Protein AF-A0A522A7U2-F1 (afdb_monomer)

pLDDT: mean 89.2, std 7.72, range [45.16, 97.88]

Radius of gyration: 22.95 Å; Cα contacts (8 Å, |Δi|>4): 605; chains: 1; bounding box: 61×51×59 Å

Secondary structure (DSSP, 8-state):
---TTSHHHHHHHHHHHHHHHHT-HHHHHHHHHHHHHHHHHHTTHHHHHHHHHHHT--GGGHHHHHHHHHHHHGGGTTHIIIIIHHHHHHHHHHTTS-HHHHHHHHHIIIIITTT--SS--THHHHHHHHHHHHHTTT-TT----TTTTHHHHHHHHHHHHHHHHHHIIIIIHHHHHHHS---S---TT-S-PPPPHHHHHHHHHHHHHHHHHHHHHHHHHSSTT-TTS-TTT--SSSTT-HHHHTHHHHHHHHHHHHHHHHHHHHTS--SHHHHHHHHHHHHHTTHHHHHHHHHHHHHHHHHHHTTHHHHHHHHHHHHHHHTT--HHHHHHHHHHHHHHHHTT---HHHHHHHHHHHHHHHHHHTT--HHHHHHHHHHHHHHTTTT-TTSTTHHHHHHHHH-

Foldseek 3Di:
DDDCPDPVNVVVLVVCLVVLLVVLQLPVLLLLLLLLLLLLVLLCLLLLVLLVQQVVDDLVCNLLSLLQSLQACLQNPCCLLPRSQLVQLLSCLVNVFHSVLRNQSSCCSNQLLNQAHLDQHSVQSNLQSLLQLLQCLPPVPDDGFSCLCNVVSPVVSVVSSVVSSCCSVPPVRVVCCVPPNDPDRSPPPSHRPDDDPLLVVLNVQLVVQLVVLVVVVCVQLVDLPRQQAQPVPSHNRDPSGVVRVCVSVSSSCSSNRSSVSSSVSSVVDDDPVSSVVSSVVSVVVCPVVSVLSSVLSSVSVCCSVNCVLVVLLVVLLVVVVVVVDDPVVVLLVLLQVLLVVCLVPLDLSNSSSVPSSRVSSNVVVVVHHSSSSSVSNSNSSRNNLSVHPPNPSNVVSVVSVVD

Structure (mmCIF, N/CA/C/O backbone):
data_AF-A0A522A7U2-F1
#
_entry.id   AF-A0A522A7U2-F1
#
loop_
_atom_site.group_PDB
_atom_site.id
_atom_site.type_symbol
_atom_site.label_atom_id
_atom_site.label_alt_id
_atom_site.label_comp_id
_atom_site.label_asym_id
_atom_site.label_entity_id
_atom_site.label_seq_id
_atom_site.pdbx_PDB_ins_code
_atom_site.Cartn_x
_atom_site.Cartn_y
_atom_site.Cartn_z
_atom_site.occupancy
_atom_site.B_iso_or_equiv
_atom_site.auth_seq_id
_atom_site.auth_comp_id
_atom_site.auth_asym_id
_atom_site.auth_atom_id
_atom_site.pdbx_PDB_model_num
ATOM 1 N N . ILE A 1 1 ? 24.009 -10.565 -26.088 1.00 88.75 1 ILE A N 1
ATOM 2 C CA . ILE A 1 1 ? 24.448 -10.494 -24.672 1.00 88.75 1 ILE A CA 1
ATOM 3 C C . ILE A 1 1 ? 25.676 -9.600 -24.596 1.00 88.75 1 ILE A C 1
ATOM 5 O O . ILE A 1 1 ? 26.562 -9.757 -25.430 1.00 88.75 1 ILE A O 1
ATOM 9 N N . VAL A 1 2 ? 25.717 -8.677 -23.635 1.00 91.38 2 VAL A N 1
ATOM 10 C CA . VAL A 1 2 ? 26.872 -7.806 -23.351 1.00 91.38 2 VAL A CA 1
ATOM 11 C C . VAL A 1 2 ? 27.559 -8.300 -22.076 1.00 91.38 2 VAL A C 1
ATOM 13 O O . VAL A 1 2 ? 26.898 -8.522 -21.064 1.00 91.38 2 VAL A O 1
ATOM 16 N N . ASN A 1 3 ? 28.881 -8.491 -22.123 1.00 93.50 3 ASN A N 1
ATOM 17 C CA . ASN A 1 3 ? 29.670 -8.890 -20.957 1.00 93.50 3 ASN A CA 1
ATOM 18 C C . ASN A 1 3 ? 29.993 -7.668 -20.081 1.00 93.50 3 ASN A C 1
ATOM 20 O O . ASN A 1 3 ? 30.814 -6.830 -20.455 1.00 93.50 3 ASN A O 1
ATOM 24 N N . LEU A 1 4 ? 29.389 -7.608 -18.894 1.00 93.94 4 LEU A N 1
ATOM 25 C CA . LEU A 1 4 ? 29.546 -6.491 -17.957 1.00 93.94 4 LEU A CA 1
ATOM 26 C C . LEU A 1 4 ? 30.890 -6.471 -17.211 1.00 93.94 4 LEU A C 1
ATOM 28 O O . LEU A 1 4 ? 31.194 -5.498 -16.531 1.00 93.94 4 LEU A O 1
ATOM 32 N N . LEU A 1 5 ? 31.706 -7.522 -17.331 1.00 94.81 5 LEU A N 1
ATOM 33 C CA . LEU A 1 5 ? 33.009 -7.617 -16.659 1.00 94.81 5 LEU A CA 1
ATOM 34 C C . LEU A 1 5 ? 34.155 -6.981 -17.460 1.00 94.81 5 LEU A C 1
ATOM 36 O O . LEU A 1 5 ? 35.315 -7.062 -17.059 1.00 94.81 5 LEU A O 1
ATOM 40 N N . THR A 1 6 ? 33.864 -6.371 -18.611 1.00 96.88 6 THR A N 1
ATOM 41 C CA . THR A 1 6 ? 34.879 -5.642 -19.381 1.00 96.88 6 THR A CA 1
ATOM 42 C C . THR A 1 6 ? 35.242 -4.326 -18.688 1.00 96.88 6 THR A C 1
ATOM 44 O O . THR A 1 6 ? 34.432 -3.753 -17.964 1.00 96.88 6 THR A O 1
ATOM 47 N N . GLY A 1 7 ? 36.456 -3.813 -18.922 1.00 96.62 7 GLY A N 1
ATOM 48 C CA . GLY A 1 7 ? 36.916 -2.572 -18.282 1.00 96.62 7 GLY A CA 1
ATOM 49 C C . GLY A 1 7 ? 35.979 -1.381 -18.519 1.00 96.62 7 GLY A C 1
ATOM 50 O O . GLY A 1 7 ? 35.660 -0.666 -17.575 1.00 96.62 7 GLY A O 1
ATOM 51 N N . ALA A 1 8 ? 35.473 -1.219 -19.748 1.00 95.69 8 ALA A N 1
ATOM 52 C CA . ALA A 1 8 ? 34.527 -0.156 -20.092 1.00 95.69 8 ALA A CA 1
ATOM 53 C C . ALA A 1 8 ? 33.193 -0.289 -19.338 1.00 95.69 8 ALA A C 1
ATOM 55 O O . ALA A 1 8 ? 32.675 0.702 -18.828 1.00 95.69 8 ALA A O 1
ATOM 56 N N . GLU A 1 9 ? 32.663 -1.508 -19.219 1.00 95.81 9 GLU A N 1
ATOM 57 C CA . GLU A 1 9 ? 31.397 -1.761 -18.525 1.00 95.81 9 GLU A CA 1
ATOM 58 C C . GLU A 1 9 ? 31.523 -1.645 -17.004 1.00 95.81 9 GLU A C 1
ATOM 60 O O . GLU A 1 9 ? 30.618 -1.130 -16.354 1.00 95.81 9 GLU A O 1
ATOM 65 N N . LEU A 1 10 ? 32.668 -2.016 -16.424 1.00 95.69 10 LEU A N 1
ATOM 66 C CA . LEU A 1 10 ? 32.952 -1.762 -15.009 1.00 95.69 10 LEU A CA 1
ATOM 67 C C . LEU A 1 10 ? 33.081 -0.260 -14.719 1.00 95.69 10 LEU A C 1
ATOM 69 O O . LEU A 1 10 ? 32.538 0.221 -13.724 1.00 95.69 10 LEU A O 1
ATOM 73 N N . THR A 1 11 ? 33.755 0.505 -15.588 1.00 96.44 11 THR A N 1
ATOM 74 C CA . THR A 1 11 ? 33.804 1.974 -15.474 1.00 96.44 11 THR A CA 1
ATOM 75 C C . THR A 1 11 ? 32.408 2.577 -15.579 1.00 96.44 11 THR A C 1
ATOM 77 O O . THR A 1 11 ? 32.045 3.435 -14.772 1.00 96.44 11 THR A O 1
ATOM 80 N N . ARG A 1 12 ? 31.599 2.100 -16.528 1.00 94.62 12 ARG A N 1
ATOM 81 C CA . ARG A 1 12 ? 30.206 2.518 -16.664 1.00 94.62 12 ARG A CA 1
ATOM 82 C C . ARG A 1 12 ? 29.400 2.202 -15.407 1.00 94.62 12 ARG A C 1
ATOM 84 O O . ARG A 1 12 ? 28.777 3.096 -14.860 1.00 94.62 12 ARG A O 1
ATOM 91 N N . PHE A 1 13 ? 29.467 0.974 -14.900 1.00 95.00 13 PHE A N 1
ATOM 92 C CA . PHE A 1 13 ? 28.764 0.570 -13.683 1.00 95.00 13 PHE A CA 1
ATOM 93 C C . PHE A 1 13 ? 29.092 1.484 -12.494 1.00 95.00 13 PHE A C 1
ATOM 95 O O . PHE A 1 13 ? 28.188 1.934 -11.797 1.00 95.00 13 PHE A O 1
ATOM 102 N N . LEU A 1 14 ? 30.373 1.809 -12.287 1.00 95.81 14 LEU A N 1
ATOM 103 C CA . LEU A 1 14 ? 30.795 2.705 -11.206 1.00 95.81 14 LEU A CA 1
ATOM 104 C C . LEU A 1 14 ? 30.317 4.152 -11.403 1.00 95.81 14 LEU A C 1
ATOM 106 O O . LEU A 1 14 ? 29.961 4.810 -10.427 1.00 95.81 14 LEU A O 1
ATOM 110 N N . THR A 1 15 ? 30.306 4.651 -12.641 1.00 96.69 15 THR A N 1
ATOM 111 C CA . THR A 1 15 ? 29.884 6.030 -12.956 1.00 96.69 15 THR A CA 1
ATOM 112 C C . THR A 1 15 ? 28.362 6.202 -12.963 1.00 96.69 15 THR A C 1
ATOM 114 O O . THR A 1 15 ? 27.864 7.230 -12.506 1.00 96.69 15 THR A O 1
ATOM 117 N N . ASP A 1 16 ? 27.623 5.175 -13.381 1.00 96.00 16 ASP A N 1
ATOM 118 C CA . ASP A 1 16 ? 26.159 5.162 -13.447 1.00 96.00 16 ASP A CA 1
ATOM 119 C C . ASP A 1 16 ? 25.502 4.776 -12.109 1.00 96.00 16 ASP A C 1
ATOM 121 O O . ASP A 1 16 ? 24.303 4.992 -11.939 1.00 96.00 16 ASP A O 1
ATOM 125 N N . MET A 1 17 ? 26.254 4.254 -11.131 1.00 95.94 17 MET A N 1
ATOM 126 C CA . MET A 1 17 ? 25.711 3.706 -9.877 1.00 95.94 17 MET A CA 1
ATOM 127 C C . MET A 1 17 ? 24.751 4.664 -9.152 1.00 95.94 17 MET A C 1
ATOM 129 O O . MET A 1 17 ? 23.643 4.274 -8.774 1.00 95.94 17 MET A O 1
ATOM 133 N N . VAL A 1 18 ? 25.152 5.926 -8.963 1.00 96.75 18 VAL A N 1
ATOM 134 C CA . VAL A 1 18 ? 24.320 6.930 -8.278 1.00 96.75 18 VAL A CA 1
ATOM 135 C C . VAL A 1 18 ? 23.143 7.381 -9.154 1.00 96.75 18 VAL A C 1
ATOM 137 O O . VAL A 1 18 ? 22.018 7.312 -8.657 1.00 96.75 18 VAL A O 1
ATOM 140 N N . PRO A 1 19 ? 23.333 7.790 -10.429 1.00 96.31 19 PRO A N 1
ATOM 141 C CA . PRO A 1 19 ? 22.217 8.112 -11.322 1.00 96.31 19 PRO A CA 1
ATOM 142 C C . PRO A 1 19 ? 21.172 6.997 -11.446 1.00 96.31 19 PRO A C 1
ATOM 144 O O . PRO A 1 19 ? 19.979 7.277 -11.391 1.00 96.31 19 PRO A O 1
ATOM 147 N N . VAL A 1 20 ? 21.598 5.735 -11.561 1.00 94.19 20 VAL A N 1
ATOM 148 C CA . VAL A 1 20 ? 20.701 4.569 -11.634 1.00 94.19 20 VAL A CA 1
ATOM 149 C C . VAL A 1 20 ? 19.862 4.447 -10.369 1.00 94.19 20 VAL A C 1
ATOM 151 O O . VAL A 1 20 ? 18.657 4.216 -10.447 1.00 94.19 20 VAL A O 1
ATOM 154 N N . PHE A 1 21 ? 20.479 4.631 -9.201 1.00 94.12 21 PHE A N 1
ATOM 155 C CA . PHE A 1 21 ? 19.769 4.553 -7.932 1.00 94.12 21 PHE A CA 1
ATOM 156 C C . PHE A 1 21 ? 18.770 5.701 -7.751 1.00 94.12 21 PHE A C 1
ATOM 158 O O . PHE A 1 21 ? 17.613 5.461 -7.412 1.00 94.12 21 PHE A O 1
ATOM 165 N N . THR A 1 22 ? 19.182 6.946 -7.992 1.00 94.31 22 THR A N 1
ATOM 166 C CA . THR A 1 22 ? 18.318 8.117 -7.770 1.00 94.31 22 THR A CA 1
ATOM 167 C C . THR A 1 22 ? 17.212 8.243 -8.818 1.00 94.31 22 THR A C 1
ATOM 169 O O . THR A 1 22 ? 16.136 8.747 -8.500 1.00 94.31 22 THR A O 1
ATOM 172 N N . ALA A 1 23 ? 17.431 7.738 -10.038 1.00 90.50 23 ALA A N 1
ATOM 173 C CA . ALA A 1 23 ? 16.417 7.656 -11.091 1.00 90.50 23 ALA A CA 1
ATOM 174 C C . ALA A 1 23 ? 15.492 6.432 -10.958 1.00 90.50 23 ALA A C 1
ATOM 176 O O . ALA A 1 23 ? 14.564 6.272 -11.759 1.00 90.50 23 ALA A O 1
ATOM 177 N N . PHE A 1 24 ? 15.710 5.564 -9.965 1.00 87.50 24 PHE A N 1
ATOM 178 C CA . PHE A 1 24 ? 14.857 4.407 -9.735 1.00 87.50 24 PHE A CA 1
ATOM 179 C C . PHE A 1 24 ? 13.471 4.854 -9.257 1.00 87.50 24 PHE A C 1
ATOM 181 O O . PHE A 1 24 ? 13.270 5.181 -8.089 1.00 87.50 24 PHE A O 1
ATOM 188 N N . ALA A 1 25 ? 12.502 4.866 -10.177 1.00 81.81 25 ALA A N 1
ATOM 189 C CA . ALA A 1 25 ? 11.175 5.449 -9.961 1.00 81.81 25 ALA A CA 1
ATOM 190 C C . ALA A 1 25 ? 10.481 5.044 -8.636 1.00 81.81 25 ALA A C 1
ATOM 192 O O . ALA A 1 25 ? 9.970 5.944 -7.963 1.00 81.81 25 ALA A O 1
ATOM 193 N N . PRO A 1 26 ? 10.492 3.763 -8.195 1.00 82.38 26 PRO A N 1
ATOM 194 C CA . PRO A 1 26 ? 9.878 3.362 -6.924 1.00 82.38 26 PRO A CA 1
ATOM 195 C C . PRO A 1 26 ? 10.452 4.076 -5.700 1.00 82.38 26 PRO A C 1
ATOM 197 O O . PRO A 1 26 ? 9.741 4.285 -4.719 1.00 82.38 26 PRO A O 1
ATOM 200 N N . LEU A 1 27 ? 11.738 4.439 -5.722 1.00 87.25 27 LEU A N 1
ATOM 201 C CA . LEU A 1 27 ? 12.415 5.029 -4.571 1.00 87.25 27 LEU A CA 1
ATOM 202 C C . LEU A 1 27 ? 11.780 6.372 -4.201 1.00 87.25 27 LEU A C 1
ATOM 204 O O . LEU A 1 27 ? 11.249 6.521 -3.103 1.00 87.25 27 LEU A O 1
ATOM 208 N N . GLY A 1 28 ? 11.797 7.334 -5.126 1.00 86.19 28 GLY A N 1
ATOM 209 C CA . GLY A 1 28 ? 11.284 8.681 -4.865 1.00 86.19 28 GLY A CA 1
ATOM 210 C C . GLY A 1 28 ? 9.782 8.687 -4.583 1.00 86.19 28 GLY A C 1
ATOM 211 O O . GLY A 1 28 ? 9.325 9.363 -3.663 1.00 86.19 28 GLY A O 1
ATOM 212 N N . ILE A 1 29 ? 9.029 7.877 -5.329 1.00 83.50 29 ILE A N 1
ATOM 213 C CA . ILE A 1 29 ? 7.579 7.736 -5.184 1.00 83.50 29 ILE A CA 1
ATOM 214 C C . ILE A 1 29 ? 7.189 7.354 -3.750 1.00 83.50 29 ILE A C 1
ATOM 216 O O . ILE A 1 29 ? 6.332 7.989 -3.134 1.00 83.50 29 ILE A O 1
ATOM 220 N N . VAL A 1 30 ? 7.831 6.324 -3.203 1.00 82.25 30 VAL A N 1
ATOM 221 C CA . VAL A 1 30 ? 7.431 5.758 -1.912 1.00 82.25 30 VAL A CA 1
ATOM 222 C C . VAL A 1 30 ? 7.865 6.639 -0.758 1.00 82.25 30 VAL A C 1
ATOM 224 O O . VAL A 1 30 ? 7.080 6.863 0.164 1.00 82.25 30 VAL A O 1
ATOM 227 N N . LEU A 1 31 ? 9.082 7.182 -0.826 1.00 89.75 31 LEU A N 1
ATOM 228 C CA . LEU A 1 31 ? 9.587 8.073 0.213 1.00 89.75 31 LEU A CA 1
ATOM 229 C C . LEU A 1 31 ? 8.693 9.312 0.349 1.00 89.75 31 LEU A C 1
ATOM 231 O O . LEU A 1 31 ? 8.312 9.661 1.462 1.00 89.75 31 LEU A O 1
ATOM 235 N N . VAL A 1 32 ? 8.272 9.924 -0.764 1.00 91.00 32 VAL A N 1
ATOM 236 C CA . VAL A 1 32 ? 7.377 11.094 -0.730 1.00 91.00 32 VAL A CA 1
ATOM 237 C C . VAL A 1 32 ? 5.999 10.744 -0.165 1.00 91.00 32 VAL A C 1
ATOM 239 O O . VAL A 1 32 ? 5.497 11.473 0.690 1.00 91.00 32 VAL A O 1
ATOM 242 N N . ALA A 1 33 ? 5.394 9.630 -0.593 1.00 86.38 33 ALA A N 1
ATOM 243 C CA . ALA A 1 33 ? 4.090 9.206 -0.076 1.00 86.38 33 ALA A CA 1
ATOM 244 C C . ALA A 1 33 ? 4.120 8.990 1.450 1.00 86.38 33 ALA A C 1
ATOM 246 O O . ALA A 1 33 ? 3.228 9.452 2.168 1.00 86.38 33 ALA A O 1
ATOM 247 N N . LEU A 1 34 ? 5.170 8.335 1.956 1.00 87.62 34 LEU A N 1
ATOM 248 C CA . LEU A 1 34 ? 5.292 7.990 3.372 1.00 87.62 34 LEU A CA 1
ATOM 249 C C . LEU A 1 34 ? 5.557 9.180 4.290 1.00 87.62 34 LEU A C 1
ATOM 251 O O . LEU A 1 34 ? 5.201 9.103 5.461 1.00 87.62 34 LEU A O 1
ATOM 255 N N . LEU A 1 35 ? 6.100 10.294 3.795 1.00 92.50 35 LEU A N 1
ATOM 256 C CA . LEU A 1 35 ? 6.239 11.504 4.614 1.00 92.50 35 LEU A CA 1
ATOM 257 C C . LEU A 1 35 ? 4.878 11.996 5.133 1.00 92.50 35 LEU A C 1
ATOM 259 O O . LEU A 1 35 ? 4.769 12.420 6.281 1.00 92.50 35 LEU A O 1
ATOM 263 N N . GLY A 1 36 ? 3.833 11.926 4.305 1.00 91.50 36 GLY A N 1
ATOM 264 C CA . GLY A 1 36 ? 2.489 12.379 4.670 1.00 91.50 36 GLY A CA 1
ATOM 265 C C . GLY A 1 36 ? 1.802 11.388 5.601 1.00 91.50 36 GLY A C 1
ATOM 266 O O . GLY A 1 36 ? 1.286 11.774 6.652 1.00 91.50 36 GLY A O 1
ATOM 267 N N . VAL A 1 37 ? 1.855 10.101 5.240 1.00 88.44 37 VAL A N 1
ATOM 268 C CA . VAL A 1 37 ? 1.311 9.000 6.054 1.00 88.44 37 VAL A CA 1
ATOM 269 C C . VAL A 1 37 ? 1.970 8.972 7.435 1.00 88.44 37 VAL A C 1
ATOM 271 O O . VAL A 1 37 ? 1.271 8.890 8.440 1.00 88.44 37 VAL A O 1
ATOM 274 N N . GLY A 1 38 ? 3.290 9.154 7.496 1.00 90.19 38 GLY A N 1
ATOM 275 C CA . GLY A 1 38 ? 4.064 9.204 8.733 1.00 90.19 38 GLY A CA 1
ATOM 276 C C . GLY A 1 38 ? 3.617 10.303 9.691 1.00 90.19 38 GLY A C 1
ATOM 277 O O . GLY A 1 38 ? 3.527 10.070 10.893 1.00 90.19 38 GLY A O 1
ATOM 278 N N . VAL A 1 39 ? 3.260 11.487 9.183 1.00 94.62 39 VAL A N 1
ATOM 279 C CA . VAL A 1 39 ? 2.708 12.569 10.018 1.00 94.62 39 VAL A CA 1
ATOM 280 C C . VAL A 1 39 ? 1.317 12.215 10.543 1.00 94.62 39 VAL A C 1
ATOM 282 O O . VAL A 1 39 ? 1.034 12.460 11.716 1.00 94.62 39 VAL A O 1
ATOM 285 N N . ALA A 1 40 ? 0.452 11.628 9.714 1.00 92.94 40 ALA A N 1
ATOM 286 C CA . ALA A 1 40 ? -0.881 11.192 10.136 1.00 92.94 40 ALA A CA 1
ATOM 287 C C . ALA A 1 40 ? -0.833 10.060 11.175 1.00 92.94 40 ALA A C 1
ATOM 289 O O . ALA A 1 40 ? -1.632 10.028 12.113 1.00 92.94 40 ALA A O 1
ATOM 290 N N . GLU A 1 41 ? 0.110 9.135 11.030 1.00 89.88 41 GLU A N 1
ATOM 291 C CA . GLU A 1 41 ? 0.339 8.073 12.001 1.00 89.88 41 GLU A CA 1
ATOM 292 C C . GLU A 1 41 ? 0.926 8.638 13.299 1.00 89.88 41 GLU A C 1
ATOM 294 O O . GLU A 1 41 ? 0.379 8.401 14.378 1.00 89.88 41 GLU A O 1
ATOM 299 N N . HIS A 1 42 ? 1.971 9.468 13.200 1.00 92.06 42 HIS A N 1
ATOM 300 C CA . HIS A 1 42 ? 2.630 10.085 14.350 1.00 92.06 42 HIS A CA 1
ATOM 301 C C . HIS A 1 42 ? 1.700 11.000 15.152 1.00 92.06 42 HIS A C 1
ATOM 303 O O . HIS A 1 42 ? 1.804 11.055 16.376 1.00 92.06 42 HIS A O 1
ATOM 309 N N . SER A 1 43 ? 0.762 11.689 14.494 1.00 94.50 43 SER A N 1
ATOM 310 C CA . SER A 1 43 ? -0.221 12.524 15.189 1.00 94.50 43 SER A CA 1
ATOM 311 C C . SER A 1 43 ? -1.226 11.712 16.004 1.00 94.50 43 SER A C 1
ATOM 313 O O . SER A 1 43 ? -1.848 12.267 16.910 1.00 94.50 43 SER A O 1
ATOM 315 N N . GLY A 1 44 ? -1.382 10.416 15.714 1.00 91.88 44 GLY A N 1
ATOM 316 C CA . GLY A 1 44 ? -2.380 9.537 16.319 1.00 91.88 44 GLY A CA 1
ATOM 317 C C . GLY A 1 44 ? -3.732 9.537 15.601 1.00 91.88 44 GLY A C 1
ATOM 318 O O . GLY A 1 44 ? -4.649 8.858 16.068 1.00 91.88 44 GLY A O 1
ATOM 319 N N . LEU A 1 45 ? -3.865 10.247 14.469 1.00 93.12 45 LEU A N 1
ATOM 320 C CA . LEU A 1 45 ? -5.104 10.313 13.680 1.00 93.12 45 LEU A CA 1
ATOM 321 C C . LEU A 1 45 ? -5.581 8.914 13.287 1.00 93.12 45 LEU A C 1
ATOM 323 O O . LEU A 1 45 ? -6.740 8.565 13.510 1.00 93.12 45 LEU A O 1
ATOM 327 N N . ILE A 1 46 ? -4.674 8.102 12.740 1.00 89.62 46 ILE A N 1
ATOM 328 C CA . ILE A 1 46 ? -4.984 6.743 12.288 1.00 89.62 46 ILE A CA 1
ATOM 329 C C . ILE A 1 46 ? -5.469 5.887 13.460 1.00 89.62 46 ILE A C 1
ATOM 331 O O . ILE A 1 46 ? -6.565 5.331 13.414 1.00 89.62 46 ILE A O 1
ATOM 335 N N . ALA A 1 47 ? -4.692 5.822 14.543 1.00 87.12 47 ALA A N 1
ATOM 336 C CA . ALA A 1 47 ? -5.021 4.995 15.700 1.00 87.12 47 ALA A CA 1
ATOM 337 C C . ALA A 1 47 ? -6.348 5.414 16.362 1.00 87.12 47 ALA A C 1
ATOM 339 O O . ALA A 1 47 ? -7.138 4.564 16.777 1.00 87.12 47 ALA A O 1
ATOM 340 N N . ALA A 1 48 ? -6.627 6.718 16.461 1.00 90.81 48 ALA A N 1
ATOM 341 C CA . ALA A 1 48 ? -7.899 7.219 16.976 1.00 90.81 48 ALA A CA 1
ATOM 342 C C . ALA A 1 48 ? -9.071 6.937 16.023 1.00 90.81 48 ALA A C 1
ATOM 344 O O . ALA A 1 48 ? -10.145 6.545 16.482 1.00 90.81 48 ALA A O 1
ATOM 345 N N . GLY A 1 49 ? -8.867 7.074 14.710 1.00 89.69 49 GLY A N 1
ATOM 346 C CA . GLY A 1 49 ? -9.874 6.780 13.690 1.00 89.69 49 GLY A CA 1
ATOM 347 C C . GLY A 1 49 ? -10.279 5.307 13.685 1.00 89.69 49 GLY A C 1
ATOM 348 O O . GLY A 1 49 ? -11.470 5.002 13.760 1.00 89.69 49 GLY A O 1
ATOM 349 N N . LEU A 1 50 ? -9.300 4.395 13.700 1.00 84.12 50 LEU A N 1
ATOM 350 C CA . LEU A 1 50 ? -9.538 2.948 13.774 1.00 84.12 50 LEU A CA 1
ATOM 351 C C . LEU A 1 50 ? -10.280 2.574 15.071 1.00 84.12 50 LEU A C 1
ATOM 353 O O . LEU A 1 50 ? -11.275 1.849 15.018 1.00 84.12 50 LEU A O 1
ATOM 357 N N . ARG A 1 51 ? -9.882 3.139 16.226 1.00 85.25 51 ARG A N 1
ATOM 358 C CA . ARG A 1 51 ? -10.606 2.963 17.503 1.00 85.25 51 ARG A CA 1
ATOM 359 C C . ARG A 1 51 ? -12.046 3.471 17.433 1.00 85.25 51 ARG A C 1
ATOM 361 O O . ARG A 1 51 ? -12.954 2.783 17.900 1.00 85.25 51 ARG A O 1
ATOM 368 N N . LYS A 1 52 ? -12.278 4.648 16.837 1.00 88.19 52 LYS A N 1
ATOM 369 C CA . LYS A 1 52 ? -13.629 5.209 16.685 1.00 88.19 52 LYS A CA 1
ATOM 370 C C . LYS A 1 52 ? -14.504 4.298 15.834 1.00 88.19 52 LYS A C 1
ATOM 372 O O . LYS A 1 52 ? -15.604 3.976 16.272 1.00 88.19 52 LYS A O 1
ATOM 377 N N . LEU A 1 53 ? -14.025 3.875 14.664 1.00 83.75 53 LEU A N 1
ATOM 378 C CA . LEU A 1 53 ? -14.773 3.002 13.755 1.00 83.75 53 LEU A CA 1
ATOM 379 C C . LEU A 1 53 ? -15.195 1.705 14.445 1.00 83.75 53 LEU A C 1
ATOM 381 O O . LEU A 1 53 ? -16.358 1.317 14.381 1.00 83.75 53 LEU A O 1
ATOM 385 N N . LEU A 1 54 ? -14.273 1.090 15.179 1.00 76.31 54 LEU A N 1
ATOM 386 C CA . LEU A 1 54 ? -14.543 -0.146 15.896 1.00 76.31 54 LEU A CA 1
ATOM 387 C C . LEU A 1 54 ? -15.528 0.039 17.064 1.00 76.31 54 LEU A C 1
ATOM 389 O O . LEU A 1 54 ? -16.417 -0.790 17.240 1.00 76.31 54 LEU A O 1
ATOM 393 N N . SER A 1 55 ? -15.451 1.160 17.795 1.00 77.62 55 SER A N 1
ATOM 394 C CA . SER A 1 55 ? -16.373 1.485 18.902 1.00 77.62 55 SER A CA 1
ATOM 395 C C . SER A 1 55 ? -17.839 1.673 18.493 1.00 77.62 55 SER A C 1
ATOM 397 O O . SER A 1 55 ? -18.729 1.529 19.325 1.00 77.62 55 SER A O 1
ATOM 399 N N . LEU A 1 56 ? -18.109 1.986 17.224 1.00 75.88 56 LEU A N 1
ATOM 400 C CA . LEU A 1 56 ? -19.462 2.240 16.712 1.00 75.88 56 LEU A CA 1
ATOM 401 C C . LEU A 1 56 ? -20.198 0.957 16.288 1.00 75.88 56 LEU A C 1
ATOM 403 O O . LEU A 1 56 ? -21.308 1.020 15.761 1.00 75.88 56 LEU A O 1
ATOM 407 N N . THR A 1 57 ? -19.581 -0.205 16.494 1.00 75.94 57 THR A N 1
ATOM 408 C CA . THR A 1 57 ? -20.033 -1.468 15.916 1.00 75.94 57 THR A CA 1
ATOM 409 C C . THR A 1 57 ? -20.957 -2.248 16.845 1.00 75.94 57 THR A C 1
ATOM 411 O O . THR A 1 57 ? -20.628 -2.515 17.995 1.00 75.94 57 THR A O 1
ATOM 414 N N . THR A 1 58 ? -22.102 -2.696 16.326 1.00 78.12 58 THR A N 1
ATOM 415 C CA . THR A 1 58 ? -22.993 -3.637 17.021 1.00 78.12 58 THR A CA 1
ATOM 416 C C . THR A 1 58 ? -22.479 -5.076 16.895 1.00 78.12 58 THR A C 1
ATOM 418 O O . THR A 1 58 ? -21.959 -5.450 15.844 1.00 78.12 58 THR A O 1
ATOM 421 N N . ALA A 1 59 ? -22.709 -5.923 17.906 1.00 75.44 59 ALA A N 1
ATOM 422 C CA . ALA A 1 59 ? -22.201 -7.304 17.973 1.00 75.44 59 ALA A CA 1
ATOM 423 C C . ALA A 1 59 ? -22.426 -8.146 16.695 1.00 75.44 59 ALA A C 1
ATOM 425 O O . ALA A 1 59 ? -21.543 -8.899 16.286 1.00 75.44 59 ALA A O 1
ATOM 426 N N . ARG A 1 60 ? -23.571 -7.974 16.014 1.00 81.31 60 ARG A N 1
ATOM 427 C CA . ARG A 1 60 ? -23.918 -8.693 14.770 1.00 81.31 60 ARG A CA 1
ATOM 428 C C . ARG A 1 60 ? -23.029 -8.339 13.570 1.00 81.31 60 ARG A C 1
ATOM 430 O O . ARG A 1 60 ? -22.855 -9.171 12.688 1.00 81.31 60 ARG A O 1
ATOM 437 N N . TRP A 1 61 ? -22.496 -7.122 13.520 1.00 88.44 61 TRP A N 1
ATOM 438 C CA . TRP A 1 61 ? -21.656 -6.630 12.421 1.00 88.44 61 TRP A CA 1
ATOM 439 C C . TRP A 1 61 ? -20.178 -6.557 12.807 1.00 88.44 61 TRP A C 1
ATOM 441 O O . TRP A 1 61 ? -19.370 -5.995 12.070 1.00 88.44 61 TRP A O 1
ATOM 451 N N . LEU A 1 62 ? -19.815 -7.144 13.950 1.00 89.56 62 LEU A N 1
ATOM 452 C CA . LEU A 1 62 ? -18.483 -6.998 14.511 1.00 89.56 62 LEU A CA 1
ATOM 453 C C . LEU A 1 62 ? -17.390 -7.552 13.596 1.00 89.56 62 LEU A C 1
ATOM 455 O O . LEU A 1 62 ? -16.435 -6.847 13.292 1.00 89.56 62 LEU A O 1
ATOM 459 N N . THR A 1 63 ? -17.559 -8.768 13.086 1.00 93.75 63 THR A N 1
ATOM 460 C CA . THR A 1 63 ? -16.586 -9.398 12.185 1.00 93.75 63 THR A CA 1
ATOM 461 C C . THR A 1 63 ? -16.394 -8.644 10.869 1.00 93.75 63 THR A C 1
ATOM 463 O O . THR A 1 63 ? -15.249 -8.318 10.555 1.00 93.75 63 THR A O 1
ATOM 466 N N . PRO A 1 64 ? -17.449 -8.324 10.088 1.00 93.94 64 PRO A N 1
ATOM 467 C CA . PRO A 1 64 ? -17.255 -7.628 8.820 1.00 93.94 64 PRO A CA 1
ATOM 468 C C . PRO A 1 64 ? -16.694 -6.216 9.013 1.00 93.94 64 PRO A C 1
ATOM 470 O O . PRO A 1 64 ? -15.911 -5.767 8.180 1.00 93.94 64 PRO A O 1
ATOM 473 N N . ILE A 1 65 ? -17.019 -5.526 10.114 1.00 92.56 65 ILE A N 1
ATOM 474 C CA . ILE A 1 65 ? -16.425 -4.213 10.399 1.00 92.56 65 ILE A CA 1
ATOM 475 C C . ILE A 1 65 ? -14.965 -4.348 10.837 1.00 92.56 65 ILE A C 1
ATOM 477 O O . ILE A 1 65 ? -14.141 -3.568 10.372 1.00 92.56 65 ILE A O 1
ATOM 481 N N . VAL A 1 66 ? -14.602 -5.348 11.646 1.00 93.44 66 VAL A N 1
ATOM 482 C CA . VAL A 1 66 ? -13.189 -5.621 11.961 1.00 93.44 66 VAL A CA 1
ATOM 483 C C . VAL A 1 66 ? -12.392 -5.915 10.691 1.00 93.44 66 VAL A C 1
ATOM 485 O O . VAL A 1 66 ? -11.325 -5.335 10.512 1.00 93.44 66 VAL A O 1
ATOM 488 N N . MET A 1 67 ? -12.924 -6.729 9.776 1.00 94.69 67 MET A N 1
ATOM 489 C CA . MET A 1 67 ? -12.303 -6.998 8.472 1.00 94.69 67 MET A CA 1
ATOM 490 C C . MET A 1 67 ? -12.159 -5.725 7.626 1.00 94.69 67 MET A C 1
ATOM 492 O O . MET A 1 67 ? -11.108 -5.488 7.035 1.00 94.69 67 MET A O 1
ATOM 496 N N . LEU A 1 68 ? -13.194 -4.880 7.587 1.00 93.50 68 LEU A N 1
ATOM 497 C CA . LEU A 1 68 ? -13.160 -3.604 6.873 1.00 93.50 68 LEU A CA 1
ATOM 498 C C . LEU A 1 68 ? -12.099 -2.660 7.451 1.00 93.50 68 LEU A C 1
ATOM 500 O O . LEU A 1 68 ? -11.315 -2.078 6.707 1.00 93.50 68 LEU A O 1
ATOM 504 N N . VAL A 1 69 ? -12.060 -2.517 8.776 1.00 91.38 69 VAL A N 1
ATOM 505 C CA . VAL A 1 69 ? -11.085 -1.680 9.486 1.00 91.38 69 VAL A CA 1
ATOM 506 C C . VAL A 1 69 ? -9.669 -2.214 9.279 1.00 91.38 69 VAL A C 1
ATOM 508 O O . VAL A 1 69 ? -8.751 -1.429 9.052 1.00 91.38 69 VAL A O 1
ATOM 511 N N . ALA A 1 70 ? -9.495 -3.535 9.296 1.00 92.44 70 ALA A N 1
ATOM 512 C CA . ALA A 1 70 ? -8.234 -4.196 8.996 1.00 92.44 70 ALA A CA 1
ATOM 513 C C . ALA A 1 70 ? -7.742 -3.884 7.572 1.00 92.44 70 ALA A C 1
ATOM 515 O O . ALA A 1 70 ? -6.587 -3.506 7.407 1.00 92.44 70 ALA A O 1
ATOM 516 N N . ILE A 1 71 ? -8.621 -3.935 6.570 1.00 92.62 71 ILE A N 1
ATOM 517 C CA . ILE A 1 71 ? -8.293 -3.566 5.183 1.00 92.62 71 ILE A CA 1
ATOM 518 C C . ILE A 1 71 ? -7.948 -2.075 5.048 1.00 92.62 71 ILE A C 1
ATOM 520 O O . ILE A 1 71 ? -6.958 -1.697 4.431 1.00 92.62 71 ILE A O 1
ATOM 524 N N . ILE A 1 72 ? -8.732 -1.191 5.665 1.00 90.19 72 ILE A N 1
ATOM 525 C CA . ILE A 1 72 ? -8.455 0.254 5.614 1.00 90.19 72 ILE A CA 1
ATOM 526 C C . ILE A 1 72 ? -7.127 0.582 6.318 1.00 90.19 72 ILE A C 1
ATOM 528 O O . ILE A 1 72 ? -6.438 1.528 5.938 1.00 90.19 72 ILE A O 1
ATOM 532 N N . SER A 1 73 ? -6.722 -0.210 7.316 1.00 89.00 73 SER A N 1
ATOM 533 C CA . SER A 1 73 ? -5.483 0.031 8.061 1.00 89.00 73 SER A CA 1
ATOM 534 C C . SER A 1 73 ? -4.210 -0.072 7.214 1.00 89.00 73 SER A C 1
ATOM 536 O O . SER A 1 73 ? -3.217 0.556 7.575 1.00 89.00 73 SER A O 1
ATOM 538 N N . HIS A 1 74 ? -4.235 -0.751 6.057 1.00 86.56 74 HIS A N 1
ATOM 539 C CA . HIS A 1 74 ? -3.079 -0.816 5.144 1.00 86.56 74 HIS A CA 1
ATOM 540 C C . HIS A 1 74 ? -2.680 0.545 4.587 1.00 86.56 74 HIS A C 1
ATOM 542 O O . HIS A 1 74 ? -1.523 0.754 4.224 1.00 86.56 74 HIS A O 1
ATOM 548 N N . THR A 1 75 ? -3.612 1.500 4.538 1.00 81.56 75 THR A N 1
ATOM 549 C CA . THR A 1 75 ? -3.293 2.870 4.122 1.00 81.56 75 THR A CA 1
ATOM 550 C C . THR A 1 75 ? -2.363 3.568 5.126 1.00 81.56 75 THR A C 1
ATOM 552 O O . THR A 1 75 ? -1.726 4.560 4.785 1.00 81.56 75 THR A O 1
ATOM 555 N N . ALA A 1 76 ? -2.238 3.023 6.338 1.00 73.94 76 ALA A N 1
ATOM 556 C CA . ALA A 1 76 ? -1.387 3.512 7.413 1.00 73.94 76 ALA A CA 1
ATOM 557 C C . ALA A 1 76 ? -0.344 2.474 7.866 1.00 73.94 76 ALA A C 1
ATOM 559 O O . ALA A 1 76 ? -0.119 2.296 9.062 1.00 73.94 76 ALA A O 1
ATOM 560 N N . ALA A 1 77 ? 0.273 1.788 6.897 1.00 71.12 77 ALA A N 1
ATOM 561 C CA . ALA A 1 77 ? 1.406 0.886 7.100 1.00 71.12 77 ALA A CA 1
ATOM 562 C C . ALA A 1 77 ? 1.181 -0.137 8.237 1.00 71.12 77 ALA A C 1
ATOM 564 O O . ALA A 1 77 ? 0.340 -1.029 8.112 1.00 71.12 77 ALA A O 1
ATOM 565 N N . ASP A 1 78 ? 1.924 -0.012 9.338 1.00 70.56 78 ASP A N 1
ATOM 566 C CA . ASP A 1 78 ? 2.005 -1.012 10.408 1.00 70.56 78 ASP A CA 1
ATOM 567 C C . ASP A 1 78 ? 0.909 -0.866 11.477 1.00 70.56 78 ASP A C 1
ATOM 569 O O . ASP A 1 78 ? 0.752 -1.735 12.347 1.00 70.56 78 ASP A O 1
ATOM 573 N N . ALA A 1 79 ? 0.098 0.197 11.401 1.00 73.81 79 ALA A N 1
ATOM 574 C CA . ALA A 1 79 ? -0.973 0.472 12.358 1.00 73.81 79 ALA A CA 1
ATOM 575 C C . ALA A 1 79 ? -1.978 -0.688 12.471 1.00 73.81 79 ALA A C 1
ATOM 577 O O . ALA A 1 79 ? -2.513 -0.946 13.553 1.00 73.81 79 ALA A O 1
ATOM 578 N N . GLY A 1 80 ? -2.205 -1.424 11.378 1.00 81.94 80 GLY A N 1
ATOM 579 C CA . GLY A 1 80 ? -3.048 -2.619 11.364 1.00 81.94 80 GLY A CA 1
ATOM 580 C C . GLY A 1 80 ? -2.600 -3.681 12.366 1.00 81.94 80 GLY A C 1
ATOM 581 O O . GLY A 1 80 ? -3.394 -4.129 13.196 1.00 81.94 80 GLY A O 1
ATOM 582 N N . TYR A 1 81 ? -1.317 -4.048 12.342 1.00 85.31 81 TYR A N 1
ATOM 583 C CA . TYR A 1 81 ? -0.782 -5.107 13.201 1.00 85.31 81 TYR A CA 1
ATOM 584 C C . TYR A 1 81 ? -0.742 -4.697 14.668 1.00 85.31 81 TYR A C 1
ATOM 586 O O . TYR A 1 81 ? -1.066 -5.496 15.544 1.00 85.31 81 TYR A O 1
ATOM 594 N N . VAL A 1 82 ? -0.362 -3.449 14.937 1.00 81.94 82 VAL A N 1
ATOM 595 C CA . VAL A 1 82 ? -0.131 -2.969 16.304 1.00 81.94 82 VAL A CA 1
ATOM 596 C C . VAL A 1 82 ? -1.431 -2.571 17.002 1.00 81.94 82 VAL A C 1
ATOM 598 O O . VAL A 1 82 ? -1.556 -2.766 18.209 1.00 81.94 82 VAL A O 1
ATOM 601 N N . VAL A 1 83 ? -2.398 -2.015 16.265 1.00 83.25 83 VAL A N 1
ATOM 602 C CA . VAL A 1 83 ? -3.629 -1.463 16.848 1.00 83.25 83 VAL A CA 1
ATOM 603 C C . VAL A 1 83 ? -4.831 -2.356 16.570 1.00 83.25 83 VAL A C 1
ATOM 605 O O . VAL A 1 83 ? -5.533 -2.711 17.509 1.00 83.25 83 VAL A O 1
ATOM 608 N N . VAL A 1 84 ? -5.095 -2.732 15.316 1.00 89.00 84 VAL A N 1
ATOM 609 C CA . VAL A 1 84 ? -6.372 -3.378 14.946 1.00 89.00 84 VAL A CA 1
ATOM 610 C C . VAL A 1 84 ? -6.485 -4.787 15.522 1.00 89.00 84 VAL A C 1
ATOM 612 O O . VAL A 1 84 ? -7.536 -5.137 16.054 1.00 89.00 84 VAL A O 1
ATOM 615 N N . ILE A 1 85 ? -5.412 -5.580 15.460 1.00 91.50 85 ILE A N 1
ATOM 616 C CA . ILE A 1 85 ? -5.413 -6.977 15.921 1.00 91.50 85 ILE A CA 1
ATOM 617 C C . ILE A 1 85 ? -5.727 -7.115 17.421 1.00 91.50 85 ILE A C 1
ATOM 619 O O . ILE A 1 85 ? -6.710 -7.785 17.752 1.00 91.50 85 ILE A O 1
ATOM 623 N N . PRO A 1 86 ? -4.968 -6.493 18.347 1.00 88.81 86 PRO A N 1
ATOM 624 C CA . PRO A 1 86 ? -5.271 -6.619 19.773 1.00 88.81 86 PRO A CA 1
ATOM 625 C C . PRO A 1 86 ? -6.614 -5.972 20.133 1.00 88.81 86 PRO A C 1
ATOM 627 O O . PRO A 1 86 ? -7.334 -6.462 21.001 1.00 88.81 86 PRO A O 1
ATOM 630 N N . LEU A 1 87 ? -6.995 -4.900 19.438 1.00 87.12 87 LEU A N 1
ATOM 631 C CA . LEU A 1 87 ? -8.265 -4.222 19.666 1.00 87.12 87 LEU A CA 1
ATOM 632 C C . LEU A 1 87 ? -9.467 -5.079 19.259 1.00 87.12 87 LEU A C 1
ATOM 634 O O . LEU A 1 87 ? -10.481 -5.079 19.951 1.00 87.12 87 LEU A O 1
ATOM 638 N N . ALA A 1 88 ? -9.352 -5.843 18.173 1.00 90.94 88 ALA A N 1
ATOM 639 C CA . ALA A 1 88 ? -10.384 -6.788 17.771 1.00 90.94 88 ALA A CA 1
ATOM 640 C C . ALA A 1 88 ? -10.608 -7.865 18.839 1.00 90.94 88 ALA A C 1
ATOM 642 O O . ALA A 1 88 ? -11.759 -8.182 19.127 1.00 90.94 88 ALA A O 1
ATOM 643 N N . ALA A 1 89 ? -9.543 -8.367 19.474 1.00 90.12 89 ALA A N 1
ATOM 644 C CA . ALA A 1 89 ? -9.651 -9.320 20.582 1.00 90.12 89 ALA A CA 1
ATOM 645 C C . ALA A 1 89 ? -10.497 -8.753 21.732 1.00 90.12 89 ALA A C 1
ATOM 647 O O . ALA A 1 89 ? -11.466 -9.375 22.170 1.00 90.12 89 ALA A O 1
ATOM 648 N N . VAL A 1 90 ? -10.162 -7.531 22.154 1.00 86.94 90 VAL A N 1
ATOM 649 C CA . VAL A 1 90 ? -10.836 -6.812 23.239 1.00 86.94 90 VAL A CA 1
ATOM 650 C C . VAL A 1 90 ? -12.320 -6.597 22.938 1.00 86.94 90 VAL A C 1
ATOM 652 O O . VAL A 1 90 ? -13.167 -6.857 23.789 1.00 86.94 90 VAL A O 1
ATOM 655 N N . ILE A 1 91 ? -12.662 -6.156 21.726 1.00 86.12 91 ILE A N 1
ATOM 656 C CA . ILE A 1 91 ? -14.059 -5.865 21.375 1.00 86.12 91 ILE A CA 1
ATOM 657 C C . ILE A 1 91 ? -14.868 -7.146 21.201 1.00 86.12 91 ILE A C 1
ATOM 659 O O . ILE A 1 91 ? -16.031 -7.179 21.596 1.00 86.12 91 ILE A O 1
ATOM 663 N N . PHE A 1 92 ? -14.275 -8.200 20.632 1.00 90.00 92 PHE A N 1
ATOM 664 C CA . PHE A 1 92 ? -14.929 -9.505 20.576 1.00 90.00 92 PHE A CA 1
ATOM 665 C C . PHE A 1 92 ? -15.259 -9.981 21.988 1.00 90.00 92 PHE A C 1
ATOM 667 O O . PHE A 1 92 ? -16.418 -10.284 22.257 1.00 90.00 92 PHE A O 1
ATOM 674 N N . HIS A 1 93 ? -14.294 -9.935 22.905 1.00 86.75 93 HIS A N 1
ATOM 675 C CA . HIS A 1 93 ? -14.523 -10.335 24.289 1.00 86.75 93 HIS A CA 1
ATOM 676 C C . HIS A 1 93 ? -15.599 -9.483 24.981 1.00 86.75 93 HIS A C 1
ATOM 678 O O . HIS A 1 93 ? -16.537 -10.031 25.554 1.00 86.75 93 HIS A O 1
ATOM 684 N N . ALA A 1 94 ? -15.539 -8.154 24.838 1.00 83.56 94 ALA A N 1
ATOM 685 C CA . ALA A 1 94 ? -16.539 -7.235 25.392 1.00 83.56 94 ALA A CA 1
ATOM 686 C C . ALA A 1 94 ? -17.949 -7.434 24.798 1.00 83.56 94 ALA A C 1
ATOM 688 O O . ALA A 1 94 ? -18.946 -7.115 25.440 1.00 83.56 94 ALA A O 1
ATOM 689 N N . ALA A 1 95 ? -18.050 -7.970 23.579 1.00 84.50 95 ALA A N 1
ATOM 690 C CA . ALA A 1 95 ? -19.312 -8.319 22.930 1.00 84.50 95 ALA A CA 1
ATOM 691 C C . ALA A 1 95 ? -19.802 -9.744 23.265 1.00 84.50 95 ALA A C 1
ATOM 693 O O . ALA A 1 95 ? -20.756 -10.211 22.640 1.00 84.50 95 ALA A O 1
ATOM 694 N N . GLY A 1 96 ? -19.148 -10.450 24.198 1.00 85.50 96 GLY A N 1
ATOM 695 C CA . GLY A 1 96 ? -19.456 -11.843 24.545 1.00 85.50 96 GLY A CA 1
ATOM 696 C C . GLY A 1 96 ? -19.056 -12.857 23.465 1.00 85.50 96 GLY A C 1
ATOM 697 O O . GLY A 1 96 ? -19.560 -13.977 23.443 1.00 85.50 96 GLY A O 1
ATOM 698 N N . ARG A 1 97 ? -18.180 -12.457 22.539 1.00 90.25 97 ARG A N 1
ATOM 699 C CA . ARG A 1 97 ? -17.652 -13.267 21.436 1.00 90.25 97 ARG A CA 1
ATOM 700 C C . ARG A 1 97 ? -16.236 -13.740 21.739 1.00 90.25 97 ARG A C 1
ATOM 702 O O . ARG A 1 97 ? -15.552 -13.205 22.610 1.00 90.25 97 ARG A O 1
ATOM 709 N N . HIS A 1 98 ? -15.768 -14.749 21.010 1.00 92.19 98 HIS A N 1
ATOM 710 C CA . HIS A 1 98 ? -14.460 -15.333 21.303 1.00 92.19 98 HIS A CA 1
ATOM 711 C C . HIS A 1 98 ? -13.310 -14.370 20.905 1.00 92.19 98 HIS A C 1
ATOM 713 O O . HIS A 1 98 ? -13.166 -14.068 19.719 1.00 92.19 98 HIS A O 1
ATOM 719 N N . PRO A 1 99 ? -12.417 -13.935 21.821 1.00 92.06 99 PRO A N 1
ATOM 720 C CA . PRO A 1 99 ? -11.348 -12.970 21.526 1.00 92.06 99 PRO A CA 1
ATOM 721 C C . PRO A 1 99 ? -10.374 -13.461 20.450 1.00 92.06 99 PRO A C 1
ATOM 723 O O . PRO A 1 99 ? -10.054 -12.715 19.527 1.00 92.06 99 PRO A O 1
ATOM 726 N N . LEU A 1 100 ? -9.963 -14.738 20.497 1.00 94.12 100 LEU A N 1
ATOM 727 C CA . LEU A 1 100 ? -9.115 -15.322 19.445 1.00 94.12 100 LEU A CA 1
ATOM 728 C C . LEU A 1 100 ? -9.779 -15.314 18.056 1.00 94.12 100 LEU A C 1
ATOM 730 O O . LEU A 1 100 ? -9.069 -15.234 17.058 1.00 94.12 100 LEU A O 1
ATOM 734 N N . ALA A 1 101 ? -11.115 -15.347 17.968 1.00 94.88 101 ALA A N 1
ATOM 735 C CA . ALA A 1 101 ? -11.806 -15.190 16.688 1.00 94.88 101 ALA A CA 1
ATOM 736 C C . ALA A 1 101 ? -11.676 -13.749 16.166 1.00 94.88 101 ALA A C 1
ATOM 738 O O . ALA A 1 101 ? -11.492 -13.545 14.967 1.00 94.88 101 ALA A O 1
ATOM 739 N N . GLY A 1 102 ? -11.689 -12.761 17.067 1.00 93.94 102 GLY A N 1
ATOM 740 C CA . GLY A 1 102 ? -11.389 -11.365 16.750 1.00 93.94 102 GLY A CA 1
ATOM 741 C C . GLY A 1 102 ? -9.957 -11.172 16.252 1.00 93.94 102 GLY A C 1
ATOM 742 O O . GLY A 1 102 ? -9.759 -10.535 15.218 1.00 93.94 102 GLY A O 1
ATOM 743 N N . ILE A 1 103 ? -8.973 -11.784 16.925 1.00 94.38 103 ILE A N 1
ATOM 744 C CA . ILE A 1 103 ? -7.572 -11.796 16.468 1.00 94.38 103 ILE A CA 1
ATOM 745 C C . ILE A 1 103 ? -7.468 -12.432 15.082 1.00 94.38 103 ILE A C 1
ATOM 747 O O . ILE A 1 103 ? -6.858 -11.842 14.195 1.00 94.38 103 ILE A O 1
ATOM 751 N N . ALA A 1 104 ? -8.081 -13.600 14.875 1.00 94.62 104 ALA A N 1
ATOM 752 C CA . ALA A 1 104 ? -8.041 -14.302 13.597 1.00 94.62 104 ALA A CA 1
ATOM 753 C C . ALA A 1 104 ? -8.671 -13.473 12.466 1.00 94.62 104 ALA A C 1
ATOM 755 O O . ALA A 1 104 ? -8.073 -13.352 11.400 1.00 94.62 104 ALA A O 1
ATOM 756 N N . ALA A 1 105 ? -9.832 -12.852 12.705 1.00 95.56 105 ALA A N 1
ATOM 757 C CA . ALA A 1 105 ? -10.480 -11.973 11.733 1.00 95.56 105 ALA A CA 1
ATOM 758 C C . ALA A 1 105 ? -9.607 -10.755 11.401 1.00 95.56 105 ALA A C 1
ATOM 760 O O . ALA A 1 105 ? -9.345 -10.474 10.233 1.00 95.56 105 ALA A O 1
ATOM 761 N N . ALA A 1 106 ? -9.102 -10.051 12.415 1.00 94.50 106 ALA A N 1
ATOM 762 C CA . ALA A 1 106 ? -8.243 -8.895 12.195 1.00 94.50 106 ALA A CA 1
ATOM 763 C C . ALA A 1 106 ? -6.941 -9.280 11.482 1.00 94.50 106 ALA A C 1
ATOM 765 O O . ALA A 1 106 ? -6.553 -8.607 10.534 1.00 94.50 106 ALA A O 1
ATOM 766 N N . PHE A 1 107 ? -6.289 -10.375 11.874 1.00 94.31 107 PHE A N 1
ATOM 767 C CA . PHE A 1 107 ? -5.063 -10.846 11.231 1.00 94.31 107 PHE A CA 1
ATOM 768 C C . PHE A 1 107 ? -5.305 -11.275 9.778 1.00 94.31 107 PHE A C 1
ATOM 770 O O . PHE A 1 107 ? -4.522 -10.913 8.901 1.00 94.31 107 PHE A O 1
ATOM 777 N N . ALA A 1 108 ? -6.420 -11.954 9.489 1.00 94.50 108 ALA A N 1
ATOM 778 C CA . ALA A 1 108 ? -6.817 -12.284 8.123 1.00 94.50 108 ALA A CA 1
ATOM 779 C C . ALA A 1 108 ? -7.043 -11.027 7.266 1.00 94.50 108 ALA A C 1
ATOM 781 O O . ALA A 1 108 ? -6.588 -10.979 6.127 1.00 94.50 108 ALA A O 1
ATOM 782 N N . GLY A 1 109 ? -7.683 -9.989 7.810 1.00 93.50 109 GLY A N 1
ATOM 783 C CA . GLY A 1 109 ? -7.870 -8.719 7.103 1.00 93.50 109 GLY A CA 1
ATOM 784 C C . GLY A 1 109 ? -6.571 -7.922 6.923 1.00 93.50 109 GLY A C 1
ATOM 785 O O . GLY A 1 109 ? -6.292 -7.452 5.824 1.00 93.50 109 GLY A O 1
ATOM 786 N N . VAL A 1 110 ? -5.756 -7.791 7.977 1.00 92.38 110 VAL A N 1
ATOM 787 C CA . VAL A 1 11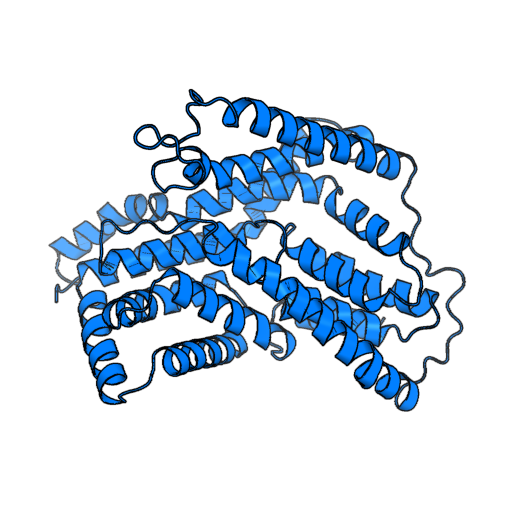0 ? -4.523 -6.984 7.967 1.00 92.38 110 VAL A CA 1
ATOM 788 C C . VAL A 1 110 ? -3.422 -7.668 7.148 1.00 92.38 110 VAL A C 1
ATOM 790 O O . VAL A 1 110 ? -2.673 -7.004 6.444 1.00 92.38 110 VAL A O 1
ATOM 793 N N . SER A 1 111 ? -3.309 -8.989 7.214 1.00 90.44 111 SER A N 1
ATOM 794 C CA . SER A 1 111 ? -2.210 -9.716 6.579 1.00 90.44 111 SER A CA 1
ATOM 795 C C . SER A 1 111 ? -2.645 -10.413 5.293 1.00 90.44 111 SER A C 1
ATOM 797 O O . SER A 1 111 ? -2.057 -10.190 4.237 1.00 90.44 111 SER A O 1
ATOM 799 N N . GLY A 1 112 ? -3.746 -11.167 5.352 1.00 90.56 112 GLY A N 1
ATOM 800 C CA . GLY A 1 112 ? -4.326 -11.855 4.193 1.00 90.56 112 GLY A CA 1
ATOM 801 C C . GLY A 1 112 ? -4.950 -10.907 3.162 1.00 90.56 112 GLY A C 1
ATOM 802 O O . GLY A 1 112 ? -5.017 -11.224 1.976 1.00 90.56 112 GLY A O 1
ATOM 803 N N . GLY A 1 113 ? -5.395 -9.727 3.603 1.00 91.19 113 GLY A N 1
ATOM 804 C CA . GLY A 1 113 ? -5.983 -8.686 2.761 1.00 91.19 113 GLY A CA 1
ATOM 805 C C . GLY A 1 113 ? -5.011 -7.599 2.300 1.00 91.19 113 GLY A C 1
ATOM 806 O O . GLY A 1 113 ? -5.485 -6.610 1.761 1.00 91.19 113 GLY A O 1
ATOM 807 N N . PHE A 1 114 ? -3.696 -7.743 2.509 1.00 89.88 114 PHE A N 1
ATOM 808 C CA . PHE A 1 114 ? -2.703 -6.657 2.411 1.00 89.88 114 PHE A CA 1
ATOM 809 C C . PHE A 1 114 ? -2.769 -5.793 1.138 1.00 89.88 114 PHE A C 1
ATOM 811 O O . PHE A 1 114 ? -2.651 -4.571 1.200 1.00 89.88 114 PHE A O 1
ATOM 818 N N . SER A 1 115 ? -2.969 -6.409 -0.031 1.00 91.25 115 SER A N 1
ATOM 819 C CA . SER A 1 115 ? -3.081 -5.673 -1.296 1.00 91.25 115 SER A CA 1
ATOM 820 C C . SER A 1 115 ? -4.473 -5.117 -1.593 1.00 91.25 115 SER A C 1
ATOM 822 O O . SER A 1 115 ? -4.587 -4.243 -2.459 1.00 91.25 115 SER A O 1
ATOM 824 N N . ALA A 1 116 ? -5.521 -5.638 -0.953 1.00 92.12 116 ALA A N 1
ATOM 825 C CA . ALA A 1 116 ? -6.898 -5.228 -1.184 1.00 92.12 116 ALA A CA 1
ATOM 826 C C . ALA A 1 116 ? -7.183 -3.955 -0.385 1.00 92.12 116 ALA A C 1
ATOM 828 O O . ALA A 1 116 ? -7.026 -3.944 0.827 1.00 92.12 116 ALA A O 1
ATOM 829 N N . ASN A 1 117 ? -7.596 -2.874 -1.050 1.00 91.12 117 ASN A N 1
ATOM 830 C CA . ASN A 1 117 ? -7.946 -1.633 -0.366 1.00 91.12 117 ASN A CA 1
ATOM 831 C C . ASN A 1 117 ? -8.950 -0.805 -1.183 1.00 91.12 117 ASN A C 1
ATOM 833 O O . ASN A 1 117 ? -8.938 -0.814 -2.416 1.00 91.12 117 ASN A O 1
ATOM 837 N N . PHE A 1 118 ? -9.838 -0.091 -0.489 1.00 90.88 118 PHE A N 1
ATOM 838 C CA . PHE A 1 118 ? -10.740 0.898 -1.091 1.00 90.88 118 PHE A CA 1
ATOM 839 C C . PHE A 1 118 ? -10.028 2.220 -1.386 1.00 90.88 118 PHE A C 1
ATOM 841 O O . PHE A 1 118 ? -10.419 2.953 -2.292 1.00 90.88 118 PHE A O 1
ATOM 848 N N . ILE A 1 119 ? -8.981 2.526 -0.621 1.00 88.50 119 ILE A N 1
ATOM 849 C CA . ILE A 1 119 ? -8.231 3.775 -0.709 1.00 88.50 119 ILE A CA 1
ATOM 850 C C . ILE A 1 119 ? -6.862 3.466 -1.322 1.00 88.50 119 ILE A C 1
ATOM 852 O O . ILE A 1 119 ? -6.189 2.553 -0.837 1.00 88.50 119 ILE A O 1
ATOM 856 N N . PRO A 1 120 ? -6.422 4.213 -2.352 1.00 85.38 120 PRO A N 1
ATOM 857 C CA . PRO A 1 120 ? -5.056 4.107 -2.844 1.00 85.38 120 PRO A CA 1
ATOM 858 C C . PRO A 1 120 ? -4.049 4.311 -1.709 1.00 85.38 120 PRO A C 1
ATOM 860 O O . PRO A 1 120 ? -4.143 5.260 -0.930 1.00 85.38 120 PRO A O 1
ATOM 863 N N . SER A 1 121 ? -3.087 3.409 -1.624 1.00 83.19 121 SER A N 1
ATOM 864 C CA . SER A 1 121 ? -2.073 3.343 -0.577 1.00 83.19 121 SER A CA 1
ATOM 865 C C . SER A 1 121 ? -0.684 3.595 -1.161 1.00 83.19 121 SER A C 1
ATOM 867 O O . SER A 1 121 ? -0.509 3.633 -2.377 1.00 83.19 121 SER A O 1
ATOM 869 N N . ALA A 1 122 ? 0.338 3.711 -0.308 1.00 80.94 122 ALA A N 1
ATOM 870 C CA . ALA A 1 122 ? 1.728 3.777 -0.766 1.00 80.94 122 ALA A CA 1
ATOM 871 C C . ALA A 1 122 ? 2.182 2.494 -1.501 1.00 80.94 122 ALA A C 1
ATOM 873 O O . ALA A 1 122 ? 3.137 2.548 -2.276 1.00 80.94 122 ALA A O 1
ATOM 874 N N . LEU A 1 123 ? 1.483 1.365 -1.310 1.00 87.12 123 LEU A N 1
ATOM 875 C CA . LEU A 1 123 ? 1.746 0.100 -2.002 1.00 87.12 123 LEU A CA 1
ATOM 876 C C . LEU A 1 123 ? 1.458 0.197 -3.508 1.00 87.12 123 LEU A C 1
ATOM 878 O O . LEU A 1 123 ? 2.178 -0.387 -4.314 1.00 87.12 123 LEU A O 1
ATOM 882 N N . ASP A 1 124 ? 0.416 0.931 -3.899 1.00 89.56 124 ASP A N 1
ATOM 883 C CA . ASP A 1 124 ? -0.022 1.013 -5.294 1.00 89.56 124 ASP A CA 1
ATOM 884 C C . ASP A 1 124 ? 1.050 1.621 -6.216 1.00 89.56 124 ASP A C 1
ATOM 886 O O . ASP A 1 124 ? 1.474 0.945 -7.160 1.00 89.56 124 ASP A O 1
ATOM 890 N N . PRO A 1 125 ? 1.575 2.833 -5.942 1.00 87.00 125 PRO A N 1
ATOM 891 C CA . PRO A 1 125 ? 2.612 3.417 -6.775 1.00 87.00 125 PRO A CA 1
ATOM 892 C C . PRO A 1 125 ? 3.982 2.741 -6.553 1.00 87.00 125 PRO A C 1
ATOM 894 O O . PRO A 1 125 ? 4.816 2.756 -7.457 1.00 87.00 125 PRO A O 1
ATOM 897 N N . LEU A 1 126 ? 4.213 2.088 -5.404 1.00 88.94 126 LEU A N 1
ATOM 898 C CA . LEU A 1 126 ? 5.395 1.247 -5.167 1.00 88.94 126 LEU A CA 1
ATOM 899 C C . LEU A 1 126 ? 5.453 0.076 -6.153 1.00 88.94 126 LEU A C 1
ATOM 901 O O . LEU A 1 126 ? 6.433 -0.075 -6.884 1.00 88.94 126 LEU A O 1
ATOM 905 N N . LEU A 1 127 ? 4.404 -0.751 -6.181 1.00 93.44 127 LEU A N 1
ATOM 906 C CA . LEU A 1 127 ? 4.354 -1.924 -7.052 1.00 93.44 127 LEU A CA 1
ATOM 907 C C . LEU A 1 127 ? 4.293 -1.510 -8.520 1.00 93.44 127 LEU A C 1
ATOM 909 O O . LEU A 1 127 ? 5.009 -2.096 -9.332 1.00 93.44 127 LEU A O 1
ATOM 913 N N . GLN A 1 128 ? 3.536 -0.455 -8.839 1.00 93.25 128 GLN A N 1
ATOM 914 C CA . GLN A 1 128 ? 3.509 0.113 -10.186 1.00 93.25 128 GLN A CA 1
ATOM 915 C C . GLN A 1 128 ? 4.902 0.531 -10.652 1.00 93.25 128 GLN A C 1
ATOM 917 O O . GLN A 1 128 ? 5.289 0.187 -11.769 1.00 93.25 128 GLN A O 1
ATOM 922 N N . GLY A 1 129 ? 5.668 1.238 -9.820 1.00 91.75 129 GLY A N 1
ATOM 923 C CA . GLY A 1 129 ? 6.999 1.694 -10.201 1.00 91.75 129 GLY A CA 1
ATOM 924 C C . GLY A 1 129 ? 7.934 0.527 -10.527 1.00 91.75 129 GLY A C 1
ATOM 925 O O . GLY A 1 129 ? 8.698 0.604 -11.491 1.00 91.75 129 GLY A O 1
ATOM 926 N N . ILE A 1 130 ? 7.860 -0.560 -9.748 1.00 93.56 130 ILE A N 1
ATOM 927 C CA . ILE A 1 130 ? 8.668 -1.770 -9.962 1.00 93.56 130 ILE A CA 1
ATOM 928 C C . ILE A 1 130 ? 8.243 -2.455 -11.262 1.00 93.56 130 ILE A C 1
ATOM 930 O O . ILE A 1 130 ? 9.087 -2.772 -12.098 1.00 93.56 130 ILE A O 1
ATOM 934 N N . THR A 1 131 ? 6.937 -2.631 -11.463 1.00 95.75 131 THR A N 1
ATOM 935 C CA . THR A 1 131 ? 6.366 -3.224 -12.678 1.00 95.75 131 THR A CA 1
ATOM 936 C C . THR A 1 131 ? 6.762 -2.435 -13.922 1.00 95.75 131 THR A C 1
ATOM 938 O O . THR A 1 131 ? 7.177 -3.020 -14.920 1.00 95.75 131 THR A O 1
ATOM 941 N N . GLN A 1 132 ? 6.688 -1.105 -13.864 1.00 94.31 132 GLN A N 1
ATOM 942 C CA . GLN A 1 132 ? 7.090 -0.236 -14.964 1.00 94.31 132 GLN A CA 1
ATOM 943 C C . GLN A 1 132 ? 8.590 -0.353 -15.252 1.00 94.31 132 GLN A C 1
ATOM 945 O O . GLN A 1 132 ? 8.977 -0.469 -16.412 1.00 94.31 132 GLN A O 1
ATOM 950 N N . ALA A 1 133 ? 9.439 -0.347 -14.219 1.00 92.50 133 ALA A N 1
ATOM 951 C CA . ALA A 1 133 ? 10.882 -0.519 -14.388 1.00 92.50 133 ALA A CA 1
ATOM 952 C C . ALA A 1 133 ? 11.224 -1.877 -15.023 1.00 92.50 133 ALA A C 1
ATOM 954 O O . ALA A 1 133 ? 12.062 -1.938 -15.919 1.00 92.50 133 ALA A O 1
ATOM 955 N N . ALA A 1 134 ? 10.536 -2.942 -14.609 1.00 93.88 134 ALA A N 1
ATOM 956 C CA . ALA A 1 134 ? 10.692 -4.268 -15.187 1.00 93.88 134 ALA A CA 1
ATOM 957 C C . ALA A 1 134 ? 10.227 -4.319 -16.650 1.00 93.88 134 ALA A C 1
ATOM 959 O O . ALA A 1 134 ? 10.975 -4.767 -17.513 1.00 93.88 134 ALA A O 1
ATOM 960 N N . GLY A 1 135 ? 9.032 -3.812 -16.961 1.00 94.19 135 GLY A N 1
ATOM 961 C CA . GLY A 1 135 ? 8.499 -3.815 -18.327 1.00 94.19 135 GLY A CA 1
ATOM 962 C C . GLY A 1 135 ? 9.323 -2.977 -19.311 1.00 94.19 135 GLY A C 1
ATOM 963 O O . GLY A 1 135 ? 9.420 -3.330 -20.487 1.00 94.19 1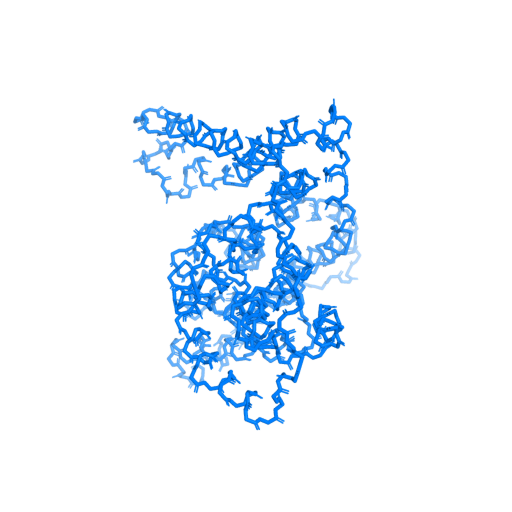35 GLY A O 1
ATOM 964 N N . ARG A 1 136 ? 10.018 -1.939 -18.823 1.00 93.38 136 ARG A N 1
ATOM 965 C CA . ARG A 1 136 ? 10.947 -1.122 -19.624 1.00 93.38 136 ARG A CA 1
ATOM 966 C C . ARG A 1 136 ? 12.186 -1.848 -20.127 1.00 93.38 136 ARG A C 1
ATOM 968 O O . ARG A 1 136 ? 12.848 -1.340 -21.028 1.00 93.38 136 ARG A O 1
ATOM 975 N N . VAL A 1 137 ? 12.474 -3.039 -19.603 1.00 89.38 137 VAL A N 1
ATOM 976 C CA . VAL A 1 137 ? 13.480 -3.937 -20.187 1.00 89.38 137 VAL A CA 1
ATOM 977 C C . VAL A 1 137 ? 13.077 -4.359 -21.606 1.00 89.38 137 VAL A C 1
ATOM 979 O O . VAL A 1 137 ? 13.950 -4.547 -22.449 1.00 89.38 137 VAL A O 1
ATOM 982 N N . LEU A 1 138 ? 11.773 -4.495 -21.878 1.00 89.31 138 LEU A N 1
ATOM 983 C CA . LEU A 1 138 ? 11.241 -4.868 -23.191 1.00 89.31 138 LEU A CA 1
ATOM 984 C C . LEU A 1 138 ? 10.743 -3.658 -23.994 1.00 89.31 138 LEU A C 1
ATOM 986 O O . LEU A 1 138 ? 11.021 -3.574 -25.187 1.00 89.31 138 LEU A O 1
ATOM 990 N N . ASP A 1 139 ? 10.017 -2.741 -23.351 1.00 90.94 139 ASP A N 1
ATOM 991 C CA . ASP A 1 139 ? 9.475 -1.525 -23.969 1.00 90.94 139 ASP A CA 1
ATOM 992 C C . ASP A 1 139 ? 9.929 -0.275 -23.194 1.00 90.94 139 ASP A C 1
ATOM 994 O O . ASP A 1 139 ? 9.292 0.105 -22.206 1.00 90.94 139 ASP A O 1
ATOM 998 N N . PRO A 1 140 ? 11.008 0.403 -23.630 1.00 88.69 140 PRO A N 1
ATOM 999 C CA . PRO A 1 140 ? 11.535 1.585 -22.949 1.00 88.69 140 PRO A CA 1
ATOM 1000 C C . PRO A 1 140 ? 10.517 2.722 -22.757 1.00 88.69 140 PRO A C 1
ATOM 1002 O O . PRO A 1 140 ? 10.676 3.529 -21.838 1.00 88.69 140 PRO A O 1
ATOM 1005 N N . GLY A 1 141 ? 9.480 2.793 -23.603 1.00 89.94 141 GLY A N 1
ATOM 1006 C CA . GLY A 1 141 ? 8.423 3.804 -23.547 1.00 89.94 141 GLY A CA 1
ATOM 1007 C C . GLY A 1 141 ? 7.274 3.467 -22.595 1.00 89.94 141 GLY A C 1
ATOM 1008 O O . GLY A 1 141 ? 6.380 4.296 -22.424 1.00 89.94 141 GLY A O 1
ATOM 1009 N N . LEU A 1 142 ? 7.290 2.290 -21.959 1.00 90.69 142 LEU A N 1
ATOM 1010 C CA . LEU A 1 142 ? 6.185 1.815 -21.134 1.00 90.69 142 LEU A CA 1
ATOM 1011 C C . LEU A 1 142 ? 5.874 2.783 -19.982 1.00 90.69 142 LEU A C 1
ATOM 1013 O O . LEU A 1 142 ? 6.739 3.153 -19.169 1.00 90.69 142 LEU A O 1
ATOM 1017 N N . LEU A 1 143 ? 4.591 3.127 -19.891 1.00 88.69 143 LEU A N 1
ATOM 1018 C CA . LEU A 1 143 ? 3.979 3.836 -18.779 1.00 88.69 143 LEU A CA 1
ATOM 1019 C C . LEU A 1 143 ? 2.906 2.940 -18.168 1.00 88.69 143 LEU A C 1
ATOM 1021 O O . LEU A 1 143 ? 2.034 2.448 -18.875 1.00 88.69 143 LEU A O 1
ATOM 1025 N N . VAL A 1 144 ? 2.960 2.752 -16.851 1.00 89.50 144 VAL A N 1
ATOM 1026 C CA . VAL A 1 144 ? 1.961 1.974 -16.104 1.00 89.50 144 VAL A CA 1
ATOM 1027 C C . VAL A 1 144 ? 1.226 2.923 -15.168 1.00 89.50 144 VAL A C 1
ATOM 1029 O O . VAL A 1 144 ? 1.856 3.726 -14.486 1.00 89.50 144 VAL A O 1
ATOM 1032 N N . ASN A 1 145 ? -0.103 2.881 -15.140 1.00 87.44 145 ASN A N 1
ATOM 1033 C CA . ASN A 1 145 ? -0.870 3.811 -14.313 1.00 87.44 145 ASN A CA 1
ATOM 1034 C C . ASN A 1 145 ? -0.732 3.421 -12.823 1.00 87.44 145 ASN A C 1
ATOM 1036 O O . ASN A 1 145 ? -0.964 2.254 -12.508 1.00 87.44 145 ASN A O 1
ATOM 1040 N N . PRO A 1 146 ? -0.411 4.346 -11.893 1.00 84.88 146 PRO A N 1
ATOM 1041 C CA . PRO A 1 146 ? -0.342 4.049 -10.455 1.00 84.88 146 PRO A CA 1
ATOM 1042 C C . PRO A 1 146 ? -1.608 3.411 -9.868 1.00 84.88 146 PRO A C 1
ATOM 1044 O O . PRO A 1 146 ? -1.529 2.658 -8.905 1.00 84.88 146 PRO A O 1
ATOM 1047 N N . LEU A 1 147 ? -2.776 3.680 -10.459 1.00 88.50 147 LEU A N 1
ATOM 1048 C CA . LEU A 1 147 ? -4.074 3.142 -10.042 1.00 88.50 147 LEU A CA 1
ATOM 1049 C C . LEU A 1 147 ? -4.547 1.975 -10.915 1.00 88.50 147 LEU A C 1
ATOM 1051 O O . LEU A 1 147 ? -5.722 1.611 -10.857 1.00 88.50 147 LEU A O 1
ATOM 1055 N N . CYS A 1 148 ? -3.665 1.362 -11.710 1.00 91.38 148 CYS A N 1
ATOM 1056 C CA . CYS A 1 148 ? -4.030 0.300 -12.654 1.00 91.38 148 CYS A CA 1
ATOM 1057 C C . CYS A 1 148 ? -4.757 -0.888 -12.008 1.00 91.38 148 CYS A C 1
ATOM 1059 O O . CYS A 1 148 ? -5.559 -1.554 -12.659 1.00 91.38 148 CYS A O 1
ATOM 1061 N N . ASN A 1 149 ? -4.506 -1.161 -10.727 1.00 95.12 149 ASN A N 1
ATOM 1062 C CA . ASN A 1 149 ? -5.162 -2.242 -9.998 1.00 95.12 149 ASN A CA 1
ATOM 1063 C C . ASN A 1 149 ? -6.238 -1.760 -9.020 1.00 95.12 149 ASN A C 1
ATOM 1065 O O . ASN A 1 149 ? -6.880 -2.604 -8.403 1.00 95.12 149 ASN A O 1
ATOM 1069 N N . TRP A 1 150 ? -6.475 -0.452 -8.878 1.00 93.00 150 TRP A N 1
ATOM 1070 C CA . TRP A 1 150 ? -7.348 0.079 -7.826 1.00 93.00 150 TRP A CA 1
ATOM 1071 C C . TRP A 1 150 ? -8.760 -0.519 -7.884 1.00 93.00 150 TRP A C 1
ATOM 1073 O O . TRP A 1 150 ? -9.213 -1.089 -6.898 1.00 93.00 150 TRP A O 1
ATOM 1083 N N . PHE A 1 151 ? -9.411 -0.516 -9.053 1.00 93.25 151 PHE A N 1
ATOM 1084 C CA . PHE A 1 151 ? -10.750 -1.102 -9.208 1.00 93.25 151 PHE A CA 1
ATOM 1085 C C . PHE A 1 151 ? -10.808 -2.582 -8.811 1.00 93.25 151 PHE A C 1
ATOM 1087 O O . PHE A 1 151 ? -11.732 -3.010 -8.114 1.00 93.25 151 PHE A O 1
ATOM 1094 N N . PHE A 1 152 ? -9.812 -3.366 -9.233 1.00 95.31 152 PHE A N 1
ATOM 1095 C CA . PHE A 1 152 ? -9.744 -4.787 -8.909 1.00 95.31 152 PHE A CA 1
ATOM 1096 C C . PHE A 1 152 ? -9.507 -5.006 -7.411 1.00 95.31 152 PHE A C 1
ATOM 1098 O O . PHE A 1 152 ? -10.185 -5.827 -6.796 1.00 95.31 152 PHE A O 1
ATOM 1105 N N . MET A 1 153 ? -8.595 -4.244 -6.806 1.00 95.00 153 MET A N 1
ATOM 1106 C CA . MET A 1 153 ? -8.249 -4.363 -5.389 1.00 95.00 153 MET A CA 1
ATOM 1107 C C . MET A 1 153 ? -9.388 -3.894 -4.484 1.00 95.00 153 MET A C 1
ATOM 1109 O O . MET A 1 153 ? -9.711 -4.578 -3.519 1.00 95.00 153 MET A O 1
ATOM 1113 N N . SER A 1 154 ? -10.068 -2.803 -4.838 1.00 94.38 154 SER A N 1
ATOM 1114 C CA . SER A 1 154 ? -11.258 -2.324 -4.127 1.00 94.38 154 SER A CA 1
ATOM 1115 C C . SER A 1 154 ? -12.417 -3.314 -4.206 1.00 94.38 154 SER A C 1
ATOM 1117 O O . SER A 1 154 ? -13.092 -3.555 -3.209 1.00 94.38 154 SER A O 1
ATOM 1119 N N . THR A 1 155 ? -12.634 -3.939 -5.366 1.00 95.44 155 THR A N 1
ATOM 1120 C CA . THR A 1 155 ? -13.660 -4.986 -5.501 1.00 95.44 155 THR A CA 1
ATOM 1121 C C . THR A 1 155 ? -13.270 -6.240 -4.713 1.00 95.44 155 THR A C 1
ATOM 1123 O O . THR A 1 155 ? -14.108 -6.834 -4.036 1.00 95.44 155 THR A O 1
ATOM 1126 N N . SER A 1 156 ? -11.986 -6.608 -4.730 1.00 94.94 156 SER A N 1
ATOM 1127 C CA . SER A 1 156 ? -11.450 -7.739 -3.96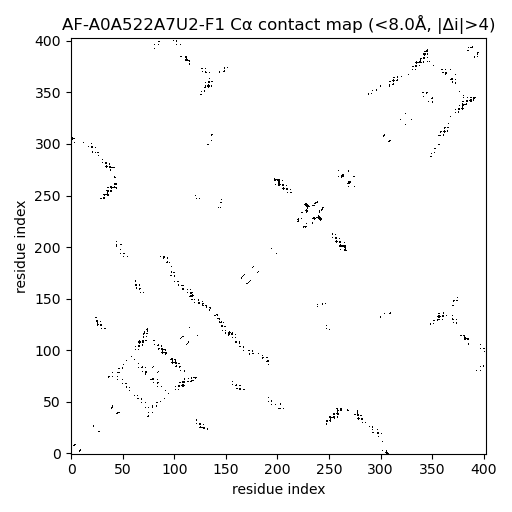3 1.00 94.94 156 SER A CA 1
ATOM 1128 C C . SER A 1 156 ? -11.608 -7.545 -2.455 1.00 94.94 156 SER A C 1
ATOM 1130 O O . SER A 1 156 ? -11.859 -8.521 -1.755 1.00 94.94 156 SER A O 1
ATOM 1132 N N . SER A 1 157 ? -11.568 -6.308 -1.947 1.00 94.88 157 SER A N 1
ATOM 1133 C CA . SER A 1 157 ? -11.853 -6.015 -0.536 1.00 94.88 157 SER A CA 1
ATOM 1134 C C . SER A 1 157 ? -13.220 -6.542 -0.098 1.00 94.88 157 SER A C 1
ATOM 1136 O O . SER A 1 157 ? -13.341 -7.100 0.988 1.00 94.88 157 SER A O 1
ATOM 1138 N N . LEU A 1 158 ? -14.249 -6.426 -0.946 1.00 96.00 158 LEU A N 1
ATOM 1139 C CA . LEU A 1 158 ? -15.586 -6.952 -0.641 1.00 96.00 158 LEU A CA 1
ATOM 1140 C C . LEU A 1 158 ? -15.575 -8.479 -0.532 1.00 96.00 158 LEU A C 1
ATOM 1142 O O . LEU A 1 158 ? -16.204 -9.037 0.368 1.00 96.00 158 LEU A O 1
ATOM 1146 N N . LEU A 1 159 ? -14.831 -9.147 -1.418 1.00 95.31 159 LEU A N 1
ATOM 1147 C CA . LEU A 1 159 ? -14.663 -10.598 -1.389 1.00 95.31 159 LEU A CA 1
ATOM 1148 C C . LEU A 1 159 ? -13.911 -11.042 -0.127 1.00 95.31 159 LEU A C 1
ATOM 1150 O O . LEU A 1 159 ? -14.366 -11.957 0.554 1.00 95.31 159 LEU A O 1
ATOM 1154 N N . VAL A 1 160 ? -12.806 -10.373 0.216 1.00 95.12 160 VAL A N 1
ATOM 1155 C CA . VAL A 1 160 ? -12.006 -10.669 1.416 1.00 95.12 160 VAL A CA 1
ATOM 1156 C C . VAL A 1 160 ? -12.837 -10.468 2.684 1.00 95.12 160 VAL A C 1
ATOM 1158 O O . VAL A 1 160 ? -12.858 -11.354 3.536 1.00 95.12 160 VAL A O 1
ATOM 1161 N N . ILE A 1 161 ? -13.586 -9.363 2.790 1.00 95.94 161 ILE A N 1
ATOM 1162 C CA . ILE A 1 161 ? -14.497 -9.110 3.919 1.00 95.94 161 ILE A CA 1
ATOM 1163 C C . ILE A 1 161 ? -15.563 -10.200 4.002 1.00 95.94 161 ILE A C 1
ATOM 1165 O O . ILE A 1 161 ? -15.784 -10.746 5.079 1.00 95.94 161 ILE A O 1
ATOM 1169 N N . GLY A 1 162 ? -16.213 -10.530 2.884 1.00 96.25 162 GLY A N 1
ATOM 1170 C CA . GLY A 1 162 ? -17.275 -11.534 2.846 1.00 96.25 162 GLY A CA 1
ATOM 1171 C C . GLY A 1 162 ? -16.785 -12.928 3.243 1.00 96.25 162 GLY A C 1
ATOM 1172 O O . GLY A 1 162 ? -17.406 -13.580 4.083 1.00 96.25 162 GLY A O 1
ATOM 1173 N N . LEU A 1 163 ? -15.653 -13.365 2.686 1.00 95.62 163 LEU A N 1
ATOM 1174 C CA . LEU A 1 163 ? -15.051 -14.663 2.995 1.00 95.62 163 LEU A CA 1
ATOM 1175 C C . LEU A 1 163 ? -14.535 -14.722 4.432 1.00 95.62 163 LEU A C 1
ATOM 1177 O O . LEU A 1 163 ? -14.841 -15.681 5.136 1.00 95.62 163 LEU A O 1
ATOM 1181 N N . GLY A 1 164 ? -13.805 -13.701 4.889 1.00 95.38 164 GLY A N 1
ATOM 1182 C CA . GLY A 1 164 ? -13.302 -13.634 6.262 1.00 95.38 164 GLY A CA 1
ATOM 1183 C C . GLY A 1 164 ? -14.434 -13.587 7.285 1.00 95.38 164 GLY A C 1
ATOM 1184 O O . GLY A 1 164 ? -14.388 -14.292 8.289 1.00 95.38 164 GLY A O 1
ATOM 1185 N N . TRP A 1 165 ? -15.504 -12.842 6.997 1.00 96.00 165 TRP A N 1
ATOM 1186 C CA . TRP A 1 165 ? -16.702 -12.834 7.832 1.00 96.00 165 TRP A CA 1
ATOM 1187 C C . TRP A 1 165 ? -17.345 -14.219 7.920 1.00 96.00 165 TRP A C 1
ATOM 1189 O O . TRP A 1 165 ? -17.575 -14.722 9.021 1.00 96.00 165 TRP A O 1
ATOM 1199 N N . TRP A 1 166 ? -17.605 -14.854 6.776 1.00 96.94 166 TRP A N 1
ATOM 1200 C CA . TRP A 1 166 ? -18.219 -16.177 6.747 1.00 96.94 166 TRP A CA 1
ATOM 1201 C C . TRP A 1 166 ? -17.359 -17.225 7.463 1.00 96.94 166 TRP A C 1
ATOM 1203 O O . TRP A 1 166 ? -17.877 -17.957 8.305 1.00 96.94 166 TRP A O 1
ATOM 1213 N N . LEU A 1 167 ? -16.052 -17.264 7.187 1.00 96.62 167 LEU A N 1
ATOM 1214 C CA . LEU A 1 167 ? -15.120 -18.194 7.825 1.00 96.62 167 LEU A CA 1
ATOM 1215 C C . LEU A 1 167 ? -15.075 -17.993 9.341 1.00 96.62 167 LEU A C 1
ATOM 1217 O O . LEU A 1 167 ? -15.182 -18.969 10.087 1.00 96.62 167 LEU A O 1
ATOM 1221 N N . THR A 1 168 ? -14.960 -16.750 9.809 1.00 96.31 168 THR A N 1
ATOM 1222 C CA . THR A 1 168 ? -14.873 -16.476 11.243 1.00 96.31 168 THR A CA 1
ATOM 1223 C C . THR A 1 168 ? -16.164 -16.850 11.968 1.00 96.31 168 THR A C 1
ATOM 1225 O O . THR A 1 168 ? -16.107 -17.613 12.929 1.00 96.31 168 THR A O 1
ATOM 1228 N N . ASP A 1 169 ? -17.328 -16.392 11.496 1.00 95.25 169 ASP A N 1
ATOM 1229 C CA . ASP A 1 169 ? -18.603 -16.591 12.205 1.00 95.25 169 ASP A CA 1
ATOM 1230 C C . ASP A 1 169 ? -19.143 -18.023 12.081 1.00 95.25 169 ASP A C 1
ATOM 1232 O O . ASP A 1 169 ? -19.864 -18.494 12.962 1.00 95.25 169 ASP A O 1
ATOM 1236 N N . LYS A 1 170 ? -18.868 -18.716 10.967 1.00 96.06 170 LYS A N 1
ATOM 1237 C CA . LYS A 1 170 ? -19.432 -20.054 10.709 1.00 96.06 170 LYS A CA 1
ATOM 1238 C C . LYS A 1 170 ? -18.490 -21.198 11.034 1.00 96.06 170 LYS A C 1
ATOM 1240 O O . LYS A 1 170 ? -18.985 -22.297 11.272 1.00 96.06 170 LYS A O 1
ATOM 1245 N N . ILE A 1 171 ? -17.178 -20.967 11.045 1.00 96.75 171 ILE A N 1
ATOM 1246 C CA . ILE A 1 171 ? -16.190 -22.037 11.221 1.00 96.75 171 ILE A CA 1
ATOM 1247 C C . ILE A 1 171 ? -15.299 -21.764 12.429 1.00 96.75 171 ILE A C 1
ATOM 1249 O O . ILE A 1 171 ? -15.314 -22.553 13.373 1.00 96.75 171 ILE A O 1
ATOM 1253 N N . VAL A 1 172 ? -14.549 -20.659 12.422 1.00 96.31 172 VAL A N 1
ATOM 1254 C CA . VAL A 1 172 ? -13.479 -20.415 13.404 1.00 96.31 172 VAL A CA 1
ATOM 1255 C C . VAL A 1 172 ? -14.039 -20.184 14.805 1.00 96.31 172 VAL A C 1
ATOM 1257 O O . VAL A 1 172 ? -13.630 -20.869 15.738 1.00 96.31 172 VAL A O 1
ATOM 1260 N N . GLU A 1 173 ? -14.987 -19.261 14.968 1.00 95.25 173 GLU A N 1
ATOM 1261 C CA . GLU A 1 173 ? -15.567 -18.954 16.278 1.00 95.25 173 GLU A CA 1
ATOM 1262 C C . GLU A 1 173 ? -16.354 -20.139 16.860 1.00 95.25 173 GLU A C 1
ATOM 1264 O O . GLU A 1 173 ? -16.052 -20.519 17.991 1.00 95.25 173 GLU A O 1
ATOM 1269 N N . PRO A 1 174 ? -17.269 -20.812 16.126 1.00 95.12 174 PRO A N 1
ATOM 1270 C CA . PRO A 1 174 ? -17.955 -21.988 16.660 1.00 95.12 174 PRO A CA 1
ATOM 1271 C C . PRO A 1 174 ? -17.008 -23.128 17.046 1.00 95.12 174 PRO A C 1
ATOM 1273 O O . PRO A 1 174 ? -17.277 -23.848 18.008 1.00 95.12 174 PRO A O 1
ATOM 1276 N N . TRP A 1 175 ? -15.911 -23.315 16.304 1.00 95.81 175 TRP A N 1
ATOM 1277 C CA . TRP A 1 175 ? -14.886 -24.294 16.657 1.00 95.81 175 TRP A CA 1
ATOM 1278 C C . TRP A 1 175 ? -14.164 -23.893 17.948 1.00 95.81 175 TRP A C 1
ATOM 1280 O O . TRP A 1 175 ? -14.142 -24.688 18.885 1.00 95.81 175 TRP A O 1
ATOM 1290 N N . LEU A 1 176 ? -13.683 -22.648 18.039 1.00 93.81 176 LEU A N 1
ATOM 1291 C CA . LEU A 1 176 ? -13.000 -22.117 19.222 1.00 93.81 176 LEU A CA 1
ATOM 1292 C C . LEU A 1 176 ? -13.870 -22.201 20.478 1.00 93.81 176 LEU A C 1
ATOM 1294 O O . LEU A 1 176 ? -13.417 -22.716 21.493 1.00 93.81 176 LEU A O 1
ATOM 1298 N N . THR A 1 177 ? -15.137 -21.790 20.405 1.00 91.94 177 THR A N 1
ATOM 1299 C CA . THR A 1 177 ? -16.072 -21.877 21.537 1.00 91.94 177 THR A CA 1
ATOM 1300 C C . THR A 1 177 ? -16.266 -23.317 22.024 1.00 91.94 177 THR A C 1
ATOM 1302 O O . THR A 1 177 ? -16.491 -23.536 23.211 1.00 91.94 177 THR A O 1
ATOM 1305 N N . ARG A 1 178 ? -16.164 -24.317 21.134 1.00 92.69 178 ARG A N 1
ATOM 1306 C CA . ARG A 1 178 ? -16.282 -25.740 21.496 1.00 92.69 178 ARG A CA 1
ATOM 1307 C C . ARG A 1 178 ? -14.988 -26.330 22.052 1.00 92.69 178 ARG A C 1
ATOM 1309 O O . ARG A 1 178 ? -15.064 -27.208 22.905 1.00 92.69 178 ARG A O 1
ATOM 1316 N N . THR A 1 179 ? -13.829 -25.921 21.539 1.00 92.00 179 THR A N 1
ATOM 1317 C CA . THR A 1 179 ? -12.531 -26.529 21.883 1.00 92.00 179 THR A CA 1
ATOM 1318 C C . THR A 1 179 ? -11.762 -25.778 22.962 1.00 92.00 179 THR A C 1
ATOM 1320 O O . THR A 1 179 ? -10.931 -26.381 23.634 1.00 92.00 179 THR A O 1
ATOM 1323 N N . ASN A 1 180 ? -12.004 -24.477 23.111 1.00 87.94 180 ASN A N 1
ATOM 1324 C CA . ASN A 1 180 ? -11.326 -23.595 24.054 1.00 87.94 180 ASN A CA 1
ATOM 1325 C C . ASN A 1 180 ? -12.309 -22.533 24.590 1.00 87.94 180 ASN A 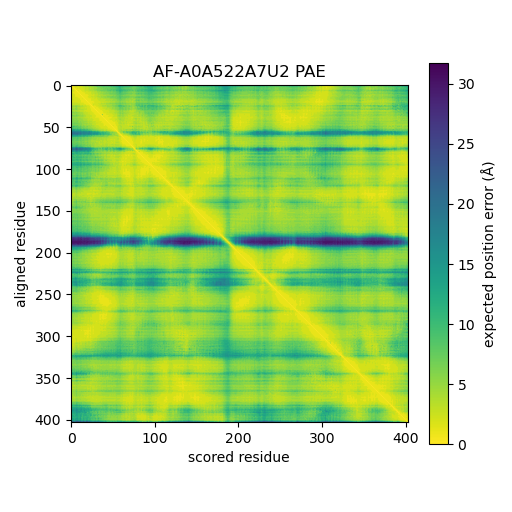C 1
ATOM 1327 O O . ASN A 1 180 ? -12.220 -21.365 24.215 1.00 87.94 180 ASN A O 1
ATOM 1331 N N . PRO A 1 181 ? -13.306 -22.927 25.400 1.00 83.62 181 PRO A N 1
ATOM 1332 C CA . PRO A 1 181 ? -14.283 -21.986 25.929 1.00 83.62 181 PRO A CA 1
ATOM 1333 C C . PRO A 1 181 ? -13.597 -20.957 26.834 1.00 83.62 181 PRO A C 1
ATOM 1335 O O . PRO A 1 181 ? -12.825 -21.312 27.722 1.00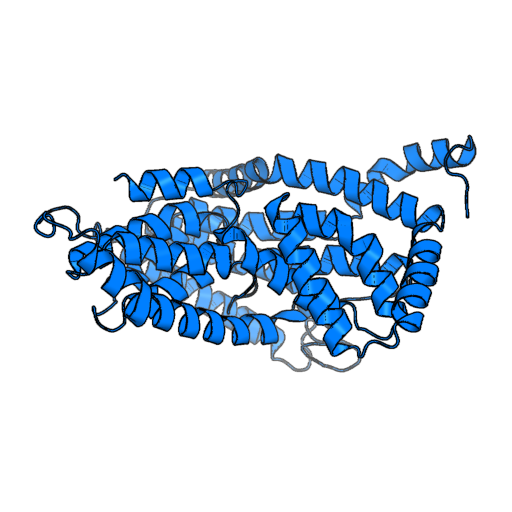 83.62 181 PRO A O 1
ATOM 1338 N N . VAL A 1 182 ? -13.913 -19.680 26.628 1.00 81.50 182 VAL A N 1
ATOM 1339 C CA . VAL A 1 182 ? -13.458 -18.599 27.508 1.00 81.50 182 VAL A CA 1
ATOM 1340 C C . VAL A 1 182 ? -14.217 -18.719 28.827 1.00 81.50 182 VAL A C 1
ATOM 1342 O O . VAL A 1 182 ? -15.439 -18.593 28.847 1.00 81.50 182 VAL A O 1
ATOM 1345 N N . THR A 1 183 ? -13.504 -19.029 29.908 1.00 67.75 183 THR A N 1
ATOM 1346 C CA . THR A 1 183 ? -14.080 -19.225 31.251 1.00 67.75 183 THR A CA 1
ATOM 1347 C C . THR A 1 183 ? -14.149 -17.947 32.077 1.00 67.75 183 THR A C 1
ATOM 1349 O O . THR A 1 183 ? -14.851 -17.925 33.084 1.00 67.75 183 THR A O 1
ATOM 1352 N N . ASP A 1 184 ? -13.430 -16.906 31.662 1.00 67.94 184 ASP A N 1
ATOM 1353 C CA . ASP A 1 184 ? -13.434 -15.615 32.337 1.00 67.94 184 ASP A CA 1
ATOM 1354 C C . ASP A 1 184 ? -14.645 -14.793 31.883 1.00 67.94 184 ASP A C 1
ATOM 1356 O O . ASP A 1 184 ? -14.919 -14.674 30.683 1.00 67.94 184 ASP A O 1
ATOM 1360 N N . ASP A 1 185 ? -15.370 -14.229 32.852 1.00 60.69 185 ASP A N 1
ATOM 1361 C CA . ASP A 1 185 ? -16.398 -13.222 32.586 1.00 60.69 185 ASP A CA 1
ATOM 1362 C C . ASP A 1 185 ? -15.754 -12.062 31.807 1.00 60.69 185 ASP A C 1
ATOM 1364 O O . ASP A 1 185 ? -14.594 -11.737 32.096 1.00 60.69 185 ASP A O 1
ATOM 1368 N N . PRO A 1 186 ? -16.450 -11.426 30.839 1.00 59.47 186 PRO A N 1
ATOM 1369 C CA . PRO A 1 186 ? -15.928 -10.260 30.139 1.00 59.47 186 PRO A CA 1
ATOM 1370 C C . PRO A 1 186 ? -15.450 -9.254 31.177 1.00 59.47 186 PRO A C 1
ATOM 1372 O O . PRO A 1 186 ? -16.266 -8.684 31.896 1.00 59.47 186 PRO A O 1
ATOM 1375 N N . ALA A 1 187 ? -14.132 -9.097 31.326 1.00 50.75 187 ALA A N 1
ATOM 1376 C CA . ALA A 1 187 ? -13.596 -8.308 32.422 1.00 50.75 187 ALA A CA 1
ATOM 1377 C C . ALA A 1 187 ? -14.211 -6.902 32.370 1.00 50.75 187 ALA A C 1
ATOM 1379 O O . ALA A 1 187 ? -14.008 -6.181 31.389 1.00 50.75 187 ALA A O 1
ATOM 1380 N N . ASP A 1 188 ? -14.900 -6.502 33.444 1.00 46.31 188 ASP A N 1
ATOM 1381 C CA . ASP A 1 188 ? -15.601 -5.215 33.629 1.00 46.31 188 ASP A CA 1
ATOM 1382 C C . ASP A 1 188 ? -14.675 -3.969 33.549 1.00 46.31 188 ASP A C 1
ATOM 1384 O O . ASP A 1 188 ? -15.044 -2.853 33.906 1.00 46.31 188 ASP A O 1
ATOM 1388 N N . GLY A 1 189 ? -13.440 -4.127 33.065 1.00 45.16 189 GLY A N 1
ATOM 1389 C CA . GLY A 1 189 ? -12.427 -3.080 32.951 1.00 45.16 189 GLY A CA 1
ATOM 1390 C C . GLY A 1 189 ? -11.488 -3.191 31.746 1.00 45.16 189 GLY A C 1
ATOM 1391 O O . GLY A 1 189 ? -10.640 -2.318 31.585 1.00 45.16 189 GLY A O 1
ATOM 1392 N N . ALA A 1 190 ? -11.633 -4.194 30.871 1.00 46.84 190 ALA A N 1
ATOM 1393 C CA . ALA A 1 190 ? -10.861 -4.287 29.623 1.00 46.84 190 ALA A CA 1
ATOM 1394 C C . ALA A 1 190 ? -11.608 -3.664 28.428 1.00 46.84 190 ALA A C 1
ATOM 1396 O O . ALA A 1 190 ? -11.366 -4.028 27.286 1.00 46.84 190 ALA A O 1
ATOM 1397 N N . GLY A 1 191 ? -12.549 -2.749 28.670 1.00 56.09 191 GLY A N 1
ATOM 1398 C CA . GLY A 1 191 ? -13.286 -2.069 27.609 1.00 56.09 191 GLY A CA 1
ATOM 1399 C C . GLY A 1 191 ? -12.386 -1.188 26.736 1.00 56.09 191 GLY A C 1
ATOM 1400 O O . GLY A 1 191 ? -11.329 -0.718 27.160 1.00 56.09 191 GLY A O 1
ATOM 1401 N N . LEU A 1 192 ? -12.835 -0.924 25.506 1.00 62.34 192 LEU A N 1
ATOM 1402 C CA . LEU A 1 192 ? -12.269 0.113 24.641 1.00 62.34 192 LEU A CA 1
ATOM 1403 C C . LEU A 1 192 ? -12.033 1.394 25.446 1.00 62.34 192 LEU A C 1
ATOM 1405 O O . LEU A 1 192 ? -13.001 2.005 25.896 1.00 62.34 192 LEU A O 1
ATOM 1409 N N . THR A 1 193 ? -10.776 1.828 25.599 1.00 69.19 193 THR A N 1
ATOM 1410 C CA . THR A 1 193 ? -10.500 3.125 26.224 1.00 69.19 193 THR A CA 1
ATOM 1411 C C . THR A 1 193 ? -11.239 4.196 25.421 1.00 69.19 193 THR A C 1
ATOM 1413 O O . THR A 1 193 ? -10.946 4.356 24.227 1.00 69.19 193 THR A O 1
ATOM 1416 N N . PRO A 1 194 ? -12.213 4.906 26.022 1.00 77.94 194 PRO A N 1
ATOM 1417 C CA . PRO A 1 194 ? -12.980 5.900 25.296 1.00 77.94 194 PRO A CA 1
ATOM 1418 C C . PRO A 1 194 ? -12.039 6.973 24.764 1.00 77.94 194 PRO A C 1
ATOM 1420 O O . PRO A 1 194 ? -11.108 7.392 25.451 1.00 77.94 194 PRO A O 1
ATOM 1423 N N . LEU A 1 195 ? -12.293 7.433 23.540 1.00 86.31 195 LEU A N 1
ATOM 1424 C CA . LEU A 1 195 ? -11.522 8.532 22.971 1.00 86.31 195 LEU A CA 1
ATOM 1425 C C . LEU A 1 195 ? -11.687 9.774 23.838 1.00 86.31 195 LEU A C 1
ATOM 1427 O O . LEU A 1 195 ? -12.820 10.176 24.138 1.00 86.31 195 LEU A O 1
ATOM 1431 N N . ALA A 1 196 ? -10.567 10.404 24.187 1.00 89.88 196 ALA A N 1
ATOM 1432 C CA . ALA A 1 196 ? -10.585 11.635 24.955 1.00 89.88 196 ALA A CA 1
ATOM 1433 C C . ALA A 1 196 ? -11.344 12.735 24.182 1.00 89.88 196 ALA A C 1
ATOM 1435 O O . ALA A 1 196 ? -11.357 12.732 22.945 1.00 89.88 196 ALA A O 1
ATOM 1436 N N . PRO A 1 197 ? -11.946 13.729 24.862 1.00 91.94 197 PRO A N 1
ATOM 1437 C CA . PRO A 1 197 ? -12.682 14.800 24.186 1.00 91.94 197 PRO A CA 1
ATOM 1438 C C . PRO A 1 197 ? -11.847 15.548 23.136 1.00 91.94 197 PRO A C 1
ATOM 1440 O O . PRO A 1 197 ? -12.381 15.961 22.107 1.00 91.94 197 PRO A O 1
ATOM 1443 N N . GLY A 1 198 ? -10.539 15.697 23.378 1.00 93.44 198 GLY A N 1
ATOM 1444 C CA . GLY A 1 198 ? -9.593 16.276 22.421 1.00 93.44 198 GLY A CA 1
ATOM 1445 C C . GLY A 1 198 ? -9.426 15.421 21.165 1.00 93.44 198 GLY A C 1
ATOM 1446 O O . GLY A 1 198 ? -9.518 15.949 20.063 1.00 93.44 198 GLY A O 1
ATOM 1447 N N . GLU A 1 199 ? -9.284 14.101 21.314 1.00 94.31 199 GLU A N 1
ATOM 1448 C CA . GLU A 1 199 ? -9.193 13.166 20.185 1.00 94.31 199 GLU A CA 1
ATOM 1449 C C . GLU A 1 199 ? -10.481 13.171 19.353 1.00 94.31 199 GLU A C 1
ATOM 1451 O O . GLU A 1 199 ? -10.425 13.221 18.129 1.00 94.31 199 GLU A O 1
ATOM 1456 N N . GLN A 1 200 ? -11.656 13.193 19.995 1.00 94.12 200 GLN A N 1
ATOM 1457 C CA . GLN A 1 200 ? -12.937 13.238 19.279 1.00 94.12 200 GLN A CA 1
ATOM 1458 C C . GLN A 1 200 ? -13.098 14.520 18.453 1.00 94.12 200 GLN A C 1
ATOM 1460 O O . GLN A 1 200 ? -13.487 14.457 17.285 1.00 94.12 200 GLN A O 1
ATOM 1465 N N . ARG A 1 201 ? -12.768 15.682 19.035 1.00 95.50 201 ARG A N 1
ATOM 1466 C CA . ARG A 1 201 ? -12.754 16.953 18.295 1.00 95.50 201 ARG A CA 1
ATOM 1467 C C . ARG A 1 201 ? -11.700 16.934 17.192 1.00 95.50 201 ARG A C 1
ATOM 1469 O O . ARG A 1 201 ? -11.981 17.400 16.093 1.00 95.50 201 ARG A O 1
ATOM 1476 N N . GLY A 1 202 ? -10.524 16.373 17.469 1.00 96.81 202 GLY A N 1
ATOM 1477 C CA . GLY A 1 202 ? -9.445 16.211 16.501 1.00 96.81 202 GLY A CA 1
ATOM 1478 C C . GLY A 1 202 ? -9.882 15.398 15.290 1.00 96.81 202 GLY A C 1
ATOM 1479 O O . GLY A 1 202 ? -9.665 15.837 14.166 1.00 96.81 202 GLY A O 1
ATOM 1480 N N . LEU A 1 203 ? -10.558 14.261 15.496 1.00 96.31 203 LEU A N 1
ATOM 1481 C CA . LEU A 1 203 ? -11.097 13.436 14.408 1.00 96.31 203 LEU A CA 1
ATOM 1482 C C . LEU A 1 203 ? -12.096 14.211 13.549 1.00 96.31 203 LEU A C 1
ATOM 1484 O O . LEU A 1 203 ? -12.051 14.123 12.324 1.00 96.31 203 LEU A O 1
ATOM 1488 N N . TRP A 1 204 ? -12.981 14.986 14.178 1.00 96.62 204 TRP A N 1
ATOM 1489 C CA . TRP A 1 204 ? -13.964 15.784 13.450 1.00 96.62 204 TRP A CA 1
ATOM 1490 C C . TRP A 1 204 ? -13.292 16.867 12.596 1.00 96.62 204 TRP A C 1
ATOM 1492 O O . TRP A 1 204 ? -13.577 16.978 11.406 1.00 96.62 204 TRP A O 1
ATOM 1502 N N . TRP A 1 205 ? -12.338 17.612 13.160 1.00 97.69 205 TRP A N 1
ATOM 1503 C CA . TRP A 1 205 ? -11.593 18.632 12.418 1.00 97.69 205 TRP A CA 1
ATOM 1504 C C . TRP A 1 205 ? -10.692 18.048 11.327 1.00 97.69 205 TRP A C 1
ATOM 1506 O O . TRP A 1 205 ? -10.575 18.646 10.260 1.00 97.69 205 TRP A O 1
ATOM 1516 N N . ALA A 1 206 ? -10.106 16.871 11.548 1.00 97.06 206 ALA A N 1
ATOM 1517 C CA . ALA A 1 206 ? -9.355 16.149 10.527 1.00 97.06 206 ALA A CA 1
ATOM 1518 C C . ALA A 1 206 ? -10.253 15.687 9.369 1.00 97.06 206 ALA A C 1
ATOM 1520 O O . ALA A 1 206 ? -9.869 15.797 8.208 1.00 97.06 206 ALA A O 1
ATOM 1521 N N . ALA A 1 207 ? -11.473 15.223 9.660 1.00 95.94 207 ALA A N 1
ATOM 1522 C CA . ALA A 1 207 ? -12.451 14.893 8.625 1.00 95.94 207 ALA A CA 1
ATOM 1523 C C . ALA A 1 207 ? -12.865 16.140 7.828 1.00 95.94 207 ALA A C 1
ATOM 1525 O O . ALA A 1 207 ? -12.919 16.095 6.600 1.00 95.94 207 ALA A O 1
ATOM 1526 N N . VAL A 1 208 ? -13.094 17.270 8.504 1.00 97.56 208 VAL A N 1
ATOM 1527 C CA . VAL A 1 208 ? -13.386 18.552 7.844 1.00 97.56 208 VAL A CA 1
ATOM 1528 C C . VAL A 1 208 ? -12.224 18.987 6.953 1.00 97.56 208 VAL A C 1
ATOM 1530 O O . VAL A 1 208 ? -12.455 19.342 5.799 1.00 97.56 208 VAL A O 1
ATOM 1533 N N . SER A 1 209 ? -10.979 18.931 7.431 1.00 97.69 209 SER A N 1
ATOM 1534 C CA . SER A 1 209 ? -9.825 19.341 6.622 1.00 97.69 209 SER A CA 1
ATOM 1535 C C . SER A 1 209 ? -9.570 18.404 5.442 1.00 97.69 209 SER A C 1
ATOM 1537 O O . SER A 1 209 ? -9.208 18.881 4.364 1.00 97.69 209 SER A O 1
ATOM 1539 N N . LEU A 1 210 ? -9.843 17.104 5.587 1.00 95.50 210 LEU A N 1
ATOM 1540 C CA . LEU A 1 210 ? -9.830 16.155 4.473 1.00 95.50 210 LEU A CA 1
ATOM 1541 C C . LEU A 1 210 ? -10.895 16.508 3.427 1.00 95.50 210 LEU A C 1
ATOM 1543 O O . LEU A 1 210 ? -10.573 16.619 2.246 1.00 95.50 210 LEU A O 1
ATOM 1547 N N . VAL A 1 211 ? -12.144 16.735 3.847 1.00 96.69 211 VAL A N 1
ATOM 1548 C CA . VAL A 1 211 ? -13.244 17.114 2.942 1.00 96.69 211 VAL A CA 1
ATOM 1549 C C . VAL A 1 211 ? -12.936 18.426 2.223 1.00 96.69 211 VAL A C 1
ATOM 1551 O O . VAL A 1 211 ? -13.131 18.511 1.014 1.00 96.69 211 VAL A O 1
ATOM 1554 N N . LEU A 1 212 ? -12.401 19.427 2.926 1.00 97.31 212 LEU A N 1
ATOM 1555 C CA . LEU A 1 212 ? -11.981 20.691 2.318 1.00 97.31 212 LEU A CA 1
ATOM 1556 C C . LEU A 1 212 ? -10.836 20.492 1.318 1.00 97.31 212 LEU A C 1
ATOM 1558 O O . LEU A 1 212 ? -10.880 21.057 0.228 1.00 97.31 212 LEU A O 1
ATOM 1562 N N . SER A 1 213 ? -9.844 19.661 1.645 1.00 95.94 213 SER A N 1
ATOM 1563 C CA . SER A 1 213 ? -8.726 19.353 0.740 1.00 95.94 213 SER A CA 1
ATOM 1564 C C . SER A 1 213 ? -9.208 18.650 -0.531 1.00 95.94 213 SER A C 1
ATOM 1566 O O . SER A 1 213 ? -8.793 19.007 -1.633 1.00 95.94 213 SER A O 1
ATOM 1568 N N . LEU A 1 214 ? -10.137 17.699 -0.400 1.00 93.88 214 LEU A N 1
ATOM 1569 C CA . LEU A 1 214 ? -10.771 17.027 -1.535 1.00 93.88 214 LEU A CA 1
ATOM 1570 C C . LEU A 1 214 ? -11.642 17.986 -2.352 1.00 93.88 214 LEU A C 1
ATOM 1572 O O . LEU A 1 214 ? -11.589 17.957 -3.577 1.00 93.88 214 LEU A O 1
ATOM 1576 N N . ALA A 1 215 ? -12.408 18.865 -1.703 1.00 94.69 215 ALA A N 1
ATOM 1577 C CA . ALA A 1 215 ? -13.221 19.866 -2.388 1.00 94.69 215 ALA A CA 1
ATOM 1578 C C . ALA A 1 215 ? -12.354 20.853 -3.185 1.00 94.69 215 ALA A C 1
ATOM 1580 O O . ALA A 1 215 ? -12.685 21.168 -4.325 1.00 94.69 215 ALA A O 1
ATOM 1581 N N . LEU A 1 216 ? -11.221 21.291 -2.626 1.00 94.50 216 LEU A N 1
ATOM 1582 C CA . LEU A 1 216 ? -10.246 22.135 -3.322 1.00 94.50 216 LEU A CA 1
ATOM 1583 C C . LEU A 1 216 ? -9.602 21.403 -4.501 1.00 94.50 216 LEU A C 1
ATOM 1585 O O . LEU A 1 216 ? -9.493 21.979 -5.583 1.00 94.50 216 LEU A O 1
ATOM 1589 N N . LEU A 1 217 ? -9.228 20.133 -4.324 1.00 91.75 217 LEU A N 1
ATOM 1590 C CA . LEU A 1 217 ? -8.708 19.302 -5.409 1.00 91.75 217 LEU A CA 1
ATOM 1591 C C . LEU A 1 217 ? -9.732 19.176 -6.544 1.00 91.75 217 LEU A C 1
ATOM 1593 O O . LEU A 1 217 ? -9.397 19.418 -7.701 1.00 91.75 217 LEU A O 1
ATOM 1597 N N . LEU A 1 218 ? -10.987 18.859 -6.215 1.00 90.81 218 LEU A N 1
ATOM 1598 C CA . LEU A 1 218 ? -12.077 18.780 -7.186 1.00 90.81 218 LEU A CA 1
ATOM 1599 C C . LEU A 1 218 ? -12.307 20.129 -7.874 1.00 90.81 218 LEU A C 1
ATOM 1601 O O . LEU A 1 218 ? -12.415 20.168 -9.093 1.00 90.81 218 LEU A O 1
ATOM 1605 N N . ALA A 1 219 ? -12.316 21.241 -7.140 1.00 91.50 219 ALA A N 1
ATOM 1606 C CA . ALA A 1 219 ? -12.478 22.574 -7.719 1.00 91.50 219 ALA A CA 1
ATOM 1607 C C . ALA A 1 219 ? -11.323 22.961 -8.662 1.00 91.50 219 ALA A C 1
ATOM 1609 O O . ALA A 1 219 ? -11.562 23.587 -9.691 1.00 91.50 219 ALA A O 1
ATOM 1610 N N . ALA A 1 220 ? -10.085 22.561 -8.353 1.00 89.31 220 ALA A N 1
ATOM 1611 C CA . ALA A 1 220 ? -8.923 22.795 -9.211 1.00 89.31 220 ALA A CA 1
ATOM 1612 C C . ALA A 1 220 ? -8.935 21.924 -10.481 1.00 89.31 220 ALA A C 1
ATOM 1614 O O . ALA A 1 220 ? -8.389 22.309 -11.517 1.00 89.31 220 ALA A O 1
ATOM 1615 N N . PHE A 1 221 ? -9.555 20.748 -10.410 1.00 85.19 221 PHE A N 1
ATOM 1616 C CA . PHE A 1 221 ? -9.511 19.722 -11.450 1.00 85.19 221 PHE A CA 1
ATOM 1617 C C . PHE A 1 221 ? -10.749 19.680 -12.369 1.00 85.19 221 PHE A C 1
ATOM 1619 O O . PHE A 1 221 ? -10.636 19.417 -13.570 1.00 85.19 221 PHE A O 1
ATOM 1626 N N . LEU A 1 222 ? -11.943 19.944 -11.834 1.00 87.25 222 LEU A N 1
ATOM 1627 C CA . LEU A 1 222 ? -13.209 19.876 -12.569 1.00 87.25 222 LEU A CA 1
ATOM 1628 C C . LEU A 1 222 ? -13.326 20.851 -13.754 1.00 87.25 222 LEU A C 1
ATOM 1630 O O . LEU A 1 222 ? -13.941 20.449 -14.745 1.00 87.25 222 LEU A O 1
ATOM 1634 N N . PRO A 1 223 ? -12.766 22.076 -13.735 1.00 90.19 223 PRO A N 1
ATOM 1635 C CA . PRO A 1 223 ? -12.839 22.976 -14.882 1.00 90.19 223 PRO A CA 1
ATOM 1636 C C . PRO A 1 223 ? -12.256 22.350 -16.158 1.00 90.19 223 PRO A C 1
ATOM 1638 O O . PRO A 1 223 ? -11.224 21.684 -16.119 1.00 90.19 223 PRO A O 1
ATOM 1641 N N . ALA A 1 224 ? -12.897 22.584 -17.308 1.00 84.12 224 ALA A N 1
ATOM 1642 C CA . ALA A 1 224 ? -12.459 22.022 -18.591 1.00 84.12 224 ALA A CA 1
ATOM 1643 C C . ALA A 1 224 ? -11.053 22.498 -19.007 1.00 84.12 224 ALA A C 1
ATOM 1645 O O . ALA A 1 224 ? -10.307 21.734 -19.606 1.00 84.12 224 ALA A O 1
ATOM 1646 N N . GLY A 1 225 ? -10.679 23.728 -18.637 1.00 85.50 225 GLY A N 1
ATOM 1647 C CA . GLY A 1 225 ? -9.337 24.286 -18.843 1.00 85.50 225 GLY A CA 1
ATOM 1648 C C . GLY A 1 225 ? -8.345 23.988 -17.714 1.00 85.50 225 GLY A C 1
ATOM 1649 O O . GLY A 1 225 ? -7.353 24.700 -17.587 1.00 85.50 225 GLY A O 1
ATOM 1650 N N . SER A 1 226 ? -8.629 23.013 -16.842 1.00 89.12 226 SER A N 1
ATOM 1651 C CA . SER A 1 226 ? -7.730 22.680 -15.737 1.00 89.12 226 SER A CA 1
ATOM 1652 C C . SER A 1 226 ? -6.382 22.165 -16.262 1.00 89.12 226 SER A C 1
ATOM 1654 O O . SER A 1 226 ? -6.370 21.233 -17.068 1.00 89.12 226 SER A O 1
ATOM 1656 N N . PRO A 1 227 ? -5.245 22.674 -15.748 1.00 89.25 227 PRO A N 1
ATOM 1657 C CA . PRO A 1 227 ? -3.920 22.165 -16.101 1.00 89.25 227 PRO A CA 1
ATOM 1658 C C . PRO A 1 227 ? -3.660 20.751 -15.559 1.00 89.25 227 PRO A C 1
ATOM 1660 O O . PRO A 1 227 ? -2.636 20.157 -15.870 1.00 89.25 227 PRO A O 1
ATOM 1663 N N . LEU A 1 228 ? -4.555 20.212 -14.723 1.00 88.75 228 LEU A N 1
ATOM 1664 C CA . LEU A 1 228 ? -4.451 18.854 -14.185 1.00 88.75 228 LEU A CA 1
ATOM 1665 C C . LEU A 1 228 ? -5.017 17.791 -15.137 1.00 88.75 228 LEU A C 1
ATOM 1667 O O . LEU A 1 228 ? -4.785 16.599 -14.928 1.00 88.75 228 LEU A O 1
ATOM 1671 N N . ARG A 1 229 ? -5.755 18.206 -16.169 1.00 89.12 229 ARG A N 1
ATOM 1672 C CA . ARG A 1 229 ? -6.273 17.324 -17.217 1.00 89.12 229 ARG A CA 1
ATOM 1673 C C . ARG A 1 229 ? -5.243 17.126 -18.317 1.00 89.12 229 ARG A C 1
ATOM 1675 O O . ARG A 1 229 ? -4.303 17.902 -18.456 1.00 89.12 229 ARG A O 1
ATOM 1682 N N . ASP A 1 230 ? -5.454 16.090 -19.114 1.00 88.75 230 ASP A N 1
ATOM 1683 C CA . ASP A 1 230 ? -4.667 15.850 -20.315 1.00 88.75 230 ASP A CA 1
ATOM 1684 C C . ASP A 1 230 ? -4.741 17.059 -21.268 1.00 88.75 230 ASP A C 1
ATOM 1686 O O . ASP A 1 230 ? -5.842 17.407 -21.707 1.00 88.75 230 ASP A O 1
ATOM 1690 N N . PRO A 1 231 ? -3.609 17.692 -21.618 1.00 85.88 231 PRO A N 1
ATOM 1691 C CA . PRO A 1 231 ? -3.607 18.841 -22.519 1.00 85.88 231 PRO A CA 1
ATOM 1692 C C . PRO A 1 231 ? -4.103 18.517 -23.934 1.00 85.88 231 PRO A C 1
ATOM 1694 O O . PRO A 1 231 ? -4.624 19.399 -24.613 1.00 85.88 231 PRO A O 1
ATOM 1697 N N . ALA A 1 232 ? -3.932 17.274 -24.393 1.00 85.44 232 ALA A N 1
ATOM 1698 C CA . ALA A 1 232 ? -4.299 16.845 -25.738 1.00 85.44 232 ALA A CA 1
ATOM 1699 C C . ALA A 1 232 ? -5.758 16.382 -25.824 1.00 85.44 232 ALA A C 1
ATOM 1701 O O . ALA A 1 232 ? -6.430 16.642 -26.820 1.00 85.44 232 ALA A O 1
ATOM 1702 N N . THR A 1 233 ? -6.253 15.689 -24.797 1.00 84.56 233 THR A N 1
ATOM 1703 C CA . THR A 1 233 ? -7.580 15.045 -24.844 1.00 84.56 233 THR A CA 1
ATOM 1704 C C . THR A 1 233 ? -8.605 15.654 -23.887 1.00 84.56 233 THR A C 1
ATOM 1706 O O . THR A 1 233 ? -9.791 15.343 -23.980 1.00 84.56 233 THR A O 1
ATOM 1709 N N . GLY A 1 234 ? -8.179 16.485 -22.932 1.00 82.88 234 GLY A N 1
ATOM 1710 C CA . GLY A 1 234 ? -9.014 16.951 -21.818 1.00 82.88 234 GLY A CA 1
ATOM 1711 C C . GLY A 1 234 ? -9.432 15.834 -20.851 1.00 82.88 234 GLY A C 1
ATOM 1712 O O . GLY A 1 234 ? -10.217 16.081 -19.921 1.00 82.88 234 GLY A O 1
ATOM 1713 N N . ALA A 1 235 ? -8.932 14.611 -21.069 1.00 83.81 235 ALA A N 1
ATOM 1714 C CA . ALA A 1 235 ? -9.250 13.441 -20.278 1.00 83.81 235 ALA A CA 1
ATOM 1715 C C . ALA A 1 235 ? -8.672 13.550 -18.865 1.00 83.81 235 ALA A C 1
ATOM 1717 O O . ALA A 1 235 ? -7.640 14.164 -18.599 1.00 83.81 235 ALA A O 1
ATOM 1718 N N . MET A 1 236 ? -9.399 12.931 -17.948 1.00 74.94 236 MET A N 1
ATOM 1719 C CA . MET A 1 236 ? -9.162 12.991 -16.511 1.00 74.94 236 MET A CA 1
ATOM 1720 C C . MET A 1 236 ? -8.190 11.919 -16.014 1.00 74.94 236 MET A C 1
ATOM 1722 O O . MET A 1 236 ? -7.416 12.153 -15.093 1.00 74.94 236 MET A O 1
ATOM 1726 N N . ALA A 1 237 ? -8.261 10.736 -16.619 1.00 75.94 237 ALA A N 1
ATOM 1727 C CA . ALA A 1 237 ? -7.552 9.535 -16.199 1.00 75.94 237 ALA A CA 1
ATOM 1728 C C . ALA A 1 237 ? -6.758 8.937 -17.371 1.00 75.94 237 ALA A C 1
ATOM 1730 O O . ALA A 1 237 ? -6.808 7.736 -17.623 1.00 75.94 237 ALA A O 1
ATOM 1731 N N . SER A 1 238 ? -6.069 9.789 -18.131 1.00 80.75 238 SER A N 1
ATOM 1732 C CA . SER A 1 238 ? -5.115 9.361 -19.155 1.00 80.75 238 SER A CA 1
ATOM 1733 C C . SER A 1 238 ? -3.682 9.477 -18.633 1.00 80.75 238 SER A C 1
ATOM 1735 O O . SER A 1 238 ? -3.403 10.209 -17.684 1.00 80.75 238 SER A O 1
ATOM 1737 N N . PHE A 1 239 ? -2.750 8.793 -19.295 1.00 74.88 239 PHE A N 1
ATOM 1738 C CA . PHE A 1 239 ? -1.319 8.935 -19.023 1.00 74.88 239 PHE A CA 1
ATOM 1739 C C . PHE A 1 239 ? -0.788 10.349 -19.277 1.00 74.88 239 PHE A C 1
ATOM 1741 O O . PHE A 1 239 ? 0.203 10.726 -18.673 1.00 74.88 239 PHE A O 1
ATOM 1748 N N . GLY A 1 240 ? -1.434 11.124 -20.154 1.00 77.88 240 GLY A N 1
ATOM 1749 C CA . GLY A 1 240 ? -1.065 12.513 -20.427 1.00 77.88 240 GLY A CA 1
ATOM 1750 C C . GLY A 1 240 ? -1.590 13.510 -19.393 1.00 77.88 240 GLY A C 1
ATOM 1751 O O . GLY A 1 240 ? -1.194 14.672 -19.425 1.00 77.88 240 GLY A O 1
ATOM 1752 N N . ALA A 1 241 ? -2.481 13.091 -18.487 1.00 85.75 241 ALA A N 1
ATOM 1753 C CA . ALA A 1 241 ? -3.054 13.962 -17.470 1.00 85.75 241 ALA A CA 1
ATOM 1754 C C . ALA A 1 241 ? -2.062 14.180 -16.312 1.00 85.75 241 ALA A C 1
ATOM 1756 O O . ALA A 1 241 ? -1.730 13.219 -15.605 1.00 85.75 241 ALA A O 1
ATOM 1757 N N . PRO A 1 242 ? -1.644 15.430 -16.022 1.00 88.06 242 PRO A N 1
ATOM 1758 C CA . PRO A 1 242 ? -0.766 15.723 -14.889 1.00 88.06 242 PRO A CA 1
ATOM 1759 C C . PRO A 1 242 ? -1.321 15.241 -13.545 1.00 88.06 242 PRO A C 1
ATOM 1761 O O . PRO A 1 242 ? -0.543 14.912 -12.650 1.00 88.06 242 PRO A O 1
ATOM 1764 N N . LEU A 1 243 ? -2.648 15.108 -13.413 1.00 86.69 243 LEU A N 1
ATOM 1765 C CA . LEU A 1 243 ? -3.281 14.502 -12.242 1.00 86.69 243 LEU A CA 1
ATOM 1766 C C . LEU A 1 243 ? -2.747 13.093 -11.940 1.00 86.69 243 LEU A C 1
ATOM 1768 O O . LEU A 1 243 ? -2.481 12.791 -10.780 1.00 86.69 243 LEU A O 1
ATOM 1772 N N . MET A 1 244 ? -2.571 12.240 -12.956 1.00 83.62 244 MET A N 1
ATOM 1773 C CA . MET A 1 244 ? -2.106 10.859 -12.761 1.00 83.62 244 MET A CA 1
ATOM 1774 C C . MET A 1 244 ? -0.650 10.810 -12.284 1.00 83.62 244 MET A C 1
ATOM 1776 O O . MET A 1 244 ? -0.287 9.955 -11.479 1.00 83.62 244 MET A O 1
ATOM 1780 N N . HIS A 1 245 ? 0.168 11.774 -12.707 1.00 83.25 245 HIS A N 1
ATOM 1781 C CA . HIS A 1 245 ? 1.533 11.943 -12.207 1.00 83.25 245 HIS A CA 1
ATOM 1782 C C . HIS A 1 245 ? 1.576 12.545 -10.794 1.00 83.25 245 HIS A C 1
ATOM 1784 O O . HIS A 1 245 ? 2.508 12.282 -10.036 1.00 83.25 245 HIS A O 1
ATOM 1790 N N . ALA A 1 246 ? 0.558 13.324 -10.419 1.00 88.31 246 ALA A N 1
ATOM 1791 C CA . ALA A 1 246 ? 0.461 13.988 -9.124 1.00 88.31 246 ALA A CA 1
ATOM 1792 C C . ALA A 1 246 ? -0.140 13.114 -8.009 1.00 88.31 246 ALA A C 1
ATOM 1794 O O . ALA A 1 246 ? -0.192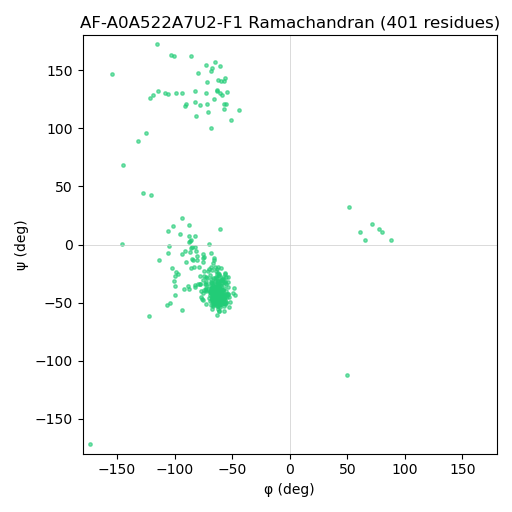 13.566 -6.868 1.00 88.31 246 ALA A O 1
ATOM 1795 N N . ILE A 1 247 ? -0.556 11.871 -8.282 1.00 85.75 247 ILE A N 1
ATOM 1796 C CA . ILE A 1 247 ? -1.189 10.983 -7.285 1.00 85.75 247 ILE A CA 1
ATOM 1797 C C . ILE A 1 247 ? -0.338 10.836 -6.021 1.00 85.75 247 ILE A C 1
ATOM 1799 O O . ILE A 1 247 ? -0.859 10.910 -4.913 1.00 85.75 247 ILE A O 1
ATOM 1803 N N . VAL A 1 248 ? 0.974 10.677 -6.173 1.00 86.00 248 VAL A N 1
ATOM 1804 C CA . VAL A 1 248 ? 1.898 10.507 -5.044 1.00 86.00 248 VAL A CA 1
ATOM 1805 C C . VAL A 1 248 ? 1.991 11.786 -4.190 1.00 86.00 248 VAL A C 1
ATOM 1807 O O . VAL A 1 248 ? 1.734 11.707 -2.987 1.00 86.00 248 VAL A O 1
ATOM 1810 N N . PRO A 1 249 ? 2.265 12.978 -4.765 1.00 90.25 249 PRO A N 1
ATOM 1811 C CA . PRO A 1 249 ? 2.126 14.247 -4.048 1.00 90.25 249 PRO A CA 1
ATOM 1812 C C . PRO A 1 249 ? 0.747 14.468 -3.412 1.00 90.25 249 PRO A C 1
ATOM 1814 O O . PRO A 1 249 ? 0.657 15.026 -2.320 1.00 90.25 249 PRO A O 1
ATOM 1817 N N . LEU A 1 250 ? -0.333 14.029 -4.063 1.00 91.00 250 LEU A N 1
ATOM 1818 C CA . LEU A 1 250 ? -1.684 14.149 -3.518 1.00 91.00 250 LEU A CA 1
ATOM 1819 C C . LEU A 1 250 ? -1.873 13.263 -2.288 1.00 91.00 250 LEU A C 1
ATOM 1821 O O . LEU A 1 250 ? -2.404 13.751 -1.299 1.00 91.00 250 LEU A O 1
ATOM 1825 N N . ILE A 1 251 ? -1.392 12.015 -2.300 1.00 88.75 251 ILE A N 1
ATOM 1826 C CA . ILE A 1 251 ? -1.377 11.149 -1.108 1.00 88.75 251 ILE A CA 1
ATOM 1827 C C . ILE A 1 251 ? -0.614 11.845 0.023 1.00 88.75 251 ILE A C 1
ATOM 1829 O O . ILE A 1 251 ? -1.137 11.959 1.130 1.00 88.75 251 ILE A O 1
ATOM 1833 N N . PHE A 1 252 ? 0.576 12.384 -0.263 1.00 92.25 252 PHE A N 1
ATOM 1834 C CA . PHE A 1 252 ? 1.354 13.139 0.720 1.00 92.25 252 PHE A CA 1
ATOM 1835 C C . PHE A 1 252 ? 0.522 14.264 1.361 1.00 92.25 252 PHE A C 1
ATOM 1837 O O . PHE A 1 252 ? 0.381 14.300 2.582 1.00 92.25 252 PHE A O 1
ATOM 1844 N N . VAL A 1 253 ? -0.089 15.138 0.555 1.00 94.81 253 VAL A N 1
ATOM 1845 C CA . VAL A 1 253 ? -0.879 16.280 1.049 1.00 94.81 253 VAL A CA 1
ATOM 1846 C C . VAL A 1 253 ? -2.148 15.837 1.788 1.00 94.81 253 VAL A C 1
ATOM 1848 O O . VAL A 1 253 ? -2.457 16.379 2.852 1.00 94.81 253 VAL A O 1
ATOM 1851 N N . LEU A 1 254 ? -2.871 14.848 1.255 1.00 93.44 254 LEU A N 1
ATOM 1852 C CA . LEU A 1 254 ? -4.142 14.362 1.802 1.00 93.44 254 LEU A CA 1
ATOM 1853 C C . LEU A 1 254 ? -3.979 13.605 3.124 1.00 93.44 254 LEU A C 1
ATOM 1855 O O . LEU A 1 254 ? -4.942 13.532 3.881 1.00 93.44 254 LEU A O 1
ATOM 1859 N N . PHE A 1 255 ? -2.787 13.094 3.436 1.00 92.81 255 PHE A N 1
ATOM 1860 C CA . PHE A 1 255 ? -2.466 12.578 4.771 1.00 92.81 255 PHE A CA 1
ATOM 1861 C C . PHE A 1 255 ? -1.853 13.644 5.680 1.00 92.81 255 PHE A C 1
ATOM 1863 O O . PHE A 1 255 ? -2.200 13.722 6.861 1.00 92.81 255 PHE A O 1
ATOM 1870 N N . LEU A 1 256 ? -0.999 14.511 5.133 1.00 95.75 256 LEU A N 1
ATOM 1871 C CA . LEU A 1 256 ? -0.325 15.554 5.897 1.00 95.75 256 LEU A CA 1
ATOM 1872 C C . LEU A 1 256 ? -1.318 16.539 6.528 1.00 95.75 256 LEU A C 1
ATOM 1874 O O . LEU A 1 256 ? -1.249 16.790 7.730 1.00 95.75 256 LEU A O 1
ATOM 1878 N N . ILE A 1 257 ? -2.247 17.093 5.740 1.00 97.19 257 ILE A N 1
ATOM 1879 C CA . ILE A 1 257 ? -3.162 18.145 6.210 1.00 97.19 257 ILE A CA 1
ATOM 1880 C C . ILE A 1 257 ? -4.071 17.631 7.341 1.00 97.19 257 ILE A C 1
ATOM 1882 O O . ILE A 1 257 ? -4.087 18.256 8.411 1.00 97.19 257 ILE A O 1
ATOM 1886 N N . PRO A 1 258 ? -4.794 16.503 7.191 1.00 96.50 258 PRO A N 1
ATOM 1887 C CA . PRO A 1 258 ? -5.591 15.950 8.282 1.00 96.50 258 PRO A CA 1
ATOM 1888 C C . PRO A 1 258 ? -4.734 15.502 9.461 1.00 96.50 258 PRO A C 1
ATOM 1890 O O . PRO A 1 258 ? -5.134 15.718 10.602 1.00 96.50 258 PRO A O 1
ATOM 1893 N N . GLY A 1 259 ? -3.545 14.944 9.206 1.00 96.38 259 GLY A N 1
ATOM 1894 C CA . GLY A 1 259 ? -2.604 14.522 10.242 1.00 96.38 259 GLY A CA 1
ATOM 1895 C C . GLY A 1 259 ? -2.197 15.670 11.164 1.00 96.38 259 GLY A C 1
ATOM 1896 O O . GLY A 1 259 ? -2.324 15.546 12.383 1.00 96.38 259 GLY A O 1
ATOM 1897 N N . ILE A 1 260 ? -1.797 16.809 10.588 1.00 97.75 260 ILE A N 1
ATOM 1898 C CA . ILE A 1 260 ? -1.462 18.032 11.333 1.00 97.75 260 ILE A CA 1
ATOM 1899 C C . ILE A 1 260 ? -2.702 18.593 12.034 1.00 97.75 260 ILE A C 1
ATOM 1901 O O . ILE A 1 260 ? -2.640 18.923 13.217 1.00 97.75 260 ILE A O 1
ATOM 1905 N N . THR A 1 261 ? -3.836 18.679 11.328 1.00 97.56 261 THR A N 1
ATOM 1906 C CA . THR A 1 261 ? -5.089 19.218 11.888 1.00 97.56 261 THR A CA 1
ATOM 1907 C C . THR A 1 261 ? -5.514 18.434 13.130 1.00 97.56 261 THR A C 1
ATOM 1909 O O . THR A 1 261 ? -5.794 19.027 14.172 1.00 97.56 261 THR A O 1
ATOM 1912 N N . TYR A 1 262 ? -5.505 17.100 13.039 1.00 97.88 262 TYR A N 1
ATOM 1913 C CA . TYR A 1 262 ? -5.763 16.211 14.165 1.00 97.88 262 TYR A CA 1
ATOM 1914 C C . TYR A 1 262 ? -4.782 16.478 15.300 1.00 97.88 262 TYR A C 1
ATOM 1916 O O . TYR A 1 262 ? -5.209 16.708 16.428 1.00 97.88 262 TYR A O 1
ATOM 1924 N N . GLY A 1 263 ? -3.479 16.471 15.000 1.00 97.00 263 GLY A N 1
ATOM 1925 C CA . GLY A 1 263 ? -2.443 16.554 16.021 1.00 97.00 263 GLY A CA 1
ATOM 1926 C C . GLY A 1 263 ? -2.497 17.847 16.827 1.00 97.00 263 GLY A C 1
ATOM 1927 O O . GLY A 1 263 ? -2.371 17.822 18.051 1.00 97.00 263 GLY A O 1
ATOM 1928 N N . VAL A 1 264 ? -2.765 18.970 16.160 1.00 97.25 264 VAL A N 1
ATOM 1929 C CA . VAL A 1 264 ? -2.908 20.280 16.810 1.00 97.25 264 VAL A CA 1
ATOM 1930 C C . VAL A 1 264 ? -4.160 20.330 17.691 1.00 97.25 264 VAL A C 1
ATOM 1932 O O . VAL A 1 264 ? -4.086 20.770 18.836 1.00 97.25 264 VAL A O 1
ATOM 1935 N N . VAL A 1 265 ? -5.309 19.854 17.198 1.00 97.12 265 VAL A N 1
ATOM 1936 C CA . VAL A 1 265 ? -6.582 19.910 17.943 1.00 97.12 265 VAL A CA 1
ATOM 1937 C C . VAL A 1 265 ? -6.620 18.905 19.098 1.00 97.12 265 VAL A C 1
ATOM 1939 O O . VAL A 1 265 ? -7.133 19.219 20.173 1.00 97.12 265 VAL A O 1
ATOM 1942 N N . ALA A 1 266 ? -6.076 17.704 18.895 1.00 96.19 266 ALA A N 1
ATOM 1943 C CA . ALA A 1 266 ? -5.971 16.672 19.922 1.00 96.19 266 ALA A CA 1
ATOM 1944 C C . ALA A 1 266 ? -4.859 16.968 20.946 1.00 96.19 266 ALA A C 1
ATOM 1946 O O . ALA A 1 266 ? -4.839 16.362 22.016 1.00 96.19 266 ALA A O 1
ATOM 1947 N N . GLY A 1 267 ? -3.955 17.906 20.641 1.00 94.88 267 GLY A N 1
ATOM 1948 C CA . GLY A 1 267 ? -2.840 18.302 21.502 1.00 94.88 267 GLY A CA 1
ATOM 1949 C C . GLY A 1 267 ? -1.631 17.361 21.455 1.00 94.88 267 GLY A C 1
ATOM 1950 O O . GLY A 1 267 ? -0.732 17.504 22.285 1.00 94.88 267 GLY A O 1
ATOM 1951 N N . SER A 1 268 ? -1.589 16.416 20.509 1.00 95.00 268 SER A N 1
ATOM 1952 C CA . SER A 1 268 ? -0.434 15.533 20.286 1.00 95.00 268 SER A CA 1
ATOM 1953 C C . SER A 1 268 ? 0.696 16.213 19.507 1.00 95.00 268 SER A C 1
ATOM 1955 O O . SER A 1 268 ? 1.838 15.775 19.603 1.00 95.00 268 SER A O 1
ATOM 1957 N N . MET A 1 269 ? 0.409 17.307 18.793 1.00 96.31 269 MET A N 1
ATOM 1958 C CA . MET A 1 269 ? 1.402 18.149 18.120 1.00 96.31 269 MET A CA 1
ATOM 1959 C C . MET A 1 269 ? 1.313 19.585 18.631 1.00 96.31 269 MET A C 1
ATOM 1961 O O . MET A 1 269 ? 0.254 20.212 18.599 1.00 96.31 269 MET A O 1
ATOM 1965 N N . ARG A 1 270 ? 2.441 20.123 19.091 1.00 93.12 270 ARG A N 1
ATOM 1966 C CA . ARG A 1 270 ? 2.575 21.478 19.645 1.00 93.12 270 ARG A CA 1
ATOM 1967 C C . ARG A 1 270 ? 3.201 22.454 18.655 1.00 93.12 270 ARG A C 1
ATOM 1969 O O . ARG A 1 270 ? 3.037 23.661 18.812 1.00 93.12 270 ARG A O 1
ATOM 1976 N N . GLY A 1 271 ? 3.908 21.965 17.637 1.00 93.88 271 GLY A N 1
ATOM 1977 C CA . GLY A 1 271 ? 4.464 22.820 16.592 1.00 93.88 271 GLY A CA 1
ATOM 1978 C C . GLY A 1 271 ? 5.105 22.061 15.434 1.00 93.88 271 GLY A C 1
ATOM 1979 O O . GLY A 1 271 ? 5.041 20.839 15.344 1.00 93.88 271 GLY A O 1
ATOM 1980 N N . HIS A 1 272 ? 5.773 22.803 14.548 1.00 94.62 272 HIS A N 1
ATOM 1981 C CA . HIS A 1 272 ? 6.401 22.259 13.337 1.00 94.62 272 HIS A CA 1
ATOM 1982 C C . HIS A 1 272 ? 7.445 21.165 13.619 1.00 94.62 272 HIS A C 1
ATOM 1984 O O . HIS A 1 272 ? 7.634 20.280 12.793 1.00 94.62 272 HIS A O 1
ATOM 1990 N N . ARG A 1 273 ? 8.106 21.190 14.786 1.00 96.88 273 ARG A N 1
ATOM 1991 C CA . ARG A 1 273 ? 9.087 20.163 15.171 1.00 96.88 273 ARG A CA 1
ATOM 1992 C C . ARG A 1 273 ? 8.465 18.773 15.290 1.00 96.88 273 ARG A C 1
ATOM 1994 O O . ARG A 1 273 ? 9.111 17.813 14.894 1.00 96.88 273 ARG A O 1
ATOM 2001 N N . ASP A 1 274 ? 7.221 18.676 15.755 1.00 96.31 274 ASP A N 1
ATOM 2002 C CA . ASP A 1 274 ? 6.518 17.393 15.877 1.00 96.31 274 ASP A CA 1
ATOM 2003 C C . ASP A 1 274 ? 6.113 16.853 14.497 1.00 96.31 274 ASP A C 1
ATOM 2005 O O . ASP A 1 274 ? 6.146 15.650 14.251 1.00 96.31 274 ASP A O 1
ATOM 2009 N N . VAL A 1 275 ? 5.807 17.751 13.554 1.00 96.69 275 VAL A N 1
ATOM 2010 C CA . VAL A 1 275 ? 5.564 17.386 12.150 1.00 96.69 275 VAL A CA 1
ATOM 2011 C C . VAL A 1 275 ? 6.834 16.804 11.526 1.00 96.69 275 VAL A C 1
ATOM 2013 O O . VAL A 1 275 ? 6.790 15.729 10.932 1.00 96.69 275 VAL A O 1
ATOM 2016 N N . ILE A 1 276 ? 7.978 17.472 11.710 1.00 96.75 276 ILE A N 1
ATOM 2017 C CA . ILE A 1 276 ? 9.273 16.968 11.232 1.00 96.75 276 ILE A CA 1
ATOM 2018 C C . ILE A 1 276 ? 9.643 15.656 11.928 1.00 96.75 276 ILE A C 1
ATOM 2020 O O . ILE A 1 276 ? 10.118 14.747 11.263 1.00 96.75 276 ILE A O 1
ATOM 2024 N N . ALA A 1 277 ? 9.378 15.510 13.228 1.00 95.62 277 ALA A N 1
ATOM 2025 C CA . ALA A 1 277 ? 9.617 14.257 13.942 1.00 95.62 277 ALA A CA 1
ATOM 2026 C C . ALA A 1 277 ? 8.803 13.092 13.350 1.00 95.62 277 ALA A C 1
ATOM 2028 O O . ALA A 1 277 ? 9.351 12.006 13.152 1.00 95.62 277 ALA A O 1
ATOM 2029 N N . GLY A 1 278 ? 7.532 13.329 13.002 1.00 93.62 278 GLY A N 1
ATOM 2030 C CA . GLY A 1 278 ? 6.701 12.346 12.305 1.00 93.62 278 GLY A CA 1
ATOM 2031 C C . GLY A 1 278 ? 7.273 11.945 10.943 1.00 93.62 278 GLY A C 1
ATOM 2032 O O . GLY A 1 278 ? 7.356 10.757 10.636 1.00 93.62 278 GLY A O 1
ATOM 2033 N N . MET A 1 279 ? 7.744 12.920 10.160 1.00 95.31 279 MET A N 1
ATOM 2034 C CA . MET A 1 279 ? 8.416 12.664 8.880 1.00 95.31 279 MET A CA 1
ATOM 2035 C C . MET A 1 279 ? 9.724 11.880 9.052 1.00 95.31 279 MET A C 1
ATOM 2037 O O . MET A 1 279 ? 9.941 10.892 8.354 1.00 95.31 279 MET A O 1
ATOM 2041 N N . SER A 1 280 ? 10.584 12.284 9.990 1.00 95.44 280 SER A N 1
ATOM 2042 C CA . SER A 1 280 ? 11.873 11.633 10.246 1.00 95.44 280 SER A CA 1
ATOM 2043 C C . SER A 1 280 ? 11.694 10.182 10.669 1.00 95.44 280 SER A C 1
ATOM 2045 O O . SER A 1 280 ? 12.338 9.301 10.105 1.00 95.44 280 SER A O 1
ATOM 2047 N N . ARG A 1 281 ? 10.763 9.910 11.590 1.00 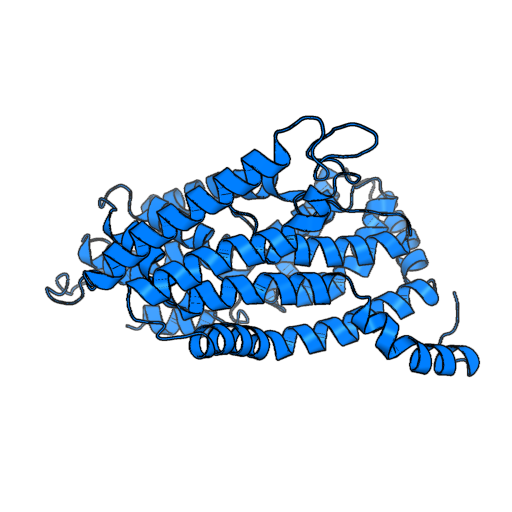91.50 281 ARG A N 1
ATOM 2048 C CA . ARG A 1 281 ? 10.483 8.546 12.053 1.00 91.50 281 ARG A CA 1
ATOM 2049 C C . ARG A 1 281 ? 9.990 7.641 10.922 1.00 91.50 281 ARG A C 1
ATOM 2051 O O . ARG A 1 281 ? 10.367 6.474 10.867 1.00 91.50 281 ARG A O 1
ATOM 2058 N N . ALA A 1 282 ? 9.189 8.181 10.005 1.00 88.56 282 ALA A N 1
ATOM 2059 C CA . ALA A 1 282 ? 8.759 7.452 8.816 1.00 88.56 282 ALA A CA 1
ATOM 2060 C C . ALA A 1 282 ? 9.906 7.195 7.827 1.00 88.56 282 ALA A C 1
ATOM 2062 O O . ALA A 1 282 ? 9.883 6.199 7.118 1.00 88.56 282 ALA A O 1
ATOM 2063 N N . MET A 1 283 ? 10.925 8.056 7.763 1.00 92.00 283 MET A N 1
ATOM 2064 C CA . MET A 1 283 ? 12.116 7.802 6.940 1.00 92.00 283 MET A CA 1
ATOM 2065 C C . MET A 1 283 ? 13.074 6.801 7.591 1.00 92.00 283 MET A C 1
ATOM 2067 O O . MET A 1 283 ? 13.679 5.993 6.889 1.00 92.00 283 MET A O 1
ATOM 2071 N N . GLU A 1 284 ? 13.182 6.801 8.921 1.00 90.81 284 GLU A N 1
ATOM 2072 C CA . GLU A 1 284 ? 13.981 5.823 9.670 1.00 90.81 284 GLU A CA 1
ATOM 2073 C C . GLU A 1 284 ? 13.491 4.386 9.439 1.00 90.81 284 GLU A C 1
ATOM 2075 O O . GLU A 1 284 ? 14.305 3.495 9.184 1.00 90.81 284 GLU A O 1
ATOM 2080 N N . SER A 1 285 ? 12.171 4.156 9.439 1.00 83.25 285 SER A N 1
ATOM 2081 C CA . SER A 1 285 ? 11.600 2.828 9.152 1.00 83.25 285 SER A CA 1
ATOM 2082 C C . SER A 1 285 ? 11.869 2.351 7.718 1.00 83.25 285 SER A C 1
ATOM 2084 O O . SER A 1 285 ? 11.851 1.150 7.446 1.00 83.25 285 SER A O 1
ATOM 2086 N N . MET A 1 286 ? 12.203 3.268 6.807 1.00 84.38 286 MET A N 1
ATOM 2087 C CA . MET A 1 286 ? 12.471 2.972 5.400 1.00 84.38 286 MET A CA 1
ATOM 2088 C C . MET A 1 286 ? 13.923 2.597 5.100 1.00 84.38 286 MET A C 1
ATOM 2090 O O . MET A 1 286 ? 14.240 2.300 3.947 1.00 84.38 286 MET A O 1
ATOM 2094 N N . GLY A 1 287 ? 14.802 2.530 6.106 1.00 86.69 287 GLY A N 1
ATOM 2095 C CA . GLY A 1 287 ? 16.211 2.167 5.914 1.00 86.69 287 GLY A CA 1
ATOM 2096 C C . GLY A 1 287 ? 16.408 0.848 5.152 1.00 86.69 287 GLY A C 1
ATOM 2097 O O . GLY A 1 287 ? 17.173 0.800 4.190 1.00 86.69 287 GLY A O 1
ATOM 2098 N N . TYR A 1 288 ? 15.657 -0.202 5.509 1.00 83.12 288 TYR A N 1
ATOM 2099 C CA . TYR A 1 288 ? 15.715 -1.492 4.807 1.00 83.12 288 TYR A CA 1
ATOM 2100 C C . TYR A 1 288 ? 15.277 -1.377 3.339 1.00 83.12 288 TYR A C 1
ATOM 2102 O O . TYR A 1 288 ? 15.950 -1.890 2.444 1.00 83.12 288 TYR A O 1
ATOM 2110 N N . TYR A 1 289 ? 14.181 -0.660 3.075 1.00 82.06 289 TYR A N 1
ATOM 2111 C CA . TYR A 1 289 ? 13.683 -0.450 1.715 1.00 82.06 289 TYR A CA 1
ATOM 2112 C C . TYR A 1 289 ? 14.686 0.308 0.844 1.00 82.06 289 TYR A C 1
ATOM 2114 O O . TYR A 1 289 ? 14.910 -0.091 -0.294 1.00 82.06 289 TYR A O 1
ATOM 2122 N N . ILE A 1 290 ? 15.312 1.365 1.369 1.00 89.44 290 ILE A N 1
ATOM 2123 C CA . ILE A 1 290 ? 16.297 2.173 0.635 1.00 89.44 290 ILE A CA 1
ATOM 2124 C C . ILE A 1 290 ? 17.481 1.301 0.193 1.00 89.44 290 ILE A C 1
ATOM 2126 O O . ILE A 1 290 ? 17.890 1.363 -0.968 1.00 89.44 290 ILE A O 1
ATOM 2130 N N . VAL A 1 291 ? 17.991 0.445 1.085 1.00 89.88 291 VAL A N 1
ATOM 2131 C CA . VAL A 1 291 ? 19.084 -0.492 0.770 1.00 89.88 291 VAL A CA 1
ATOM 2132 C C . VAL A 1 291 ? 18.652 -1.511 -0.288 1.00 89.88 291 VAL A C 1
ATOM 2134 O O . VAL A 1 291 ? 19.378 -1.744 -1.253 1.00 89.88 291 VAL A O 1
ATOM 2137 N N . MET A 1 292 ? 17.457 -2.089 -0.157 1.00 84.31 292 MET A N 1
ATOM 2138 C CA . MET A 1 292 ? 16.927 -3.038 -1.144 1.00 84.31 292 MET A CA 1
ATOM 2139 C C . MET A 1 292 ? 16.713 -2.391 -2.516 1.00 84.31 292 MET A C 1
ATOM 2141 O O . MET A 1 292 ? 17.096 -2.961 -3.537 1.00 84.31 292 MET A O 1
ATOM 2145 N N . ALA A 1 293 ? 16.144 -1.186 -2.546 1.00 84.81 293 ALA A N 1
ATOM 2146 C CA . ALA A 1 293 ? 15.926 -0.415 -3.761 1.00 84.81 293 ALA A CA 1
ATOM 2147 C C . ALA A 1 293 ? 17.249 -0.073 -4.457 1.00 84.81 293 ALA A C 1
ATOM 2149 O O . ALA A 1 293 ? 17.309 -0.132 -5.682 1.00 84.81 293 ALA A O 1
ATOM 2150 N N . PHE A 1 294 ? 18.316 0.213 -3.699 1.00 91.75 294 PHE A N 1
ATOM 2151 C CA . PHE A 1 294 ? 19.654 0.414 -4.255 1.00 91.75 294 PHE A CA 1
ATOM 2152 C C . PHE A 1 294 ? 20.115 -0.800 -5.060 1.00 91.75 294 PHE A C 1
ATOM 2154 O O . PHE A 1 294 ? 20.376 -0.675 -6.257 1.00 91.75 294 PHE A O 1
ATOM 2161 N N . PHE A 1 295 ? 20.160 -1.983 -4.445 1.00 92.19 295 PHE A N 1
ATOM 2162 C CA . PHE A 1 295 ? 20.628 -3.187 -5.136 1.00 92.19 295 PHE A CA 1
ATOM 2163 C C . PHE A 1 295 ? 19.702 -3.609 -6.275 1.00 92.19 295 PHE A C 1
ATOM 2165 O O . PHE A 1 295 ? 20.186 -4.026 -7.325 1.00 92.19 295 PHE A O 1
ATOM 2172 N N . ALA A 1 296 ? 18.388 -3.461 -6.109 1.00 86.19 296 ALA A N 1
ATOM 2173 C CA . ALA A 1 296 ? 17.438 -3.780 -7.163 1.00 86.19 296 ALA A CA 1
ATOM 2174 C C . ALA A 1 296 ? 17.566 -2.838 -8.369 1.00 86.19 296 ALA A C 1
ATOM 2176 O O . ALA A 1 296 ? 17.525 -3.306 -9.504 1.00 86.19 296 ALA A O 1
ATOM 2177 N N . ALA A 1 297 ? 17.789 -1.538 -8.146 1.00 89.88 297 ALA A N 1
ATOM 2178 C CA . ALA A 1 297 ? 18.049 -0.585 -9.221 1.00 89.88 297 ALA A CA 1
ATOM 2179 C C . ALA A 1 297 ? 19.300 -0.980 -10.020 1.00 89.88 297 ALA A C 1
ATOM 2181 O O . ALA A 1 297 ? 19.243 -1.060 -11.249 1.00 89.88 297 ALA A O 1
ATOM 2182 N N . GLN A 1 298 ? 20.398 -1.308 -9.325 1.00 93.44 298 GLN A N 1
ATOM 2183 C CA . GLN A 1 298 ? 21.629 -1.770 -9.975 1.00 93.44 298 GLN A CA 1
ATOM 2184 C C . GLN A 1 298 ? 21.410 -3.077 -10.743 1.00 93.44 298 GLN A C 1
ATOM 2186 O O . GLN A 1 298 ? 21.851 -3.203 -11.885 1.00 93.44 298 GLN A O 1
ATOM 2191 N N . PHE A 1 299 ? 20.706 -4.038 -10.137 1.00 91.00 299 PHE A N 1
ATOM 2192 C CA . PHE A 1 299 ? 20.391 -5.314 -10.769 1.00 91.00 299 PHE A CA 1
ATOM 2193 C C . PHE A 1 299 ? 19.573 -5.114 -12.043 1.00 91.00 299 PHE A C 1
ATOM 2195 O O . PHE A 1 299 ? 19.976 -5.608 -13.087 1.00 91.00 299 PHE A O 1
ATOM 2202 N N . ILE A 1 300 ? 18.472 -4.358 -11.994 1.00 87.06 300 ILE A N 1
ATOM 2203 C CA . ILE A 1 300 ? 17.596 -4.129 -13.152 1.00 87.06 300 ILE A CA 1
ATOM 2204 C C . ILE A 1 300 ? 18.357 -3.422 -14.278 1.00 87.06 300 ILE A C 1
ATOM 2206 O O . ILE A 1 300 ? 18.253 -3.832 -15.436 1.00 87.06 300 ILE A O 1
ATOM 2210 N N . ALA A 1 301 ? 19.164 -2.409 -13.951 1.00 90.38 301 ALA A N 1
ATOM 2211 C CA . ALA A 1 301 ? 19.975 -1.699 -14.936 1.00 90.38 301 ALA A CA 1
ATOM 2212 C C . ALA A 1 301 ? 21.005 -2.625 -15.606 1.00 90.38 301 ALA A C 1
ATOM 2214 O O . ALA A 1 301 ? 21.078 -2.685 -16.835 1.00 90.38 301 ALA A O 1
ATOM 2215 N N . ALA A 1 302 ? 21.752 -3.401 -14.816 1.00 91.62 302 ALA A N 1
ATOM 2216 C CA . ALA A 1 302 ? 22.712 -4.380 -15.324 1.00 91.62 302 ALA A CA 1
ATOM 2217 C C . ALA A 1 302 ? 22.025 -5.498 -16.134 1.00 91.62 302 ALA A C 1
ATOM 2219 O O . ALA A 1 302 ? 22.509 -5.914 -17.190 1.00 91.62 302 ALA A O 1
ATOM 2220 N N . PHE A 1 303 ? 20.870 -5.973 -15.675 1.00 88.00 303 PHE A N 1
ATOM 2221 C CA . PHE A 1 303 ? 20.099 -7.043 -16.304 1.00 88.00 303 PHE A CA 1
ATOM 2222 C C . PHE A 1 303 ? 19.526 -6.625 -17.662 1.00 88.00 303 PHE A C 1
ATOM 2224 O O . PHE A 1 303 ? 19.575 -7.403 -18.620 1.00 88.00 303 PHE A O 1
ATOM 2231 N N . GLY A 1 304 ? 19.058 -5.379 -17.771 1.00 86.25 304 GLY A N 1
ATOM 2232 C CA . GLY A 1 304 ? 18.666 -4.771 -19.040 1.00 86.25 304 GLY A CA 1
ATOM 2233 C C . GLY A 1 304 ? 19.862 -4.563 -19.970 1.00 86.25 304 GLY A C 1
ATOM 2234 O O . GLY A 1 304 ? 19.860 -5.061 -21.095 1.00 86.25 304 GLY A O 1
ATOM 2235 N N . HIS A 1 305 ? 20.922 -3.902 -19.493 1.00 91.31 305 HIS A N 1
ATOM 2236 C CA . HIS A 1 305 ? 22.094 -3.554 -20.313 1.00 91.31 305 HIS A CA 1
ATOM 2237 C C . HIS A 1 305 ? 22.853 -4.783 -20.844 1.00 91.31 305 HIS A C 1
ATOM 2239 O O . HIS A 1 305 ? 23.252 -4.836 -22.008 1.00 91.31 305 HIS A O 1
ATOM 2245 N N . SER A 1 306 ? 22.971 -5.840 -20.035 1.00 92.50 306 SER A N 1
ATOM 2246 C CA . SER A 1 306 ? 23.567 -7.118 -20.460 1.00 92.50 306 SER A CA 1
ATOM 2247 C C . SER A 1 306 ? 22.757 -7.859 -21.534 1.00 92.50 306 SER A C 1
ATOM 2249 O O . SER A 1 306 ? 23.265 -8.807 -22.142 1.00 92.50 306 SER A O 1
ATOM 2251 N N . ASN A 1 307 ? 21.517 -7.436 -21.808 1.00 89.38 307 ASN A N 1
ATOM 2252 C CA . ASN A 1 307 ? 20.505 -8.150 -22.593 1.00 89.38 307 ASN A CA 1
ATOM 2253 C C . ASN A 1 307 ? 20.093 -9.514 -22.006 1.00 89.38 307 ASN A C 1
ATOM 2255 O O . ASN A 1 307 ? 19.391 -10.274 -22.675 1.00 89.38 307 ASN A O 1
ATOM 2259 N N . LEU A 1 308 ? 20.495 -9.841 -20.771 1.00 88.94 308 LEU A N 1
ATOM 2260 C CA . LEU A 1 308 ? 20.072 -11.079 -20.112 1.00 88.94 308 LEU A CA 1
ATOM 2261 C C . LEU A 1 308 ? 18.574 -11.064 -19.805 1.00 88.94 308 LEU A C 1
ATOM 2263 O O . LEU A 1 308 ? 17.923 -12.092 -19.965 1.00 88.94 308 LEU A O 1
ATOM 2267 N N . GLY A 1 309 ? 18.014 -9.905 -19.445 1.00 81.62 309 GLY A N 1
ATOM 2268 C CA . GLY A 1 309 ? 16.573 -9.783 -19.224 1.00 81.62 309 GLY A CA 1
ATOM 2269 C C . GLY A 1 309 ? 15.746 -10.013 -20.475 1.00 81.62 309 GLY A C 1
ATOM 2270 O O . GLY A 1 309 ? 14.768 -10.753 -20.434 1.00 81.62 309 GLY A O 1
ATOM 2271 N N . VAL A 1 310 ? 16.184 -9.465 -21.608 1.00 84.12 310 VAL A N 1
ATOM 2272 C CA . VAL A 1 310 ? 15.526 -9.705 -22.898 1.00 84.12 310 VAL A CA 1
ATOM 2273 C C . VAL A 1 310 ? 15.623 -11.180 -23.289 1.00 84.12 310 VAL A C 1
ATOM 2275 O O . VAL A 1 310 ? 14.620 -11.751 -23.706 1.00 84.12 310 VAL A O 1
ATOM 2278 N N . LEU A 1 311 ? 16.793 -11.809 -23.122 1.00 88.56 311 LEU A N 1
ATOM 2279 C CA . LEU A 1 311 ? 16.969 -13.231 -23.426 1.00 88.56 311 LEU A CA 1
ATOM 2280 C C . LEU A 1 311 ? 16.070 -14.113 -22.555 1.00 88.56 311 LEU A C 1
ATOM 2282 O O . LEU A 1 311 ? 15.329 -14.932 -23.085 1.00 88.56 311 LEU A O 1
ATOM 2286 N N . LEU A 1 312 ? 16.103 -13.927 -21.233 1.00 87.69 312 LEU A N 1
ATOM 2287 C CA . LEU A 1 312 ? 15.302 -14.726 -20.307 1.00 87.69 312 LEU A CA 1
ATOM 2288 C C . LEU A 1 312 ? 13.801 -14.556 -20.567 1.00 87.69 312 LEU A C 1
ATOM 2290 O O . LEU A 1 312 ? 13.046 -15.518 -20.456 1.00 87.69 312 LEU A O 1
ATOM 2294 N N . ALA A 1 313 ? 13.371 -13.349 -20.940 1.00 82.94 313 ALA A N 1
ATOM 2295 C CA . ALA A 1 313 ? 11.990 -13.084 -21.316 1.00 82.94 313 ALA A CA 1
ATOM 2296 C C . ALA A 1 313 ? 11.571 -13.842 -22.581 1.00 82.94 313 ALA A C 1
ATOM 2298 O O . ALA A 1 313 ? 10.458 -14.353 -22.621 1.00 82.94 313 ALA A O 1
ATOM 2299 N N . VAL A 1 314 ? 12.441 -13.911 -23.595 1.00 87.12 314 VAL A N 1
ATOM 2300 C CA . VAL A 1 314 ? 12.179 -14.651 -24.839 1.00 87.12 314 VAL A CA 1
ATOM 2301 C C . VAL A 1 314 ? 12.139 -16.153 -24.567 1.00 87.12 314 VAL A C 1
ATOM 2303 O O . VAL A 1 314 ? 11.106 -16.769 -24.791 1.00 87.12 314 VAL A O 1
ATOM 2306 N N . GLU A 1 315 ? 13.196 -16.717 -23.982 1.00 89.81 315 GLU A N 1
ATOM 2307 C CA . GLU A 1 315 ? 13.288 -18.161 -23.714 1.00 89.81 315 GLU A CA 1
ATOM 2308 C C . GLU A 1 315 ? 12.197 -18.640 -22.742 1.00 89.81 315 GLU A C 1
ATOM 2310 O O . GLU A 1 315 ? 11.597 -19.699 -22.919 1.00 89.81 315 GLU A O 1
ATOM 2315 N N . GLY A 1 316 ? 11.893 -17.844 -21.712 1.00 85.56 316 GLY A N 1
ATOM 2316 C CA . GLY A 1 316 ? 10.819 -18.152 -20.772 1.00 85.56 316 GLY A CA 1
ATOM 2317 C C . GLY A 1 316 ? 9.431 -18.067 -21.408 1.00 85.56 316 GLY A C 1
ATOM 2318 O O . GLY A 1 316 ? 8.577 -18.909 -21.125 1.00 85.56 316 GLY A O 1
ATOM 2319 N N . ALA A 1 317 ? 9.206 -17.091 -22.295 1.00 83.69 317 ALA A N 1
ATOM 2320 C CA . ALA A 1 317 ? 7.959 -16.991 -23.045 1.00 83.69 317 ALA A CA 1
ATOM 2321 C C . ALA A 1 317 ? 7.811 -18.165 -24.019 1.00 83.69 317 ALA A C 1
ATOM 2323 O O . ALA A 1 317 ? 6.739 -18.758 -24.071 1.00 83.69 317 ALA A O 1
ATOM 2324 N N . ASP A 1 318 ? 8.874 -18.561 -24.717 1.00 87.81 318 ASP A N 1
ATOM 2325 C CA . ASP A 1 318 ? 8.863 -19.720 -25.612 1.00 87.81 318 ASP A CA 1
ATOM 2326 C C . ASP A 1 318 ? 8.576 -21.017 -24.841 1.00 87.81 318 ASP A C 1
ATOM 2328 O O . ASP A 1 318 ? 7.735 -21.816 -25.258 1.00 87.81 318 ASP A O 1
ATOM 2332 N N . GLY A 1 319 ? 9.180 -21.187 -23.659 1.00 87.75 319 GLY A N 1
ATOM 2333 C CA . GLY A 1 319 ? 8.902 -22.313 -22.767 1.00 87.75 319 GLY A CA 1
ATOM 2334 C C . GLY A 1 319 ? 7.445 -22.366 -22.293 1.00 87.75 319 GLY A C 1
ATOM 2335 O O . GLY A 1 319 ? 6.822 -23.427 -22.329 1.00 87.75 319 GLY A O 1
ATOM 2336 N N . LEU A 1 320 ? 6.870 -21.229 -21.890 1.00 85.31 320 LEU A N 1
ATOM 2337 C CA . LEU A 1 320 ? 5.455 -21.144 -21.505 1.00 85.31 320 LEU A CA 1
ATOM 2338 C C . LEU A 1 320 ? 4.511 -21.340 -22.700 1.00 85.31 320 LEU A C 1
ATOM 2340 O O . LEU A 1 320 ? 3.486 -22.009 -22.570 1.00 85.31 320 LEU A O 1
ATOM 2344 N N . SER A 1 321 ? 4.862 -20.791 -23.862 1.00 83.50 321 SER A N 1
ATOM 2345 C CA . SER A 1 321 ? 4.108 -20.931 -25.110 1.00 83.50 321 SER A CA 1
ATOM 2346 C C . SER A 1 321 ? 4.058 -22.393 -25.563 1.00 83.50 321 SER A C 1
ATOM 2348 O O . SER A 1 321 ? 2.998 -22.887 -25.945 1.00 83.50 321 SER A O 1
ATOM 2350 N N . ALA A 1 322 ? 5.160 -23.135 -25.404 1.00 89.75 322 ALA A N 1
ATOM 2351 C CA . ALA A 1 322 ? 5.229 -24.563 -25.709 1.00 89.75 322 ALA A CA 1
ATOM 2352 C C . ALA A 1 322 ? 4.265 -25.417 -24.862 1.00 89.75 322 ALA A C 1
ATOM 2354 O O . ALA A 1 322 ? 3.811 -26.469 -25.319 1.00 89.75 322 ALA A O 1
ATOM 2355 N N . LEU A 1 323 ? 3.894 -24.962 -23.660 1.00 87.94 323 LEU A N 1
ATOM 2356 C CA . LEU A 1 323 ? 2.887 -25.629 -22.828 1.00 87.94 323 LEU A CA 1
ATOM 2357 C C . LEU A 1 323 ? 1.451 -25.414 -23.337 1.00 87.94 323 LEU A C 1
ATOM 2359 O O . LEU A 1 323 ? 0.539 -26.076 -22.846 1.00 87.94 323 LEU A O 1
ATOM 2363 N N . HIS A 1 324 ? 1.241 -24.507 -24.301 1.00 85.62 324 HIS A N 1
ATOM 2364 C CA . HIS A 1 324 ? -0.067 -24.148 -24.863 1.00 85.62 324 HIS A CA 1
ATOM 2365 C C . HIS A 1 324 ? -1.111 -23.795 -23.786 1.00 85.62 324 HIS A C 1
ATOM 2367 O O . HIS A 1 324 ? -2.307 -24.053 -23.939 1.00 85.62 324 HIS A O 1
ATOM 2373 N N . LEU A 1 325 ? -0.657 -23.215 -22.669 1.00 85.75 325 LEU A N 1
ATOM 2374 C CA . LEU A 1 325 ? -1.537 -22.811 -21.580 1.00 85.75 325 LEU A CA 1
ATOM 2375 C C . LEU A 1 325 ? -2.355 -21.592 -21.991 1.00 85.75 325 LEU A C 1
ATOM 2377 O O . LEU A 1 325 ? -1.849 -20.650 -22.603 1.00 85.75 325 LEU A O 1
ATOM 2381 N N . SER A 1 326 ? -3.630 -21.585 -21.607 1.00 89.19 326 SER A N 1
ATOM 2382 C CA . SER A 1 326 ? -4.442 -20.388 -21.770 1.00 89.19 326 SER A CA 1
ATOM 2383 C C . SER A 1 326 ? -3.931 -19.271 -20.842 1.00 89.19 326 SER A C 1
ATOM 2385 O O . SER A 1 326 ? -3.425 -19.564 -19.751 1.00 89.19 326 SER A O 1
ATOM 2387 N N . PRO A 1 327 ? -4.107 -17.984 -21.201 1.00 87.06 327 PRO A N 1
ATOM 2388 C CA . PRO A 1 327 ? -3.655 -16.867 -20.368 1.00 87.06 327 PRO A CA 1
ATOM 2389 C C . PRO A 1 327 ? -4.172 -16.926 -18.923 1.00 87.06 327 PRO A C 1
ATOM 2391 O O . PRO A 1 327 ? -3.471 -16.530 -17.995 1.00 87.06 327 PRO A O 1
ATOM 2394 N N . GLN A 1 328 ? -5.377 -17.467 -18.710 1.00 91.56 328 GLN A N 1
ATOM 2395 C CA . GLN A 1 328 ? -5.963 -17.636 -17.379 1.00 91.56 328 GLN A CA 1
ATOM 2396 C C . GLN A 1 328 ? -5.145 -18.604 -16.513 1.00 91.56 328 GLN A C 1
ATOM 2398 O O . GLN A 1 328 ? -4.859 -18.290 -15.358 1.00 91.56 328 GLN A O 1
ATOM 2403 N N . PHE A 1 329 ? -4.733 -19.753 -17.060 1.00 91.06 329 PHE A N 1
ATOM 2404 C CA . PHE A 1 329 ? -3.906 -20.716 -16.327 1.00 91.06 329 PHE A CA 1
ATOM 2405 C C . PHE A 1 329 ? -2.510 -20.168 -16.045 1.00 91.06 329 PHE A C 1
ATOM 2407 O O . PHE A 1 329 ? -1.996 -20.369 -14.947 1.00 91.06 329 PHE A O 1
ATOM 2414 N N . THR A 1 330 ? -1.930 -19.417 -16.984 1.00 90.62 330 THR A N 1
ATOM 2415 C CA . THR A 1 330 ? -0.645 -18.737 -16.776 1.00 90.62 330 THR A CA 1
ATOM 2416 C C . THR A 1 330 ? -0.719 -17.770 -15.594 1.00 90.62 330 THR A C 1
ATOM 2418 O O . THR A 1 330 ? 0.127 -17.823 -14.704 1.00 90.62 330 THR A O 1
ATOM 2421 N N . ILE A 1 331 ? -1.767 -16.943 -15.520 1.00 93.50 331 ILE A N 1
ATOM 2422 C CA . ILE A 1 331 ? -1.978 -16.018 -14.397 1.00 93.50 331 ILE A CA 1
ATOM 2423 C C . ILE A 1 331 ? -2.169 -16.758 -13.070 1.00 93.50 331 ILE A C 1
ATOM 2425 O O . ILE A 1 331 ? -1.560 -16.374 -12.072 1.00 93.50 331 ILE A O 1
ATOM 2429 N N . VAL A 1 332 ? -2.954 -17.838 -13.042 1.00 94.19 332 VAL A N 1
ATOM 2430 C CA . VAL A 1 332 ? -3.098 -18.669 -11.833 1.00 94.19 332 VAL A CA 1
ATOM 2431 C C . VAL A 1 332 ? -1.749 -19.256 -11.408 1.00 94.19 332 VAL A C 1
ATOM 2433 O O . VAL A 1 332 ? -1.427 -19.240 -10.222 1.00 94.19 332 VAL A O 1
ATOM 2436 N N . GLY A 1 333 ? -0.925 -19.701 -12.358 1.00 91.50 333 GLY A N 1
ATOM 2437 C CA . GLY A 1 333 ? 0.439 -20.154 -12.087 1.00 91.50 333 GLY A CA 1
ATOM 2438 C C . GLY A 1 333 ? 1.298 -19.080 -11.415 1.00 91.50 333 GLY A C 1
ATOM 2439 O O . GLY A 1 333 ? 1.988 -19.374 -10.443 1.00 91.50 333 GLY A O 1
ATOM 2440 N N . ILE A 1 334 ? 1.197 -17.824 -11.863 1.00 91.25 334 ILE A N 1
ATOM 2441 C CA . ILE A 1 334 ? 1.896 -16.686 -11.242 1.00 91.25 334 ILE A CA 1
ATOM 2442 C C . ILE A 1 334 ? 1.383 -16.406 -9.828 1.00 91.25 334 ILE A C 1
ATOM 2444 O O . ILE A 1 334 ? 2.192 -16.160 -8.936 1.00 91.25 334 ILE A O 1
ATOM 2448 N N . ILE A 1 335 ? 0.069 -16.486 -9.595 1.00 95.50 335 ILE A N 1
ATOM 2449 C CA . ILE A 1 335 ? -0.512 -16.336 -8.251 1.00 95.50 335 ILE A CA 1
ATOM 2450 C C . ILE A 1 335 ? 0.069 -17.398 -7.308 1.00 95.50 335 ILE A C 1
ATOM 2452 O O . ILE A 1 335 ? 0.539 -17.064 -6.221 1.00 95.50 335 ILE A O 1
ATOM 2456 N N . LEU A 1 336 ? 0.080 -18.665 -7.734 1.00 94.81 336 LEU A N 1
ATOM 2457 C CA . LEU A 1 336 ? 0.596 -19.779 -6.934 1.00 94.81 336 LEU A CA 1
ATOM 2458 C C . LEU A 1 336 ? 2.102 -19.672 -6.694 1.00 94.81 336 LEU A C 1
ATOM 2460 O O . LEU A 1 336 ? 2.560 -19.904 -5.578 1.00 94.81 336 LEU A O 1
ATOM 2464 N N . LEU A 1 337 ? 2.869 -19.284 -7.713 1.00 90.94 337 LEU A N 1
ATOM 2465 C CA . LEU A 1 337 ? 4.301 -19.047 -7.578 1.00 90.94 337 LEU A CA 1
ATOM 2466 C C . LEU A 1 337 ? 4.579 -17.910 -6.590 1.00 90.94 337 LEU A C 1
ATOM 2468 O O . LEU A 1 337 ? 5.427 -18.051 -5.713 1.00 90.94 337 LEU A O 1
ATOM 2472 N N . SER A 1 338 ? 3.851 -16.800 -6.710 1.00 92.75 338 SER A N 1
ATOM 2473 C CA . SER A 1 338 ? 3.981 -15.663 -5.802 1.00 92.75 338 SER A CA 1
ATOM 2474 C C . SER A 1 338 ? 3.653 -16.064 -4.364 1.00 92.75 338 SER A C 1
ATOM 2476 O O . SER A 1 338 ? 4.427 -15.754 -3.465 1.00 92.75 338 SER A O 1
ATOM 2478 N N . ALA A 1 339 ? 2.564 -16.809 -4.154 1.00 93.12 339 ALA A N 1
ATOM 2479 C CA . ALA A 1 339 ? 2.185 -17.340 -2.844 1.00 93.12 339 ALA A CA 1
ATOM 2480 C C . ALA A 1 339 ? 3.227 -18.325 -2.283 1.00 93.12 339 ALA A C 1
ATOM 2482 O O . ALA A 1 339 ? 3.487 -18.341 -1.086 1.00 93.12 339 ALA A O 1
ATOM 2483 N N . PHE A 1 340 ? 3.860 -19.135 -3.135 1.00 92.06 340 PHE A N 1
ATOM 2484 C CA . PHE A 1 340 ? 4.923 -20.045 -2.714 1.00 92.06 340 PHE A CA 1
ATOM 2485 C C . PHE A 1 340 ? 6.180 -19.293 -2.262 1.00 92.06 340 PHE A C 1
ATOM 2487 O O . PHE A 1 340 ? 6.741 -19.604 -1.215 1.00 92.06 340 PHE A O 1
ATOM 2494 N N . ILE A 1 341 ? 6.613 -18.287 -3.027 1.00 89.81 341 ILE A N 1
ATOM 2495 C CA . ILE A 1 341 ? 7.769 -17.450 -2.668 1.00 89.81 341 ILE A CA 1
ATOM 2496 C C . ILE A 1 341 ? 7.478 -16.651 -1.390 1.00 89.81 341 ILE A C 1
ATOM 2498 O O . ILE A 1 341 ? 8.371 -16.472 -0.559 1.00 89.81 341 ILE A O 1
ATOM 2502 N N . ASP A 1 342 ? 6.230 -16.215 -1.209 1.00 89.62 342 ASP A N 1
ATOM 2503 C CA . ASP A 1 342 ? 5.767 -15.501 -0.018 1.00 89.62 342 ASP A CA 1
ATOM 2504 C C . ASP A 1 342 ? 6.001 -16.272 1.286 1.00 89.62 342 ASP A C 1
ATOM 2506 O O . ASP A 1 342 ? 6.375 -15.674 2.295 1.00 89.62 342 ASP A O 1
ATOM 2510 N N . LEU A 1 343 ? 5.953 -17.609 1.246 1.00 87.81 343 LEU A N 1
ATOM 2511 C CA . LEU A 1 343 ? 6.273 -18.433 2.412 1.00 87.81 343 LEU A CA 1
ATOM 2512 C C . LEU A 1 343 ? 7.691 -18.196 2.947 1.00 87.81 343 LEU A C 1
ATOM 2514 O O . LEU A 1 343 ? 7.906 -18.354 4.148 1.00 87.81 343 LEU A O 1
ATOM 2518 N N . PHE A 1 344 ? 8.636 -17.815 2.082 1.00 84.88 344 PHE A N 1
ATOM 2519 C CA . PHE A 1 344 ? 10.046 -17.602 2.422 1.00 84.88 344 PHE A CA 1
ATOM 2520 C C . PHE A 1 344 ? 10.407 -16.127 2.610 1.00 84.88 344 PHE A C 1
ATOM 2522 O O . PHE A 1 344 ? 11.307 -15.809 3.387 1.00 84.88 344 PHE A O 1
ATOM 2529 N N . VAL A 1 345 ? 9.735 -15.225 1.891 1.00 83.81 345 VAL A N 1
ATOM 2530 C CA . VAL A 1 345 ? 10.063 -13.795 1.857 1.00 83.81 345 VAL A CA 1
ATOM 2531 C C . VAL A 1 345 ? 8.793 -12.972 2.068 1.00 83.81 345 VAL A C 1
ATOM 2533 O O . VAL A 1 345 ? 8.162 -12.549 1.111 1.00 83.81 345 VAL A O 1
ATOM 2536 N N . GLY A 1 346 ? 8.439 -12.655 3.314 1.00 75.69 346 GLY A N 1
ATOM 2537 C CA . GLY A 1 346 ? 7.186 -11.942 3.631 1.00 75.69 346 GLY A CA 1
ATOM 2538 C C . GLY A 1 346 ? 7.116 -10.460 3.214 1.00 75.69 346 GLY A C 1
ATOM 2539 O O . GLY A 1 346 ? 6.127 -9.790 3.477 1.00 75.69 346 GLY A O 1
ATOM 2540 N N . SER A 1 347 ? 8.155 -9.893 2.587 1.00 84.06 347 SER A N 1
ATOM 2541 C CA . SER A 1 347 ? 8.140 -8.491 2.136 1.00 84.06 347 SER A CA 1
ATOM 2542 C C . SER A 1 347 ? 7.614 -8.366 0.704 1.00 84.06 347 SER A C 1
ATOM 2544 O O . SER A 1 347 ? 8.230 -8.878 -0.234 1.00 84.06 347 SER A O 1
ATOM 2546 N N . ALA A 1 348 ? 6.509 -7.633 0.532 1.00 86.56 348 ALA A N 1
ATOM 2547 C CA . ALA A 1 348 ? 5.888 -7.387 -0.770 1.00 86.56 348 ALA A CA 1
ATOM 2548 C C . ALA A 1 348 ? 6.781 -6.602 -1.741 1.00 86.56 348 ALA A C 1
ATOM 2550 O O . ALA A 1 348 ? 6.755 -6.825 -2.948 1.00 86.56 348 ALA A O 1
ATOM 2551 N N . SER A 1 349 ? 7.606 -5.680 -1.250 1.00 86.19 349 SER A N 1
ATOM 2552 C CA . SER A 1 349 ? 8.541 -4.954 -2.112 1.00 86.19 349 SER A CA 1
ATOM 2553 C C . SER A 1 349 ? 9.750 -5.807 -2.473 1.00 86.19 349 SER A C 1
ATOM 2555 O O . SER A 1 349 ? 10.116 -5.867 -3.644 1.00 86.19 349 SER A O 1
ATOM 2557 N N . ALA A 1 350 ? 10.344 -6.509 -1.504 1.00 84.25 350 ALA A N 1
ATOM 2558 C CA . ALA A 1 350 ? 11.536 -7.322 -1.738 1.00 84.25 350 ALA A CA 1
ATOM 2559 C C . ALA A 1 350 ? 11.277 -8.439 -2.757 1.00 84.25 350 ALA A C 1
ATOM 2561 O O . ALA A 1 350 ? 12.057 -8.613 -3.694 1.00 84.25 350 ALA A O 1
ATOM 2562 N N . LYS A 1 351 ? 10.153 -9.152 -2.614 1.00 89.38 351 LYS A N 1
ATOM 2563 C CA . LYS A 1 351 ? 9.740 -10.181 -3.574 1.00 89.38 351 LYS A CA 1
ATOM 2564 C C . LYS A 1 351 ? 9.537 -9.608 -4.967 1.00 89.38 351 LYS A C 1
ATOM 2566 O O . LYS A 1 351 ? 10.077 -10.152 -5.927 1.00 89.38 351 LYS A O 1
ATOM 2571 N N . TRP A 1 352 ? 8.797 -8.505 -5.086 1.00 93.75 352 TRP A N 1
ATOM 2572 C CA . TRP A 1 352 ? 8.503 -7.939 -6.399 1.00 93.75 352 TRP A CA 1
ATOM 2573 C C . TRP A 1 352 ? 9.747 -7.389 -7.092 1.00 93.75 352 TRP A C 1
ATOM 2575 O O . TRP A 1 352 ? 9.923 -7.619 -8.284 1.00 93.75 352 TRP A O 1
ATOM 2585 N N . LEU A 1 353 ? 10.665 -6.761 -6.349 1.00 87.69 353 LEU A N 1
ATOM 2586 C CA . LEU A 1 353 ? 11.966 -6.335 -6.877 1.00 87.69 353 LEU A CA 1
ATOM 2587 C C . LEU A 1 353 ? 12.784 -7.508 -7.438 1.00 87.69 353 LEU A C 1
ATOM 2589 O O . LEU A 1 353 ? 13.509 -7.325 -8.413 1.00 87.69 353 LEU A O 1
ATOM 2593 N N . LEU A 1 354 ? 12.657 -8.698 -6.845 1.00 84.38 354 LEU A N 1
ATOM 2594 C CA . LEU A 1 354 ? 13.361 -9.899 -7.286 1.00 84.38 354 LEU A CA 1
ATOM 2595 C C . LEU A 1 354 ? 12.739 -10.511 -8.549 1.00 84.38 354 LEU A C 1
ATOM 2597 O O . LEU A 1 354 ? 13.461 -10.865 -9.478 1.00 84.38 354 LEU A O 1
ATOM 2601 N N . ILE A 1 355 ? 11.413 -10.666 -8.583 1.00 90.56 355 ILE A N 1
ATOM 2602 C CA . ILE A 1 355 ? 10.750 -11.490 -9.607 1.00 90.56 355 ILE A CA 1
ATOM 2603 C C . ILE A 1 355 ? 10.152 -10.677 -10.762 1.00 90.56 355 ILE A C 1
ATOM 2605 O O . ILE A 1 355 ? 10.070 -11.190 -11.880 1.00 90.56 355 ILE A O 1
ATOM 2609 N N . ALA A 1 356 ? 9.772 -9.411 -10.549 1.00 93.88 356 ALA A N 1
ATOM 2610 C CA . ALA A 1 356 ? 9.193 -8.575 -11.603 1.00 93.88 356 ALA A CA 1
ATOM 2611 C C . ALA A 1 356 ? 10.107 -8.427 -12.831 1.00 93.88 356 ALA A C 1
ATOM 2613 O O . ALA A 1 356 ? 9.593 -8.592 -13.939 1.00 93.88 356 ALA A O 1
ATOM 2614 N N . PRO A 1 357 ? 11.435 -8.199 -12.694 1.00 90.50 357 PRO A N 1
ATOM 2615 C CA . PRO A 1 357 ? 12.338 -8.058 -13.844 1.00 90.50 357 PRO A CA 1
ATOM 2616 C C . PRO A 1 357 ? 12.374 -9.288 -14.757 1.00 90.50 357 PRO A C 1
ATOM 2618 O O . PRO A 1 357 ? 12.766 -9.178 -15.915 1.00 90.50 357 PRO A O 1
ATOM 2621 N N . ILE A 1 358 ? 11.963 -10.449 -14.241 1.00 89.81 358 ILE A N 1
ATOM 2622 C CA . ILE A 1 358 ? 11.913 -11.717 -14.967 1.00 89.81 358 ILE A CA 1
ATOM 2623 C C . ILE A 1 358 ? 10.517 -11.927 -15.563 1.00 89.81 358 ILE A C 1
ATOM 2625 O O . ILE A 1 358 ? 10.373 -12.101 -16.772 1.00 89.81 358 ILE A O 1
ATOM 2629 N N . PHE A 1 359 ? 9.478 -11.896 -14.725 1.00 92.38 359 PHE A N 1
ATOM 2630 C CA . PHE A 1 359 ? 8.132 -12.295 -15.143 1.00 92.38 359 PHE A CA 1
ATOM 2631 C C . PHE A 1 359 ? 7.383 -11.217 -15.916 1.00 92.38 359 PHE A C 1
ATOM 2633 O O . PHE A 1 359 ? 6.626 -11.558 -16.819 1.00 92.38 359 PHE A O 1
ATOM 2640 N N . VAL A 1 360 ? 7.581 -9.931 -15.609 1.00 95.94 360 VAL A N 1
ATOM 2641 C CA . VAL A 1 360 ? 6.854 -8.863 -16.311 1.00 95.94 360 VAL A CA 1
ATOM 2642 C C . VAL A 1 360 ? 7.210 -8.856 -17.804 1.00 95.94 360 VAL A C 1
ATOM 2644 O O . VAL A 1 360 ? 6.288 -9.001 -18.608 1.00 95.94 360 VAL A O 1
ATOM 2647 N N . PRO A 1 361 ? 8.494 -8.805 -18.220 1.00 93.69 361 PRO A N 1
ATOM 2648 C CA . PRO A 1 361 ? 8.844 -8.865 -19.643 1.00 93.69 361 PRO A CA 1
ATOM 2649 C C . PRO A 1 361 ? 8.415 -10.168 -20.329 1.00 93.69 361 PRO A C 1
ATOM 2651 O O . PRO A 1 361 ? 7.961 -10.147 -21.473 1.00 93.69 361 PRO A O 1
ATOM 2654 N N . MET A 1 362 ? 8.538 -11.302 -19.632 1.00 92.88 362 MET A N 1
ATOM 2655 C CA . MET A 1 362 ? 8.161 -12.621 -20.148 1.00 92.88 362 MET A CA 1
ATOM 2656 C C . MET A 1 362 ? 6.660 -12.710 -20.447 1.00 92.88 362 MET A C 1
ATOM 2658 O O . MET A 1 362 ? 6.255 -13.159 -21.515 1.00 92.88 362 MET A O 1
ATOM 2662 N N . LEU A 1 363 ? 5.816 -12.238 -19.531 1.00 94.00 363 LEU A N 1
ATOM 2663 C CA . LEU A 1 363 ? 4.364 -12.259 -19.707 1.00 94.00 363 LEU A CA 1
ATOM 2664 C C . LEU A 1 363 ? 3.909 -11.216 -20.736 1.00 94.00 363 LEU A C 1
ATOM 2666 O O . LEU A 1 363 ? 3.013 -11.501 -21.528 1.00 94.00 363 LEU A O 1
ATOM 2670 N N . MET A 1 364 ? 4.589 -10.068 -20.818 1.00 94.75 364 MET A N 1
ATOM 2671 C CA . MET A 1 364 ? 4.366 -9.091 -21.891 1.00 94.75 364 MET A CA 1
ATOM 2672 C C . MET A 1 364 ? 4.596 -9.698 -23.281 1.00 94.75 364 MET A C 1
ATOM 2674 O O . MET A 1 364 ? 3.811 -9.441 -24.193 1.00 94.75 364 MET A O 1
ATOM 2678 N N . ARG A 1 365 ? 5.613 -10.557 -23.450 1.00 90.75 365 ARG A N 1
ATOM 2679 C CA . ARG A 1 365 ? 5.845 -11.301 -24.705 1.00 90.75 365 ARG A CA 1
ATOM 2680 C C . ARG A 1 365 ? 4.703 -12.255 -25.059 1.00 90.75 365 ARG A C 1
ATOM 2682 O O . ARG A 1 365 ? 4.428 -12.441 -26.239 1.00 90.75 365 ARG A O 1
ATOM 2689 N N . LEU A 1 366 ? 4.021 -12.808 -24.058 1.00 90.56 366 LEU A N 1
ATOM 2690 C CA . LEU A 1 366 ? 2.836 -13.658 -24.230 1.00 90.56 366 LEU A CA 1
ATOM 2691 C C . LEU A 1 366 ? 1.536 -12.857 -24.427 1.00 90.56 366 LEU A C 1
ATOM 2693 O O . LEU A 1 366 ? 0.449 -13.434 -24.429 1.00 90.56 366 LEU A O 1
ATOM 2697 N N . GLY A 1 367 ? 1.621 -11.530 -24.569 1.00 91.50 367 GLY A N 1
ATOM 2698 C CA . GLY A 1 367 ? 0.461 -10.653 -24.731 1.00 91.50 367 GLY A CA 1
ATOM 2699 C C . GLY A 1 367 ? -0.296 -10.366 -23.431 1.00 91.50 367 GLY A C 1
ATOM 2700 O O . GLY A 1 367 ? -1.409 -9.844 -23.476 1.00 91.50 367 GLY A O 1
ATOM 2701 N N . ILE A 1 368 ? 0.281 -10.691 -22.271 1.00 94.56 368 ILE A N 1
ATOM 2702 C CA . ILE A 1 368 ? -0.296 -10.388 -20.959 1.00 94.56 368 ILE A CA 1
ATOM 2703 C C . ILE A 1 368 ? 0.207 -9.016 -20.504 1.00 94.56 368 ILE A C 1
ATOM 2705 O O . ILE A 1 368 ? 1.406 -8.790 -20.350 1.00 94.56 368 ILE A O 1
ATOM 2709 N N . ALA A 1 369 ? -0.729 -8.101 -20.260 1.00 95.12 369 ALA A N 1
ATOM 2710 C CA . ALA A 1 369 ? -0.417 -6.744 -19.833 1.00 95.12 369 ALA A CA 1
ATOM 2711 C C . ALA A 1 369 ? 0.303 -6.719 -18.463 1.00 95.12 369 ALA A C 1
ATOM 2713 O O . ALA A 1 369 ? -0.059 -7.489 -17.562 1.00 95.12 369 ALA A O 1
ATOM 2714 N N . PRO A 1 370 ? 1.292 -5.826 -18.261 1.00 96.31 370 PRO A N 1
ATOM 2715 C CA . PRO A 1 370 ? 2.053 -5.740 -17.013 1.00 96.31 370 PRO A CA 1
ATOM 2716 C C . PRO A 1 370 ? 1.165 -5.439 -15.791 1.00 96.31 370 PRO A C 1
ATOM 2718 O O . PRO A 1 370 ? 1.436 -5.921 -14.691 1.00 96.31 370 PRO A O 1
ATOM 2721 N N . GLU A 1 371 ? 0.061 -4.715 -15.981 1.00 95.44 371 GLU A N 1
ATOM 2722 C CA . GLU A 1 371 ? -0.944 -4.421 -14.956 1.00 95.44 371 GLU A CA 1
ATOM 2723 C C . GLU A 1 371 ? -1.612 -5.690 -14.412 1.00 95.44 371 GLU A C 1
ATOM 2725 O O . GLU A 1 371 ? -1.884 -5.779 -13.212 1.00 95.44 371 GLU A O 1
ATOM 2730 N N . LEU A 1 372 ? -1.877 -6.671 -15.282 1.00 96.50 372 LEU A N 1
ATOM 2731 C CA . LEU A 1 372 ? -2.494 -7.941 -14.899 1.00 96.50 372 LEU A CA 1
ATOM 2732 C C . LEU A 1 372 ? -1.490 -8.834 -14.167 1.00 96.50 372 LEU A C 1
ATOM 2734 O O . LEU A 1 372 ? -1.829 -9.453 -13.162 1.00 96.50 372 LEU A O 1
ATOM 2738 N N . THR A 1 373 ? -0.240 -8.839 -14.624 1.00 96.50 373 THR A N 1
ATOM 2739 C CA . THR A 1 373 ? 0.874 -9.507 -13.943 1.00 96.50 373 THR A CA 1
ATOM 2740 C C . THR A 1 373 ? 1.071 -8.963 -12.524 1.00 96.50 373 THR A C 1
ATOM 2742 O O . THR A 1 373 ? 1.205 -9.735 -11.574 1.00 96.50 373 THR A O 1
ATOM 2745 N N . GLN A 1 374 ? 1.007 -7.640 -12.349 1.00 97.38 374 GLN A N 1
ATOM 2746 C CA . GLN A 1 374 ? 1.049 -7.013 -11.028 1.00 97.38 374 GLN A CA 1
ATOM 2747 C C . GLN A 1 374 ? -0.156 -7.399 -10.160 1.00 97.38 374 GLN A C 1
ATOM 2749 O O . GLN A 1 374 ? 0.008 -7.672 -8.971 1.00 97.38 374 GLN A O 1
ATOM 2754 N N . ALA A 1 375 ? -1.364 -7.450 -10.729 1.00 96.81 375 ALA A N 1
ATOM 2755 C CA . ALA A 1 375 ? -2.548 -7.883 -9.989 1.00 96.81 375 ALA A CA 1
ATOM 2756 C C . ALA A 1 375 ? -2.413 -9.339 -9.511 1.00 96.81 375 ALA A C 1
ATOM 2758 O O . ALA A 1 375 ? -2.714 -9.633 -8.356 1.00 96.81 375 ALA A O 1
ATOM 2759 N N . ALA A 1 376 ? -1.905 -10.231 -10.366 1.00 96.50 376 ALA A N 1
ATOM 2760 C CA . ALA A 1 376 ? -1.642 -11.629 -10.032 1.00 96.50 376 ALA A CA 1
ATOM 2761 C C . ALA A 1 376 ? -0.644 -11.761 -8.872 1.00 96.50 376 ALA A C 1
ATOM 2763 O O . ALA A 1 376 ? -0.890 -12.487 -7.908 1.00 96.50 376 ALA A O 1
ATOM 2764 N N . TYR A 1 377 ? 0.447 -10.996 -8.932 1.00 96.50 377 TYR A N 1
ATOM 2765 C CA . TYR A 1 377 ? 1.418 -10.915 -7.849 1.00 96.50 377 TYR A CA 1
ATOM 2766 C C . TYR A 1 377 ? 0.777 -10.472 -6.529 1.00 96.50 377 TYR A C 1
ATOM 2768 O O . TYR A 1 377 ? 0.920 -11.148 -5.515 1.00 96.50 377 TYR A O 1
ATOM 2776 N N . ARG A 1 378 ? 0.005 -9.380 -6.553 1.00 95.62 378 ARG A N 1
ATOM 2777 C CA . ARG A 1 378 ? -0.668 -8.821 -5.369 1.00 95.62 378 ARG A CA 1
ATOM 2778 C C . ARG A 1 378 ? -1.593 -9.823 -4.675 1.00 95.62 378 ARG A C 1
ATOM 2780 O O . ARG A 1 378 ? -1.649 -9.855 -3.444 1.00 95.62 378 ARG A O 1
ATOM 2787 N N . ILE A 1 379 ? -2.292 -10.658 -5.447 1.00 95.44 379 ILE A N 1
ATOM 2788 C CA . ILE A 1 379 ? -3.137 -11.734 -4.907 1.00 95.44 379 ILE A CA 1
ATOM 2789 C C . ILE A 1 379 ? -2.277 -12.779 -4.187 1.00 95.44 379 ILE A C 1
ATOM 2791 O O . ILE A 1 379 ? -2.573 -13.129 -3.043 1.00 95.44 379 ILE A O 1
ATOM 2795 N N . GLY A 1 380 ? -1.220 -13.272 -4.839 1.00 94.06 380 GLY A N 1
ATOM 2796 C CA . GLY A 1 380 ? -0.360 -14.311 -4.271 1.00 94.06 380 GLY A CA 1
ATOM 2797 C C . GLY A 1 380 ? 0.405 -13.839 -3.033 1.00 94.06 380 GLY A C 1
ATOM 2798 O O . GLY A 1 380 ? 0.401 -14.534 -2.023 1.00 94.06 380 GLY A O 1
ATOM 2799 N N . ASP A 1 381 ? 0.987 -12.639 -3.097 1.00 93.00 381 ASP A N 1
ATOM 2800 C CA . ASP A 1 381 ? 1.691 -11.971 -1.992 1.00 93.00 381 ASP A CA 1
ATOM 2801 C C . ASP A 1 381 ? 0.805 -11.767 -0.758 1.00 93.00 381 ASP A C 1
ATOM 2803 O O . ASP A 1 381 ? 1.253 -11.966 0.360 1.00 93.00 381 ASP A O 1
ATOM 2807 N N . SER A 1 382 ? -0.472 -11.414 -0.934 1.00 92.50 382 SER A N 1
ATOM 2808 C CA . SER A 1 382 ? -1.353 -11.197 0.222 1.00 92.50 382 SER A CA 1
ATOM 2809 C C . SER A 1 382 ? -1.824 -12.514 0.838 1.00 92.50 382 SER A C 1
ATOM 2811 O O . SER A 1 382 ? -1.903 -12.642 2.056 1.00 92.50 382 SER A 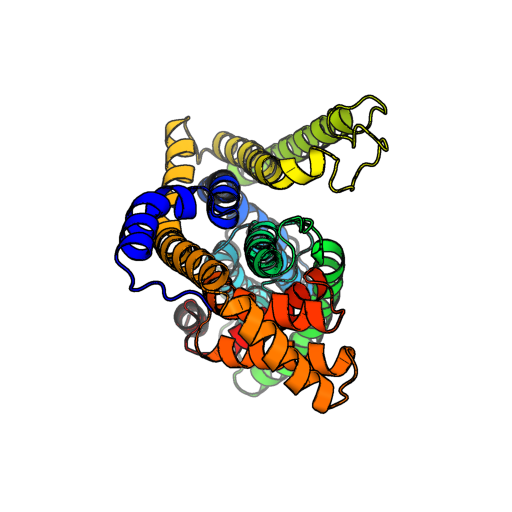O 1
ATOM 2813 N N . SER A 1 383 ? -2.138 -13.507 0.002 1.00 91.50 383 SER A N 1
ATOM 2814 C CA . SER A 1 383 ? -2.855 -14.711 0.438 1.00 91.50 383 SER A CA 1
ATOM 2815 C C . SER A 1 383 ? -2.042 -15.612 1.372 1.00 91.50 383 SER A C 1
ATOM 2817 O O . SER A 1 383 ? -2.632 -16.251 2.245 1.00 91.50 383 SER A O 1
ATOM 2819 N N . ALA A 1 384 ? -0.716 -15.694 1.203 1.00 88.56 384 ALA A N 1
ATOM 2820 C CA . ALA A 1 384 ? 0.114 -16.623 1.975 1.00 88.56 384 ALA A CA 1
ATOM 2821 C C . ALA A 1 384 ? 0.729 -16.011 3.253 1.00 88.56 384 ALA A C 1
ATOM 2823 O O . ALA A 1 384 ? 1.194 -16.758 4.119 1.00 88.56 384 ALA A O 1
ATOM 2824 N N . ASN A 1 385 ? 0.610 -14.691 3.453 1.00 88.44 385 ASN A N 1
ATOM 2825 C CA . ASN A 1 385 ? 1.184 -13.994 4.609 1.00 88.44 385 ASN A CA 1
ATOM 2826 C C . ASN A 1 385 ? 0.713 -14.562 5.960 1.00 88.44 385 ASN A C 1
ATOM 2828 O O . ASN A 1 385 ? 1.461 -14.570 6.936 1.00 88.44 385 ASN A O 1
ATOM 2832 N N . ILE A 1 386 ? -0.528 -15.056 6.024 1.00 89.94 386 ILE A N 1
ATOM 2833 C CA . ILE A 1 386 ? -1.137 -15.583 7.256 1.00 89.94 386 ILE A CA 1
ATOM 2834 C C . ILE A 1 386 ? -0.722 -17.019 7.595 1.00 89.94 386 ILE A C 1
ATOM 2836 O O . ILE A 1 386 ? -0.984 -17.469 8.711 1.00 89.94 386 ILE A O 1
ATOM 2840 N N . VAL A 1 387 ? -0.106 -17.749 6.659 1.00 89.56 387 VAL A N 1
ATOM 2841 C CA . VAL A 1 387 ? 0.286 -19.157 6.859 1.00 89.56 387 VAL A CA 1
ATOM 2842 C C . VAL A 1 387 ? 1.789 -19.348 7.062 1.00 89.56 387 VAL A C 1
ATOM 2844 O O . VAL A 1 387 ? 2.211 -20.453 7.403 1.00 89.56 387 VAL A O 1
ATOM 2847 N N . THR A 1 388 ? 2.604 -18.303 6.892 1.00 85.62 388 THR A N 1
ATOM 2848 C CA . THR A 1 388 ? 4.056 -18.389 7.089 1.00 85.62 388 THR A CA 1
ATOM 2849 C C . THR A 1 388 ? 4.506 -17.873 8.464 1.00 85.62 388 THR A C 1
ATOM 2851 O O . THR A 1 388 ? 4.169 -16.754 8.855 1.00 85.62 388 THR A O 1
ATOM 2854 N N . PRO A 1 389 ? 5.336 -18.637 9.205 1.00 80.25 389 PRO A N 1
ATOM 2855 C CA . PRO A 1 389 ? 5.932 -18.167 10.454 1.00 80.25 389 PRO A CA 1
ATOM 2856 C C . PRO A 1 389 ? 7.080 -17.169 10.229 1.00 80.25 389 PRO A C 1
ATOM 2858 O O . PRO A 1 389 ? 7.549 -16.559 11.187 1.00 80.25 389 PRO A O 1
ATOM 2861 N N . LEU A 1 390 ? 7.556 -17.017 8.985 1.00 79.38 390 LEU A N 1
ATOM 2862 C CA . LEU A 1 390 ? 8.632 -16.087 8.619 1.00 79.38 390 LEU A CA 1
ATOM 2863 C C . LEU A 1 390 ? 8.127 -14.651 8.429 1.00 79.38 390 LEU A C 1
ATOM 2865 O O . LEU A 1 390 ? 8.918 -13.729 8.231 1.00 79.38 390 LEU A O 1
ATOM 2869 N N . MET A 1 391 ? 6.812 -14.455 8.506 1.00 80.62 391 MET A N 1
ATOM 2870 C CA . MET A 1 391 ? 6.184 -13.148 8.461 1.00 80.62 391 MET A CA 1
ATOM 2871 C C . MET A 1 391 ? 6.580 -12.325 9.710 1.00 80.62 391 MET A C 1
ATOM 2873 O O . MET A 1 391 ? 6.372 -12.791 10.833 1.00 80.62 391 MET A O 1
ATOM 2877 N N . PRO A 1 392 ? 7.137 -11.101 9.564 1.00 77.00 392 PRO A N 1
ATOM 2878 C CA . PRO A 1 392 ? 7.749 -10.362 10.680 1.00 77.00 392 PRO A CA 1
ATOM 2879 C C . PRO A 1 392 ? 6.828 -10.082 11.875 1.00 77.00 392 PRO A C 1
ATOM 2881 O O . PRO A 1 392 ? 7.292 -10.008 13.012 1.00 77.00 392 PRO A O 1
ATOM 2884 N N . TYR A 1 393 ? 5.522 -9.945 11.635 1.00 82.19 393 TYR A N 1
ATOM 2885 C CA . TYR A 1 393 ? 4.522 -9.700 12.677 1.00 82.19 393 TYR A CA 1
ATOM 2886 C C . TYR A 1 393 ? 3.909 -10.978 13.259 1.00 82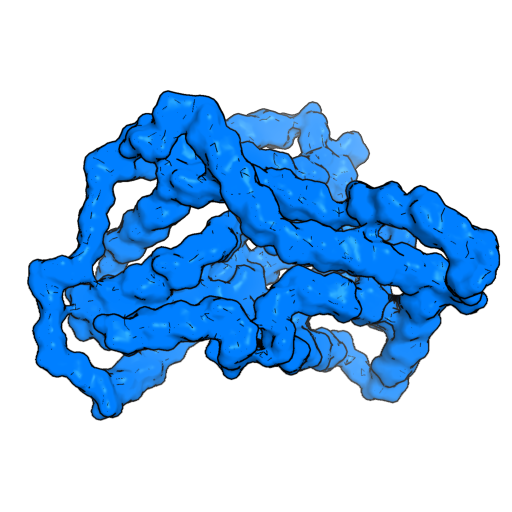.19 393 TYR A C 1
ATOM 2888 O O . TYR A 1 393 ? 3.176 -10.892 14.244 1.00 82.19 393 TYR A O 1
ATOM 2896 N N . PHE A 1 394 ? 4.218 -12.167 12.731 1.00 83.19 394 PHE A N 1
ATOM 2897 C CA . PHE A 1 394 ? 3.662 -13.422 13.245 1.00 83.19 394 PHE A CA 1
ATOM 2898 C C . PHE A 1 394 ? 3.967 -13.630 14.743 1.00 83.19 394 PHE A C 1
ATOM 2900 O O . PHE A 1 394 ? 3.029 -13.887 15.503 1.00 83.19 394 PHE A O 1
ATOM 2907 N N . PRO A 1 395 ? 5.208 -13.421 15.241 1.00 83.94 395 PRO A N 1
ATOM 2908 C CA . PRO A 1 395 ? 5.486 -13.506 16.677 1.00 83.94 395 PRO A CA 1
ATOM 2909 C C . PRO A 1 395 ? 4.681 -12.506 17.518 1.00 83.94 395 PRO A C 1
ATOM 2911 O O . PRO A 1 395 ? 4.250 -12.843 18.621 1.00 83.94 395 PRO A O 1
ATOM 2914 N N . LEU A 1 396 ? 4.441 -11.295 17.002 1.00 83.75 396 LEU A N 1
ATOM 2915 C CA . LEU A 1 396 ? 3.637 -10.277 17.683 1.00 83.75 396 LEU A CA 1
ATOM 2916 C C . LEU A 1 396 ? 2.180 -10.741 17.840 1.00 83.75 396 LEU A C 1
ATOM 2918 O O . LEU A 1 396 ? 1.611 -10.629 18.925 1.00 83.75 396 LEU A O 1
ATOM 2922 N N . VAL A 1 397 ? 1.601 -11.330 16.791 1.00 86.81 397 VAL A N 1
ATOM 2923 C CA . VAL A 1 397 ? 0.239 -11.886 16.828 1.00 86.81 397 VAL A CA 1
ATOM 2924 C C . VAL A 1 397 ? 0.141 -13.044 17.822 1.00 86.81 397 VAL A C 1
ATOM 2926 O O . VAL A 1 397 ? -0.806 -13.100 18.604 1.00 86.81 397 VAL A O 1
ATOM 2929 N N . VAL A 1 398 ? 1.149 -13.921 17.878 1.00 86.81 398 VAL A N 1
ATOM 2930 C CA . VAL A 1 398 ? 1.209 -15.001 18.881 1.00 86.81 398 VAL A CA 1
ATOM 2931 C C . VAL A 1 398 ? 1.231 -14.443 20.307 1.00 86.81 398 VAL A C 1
ATOM 2933 O O . VAL A 1 398 ? 0.582 -15.003 21.190 1.00 86.81 398 VAL A O 1
ATOM 2936 N N . VAL A 1 399 ? 1.940 -13.335 20.550 1.00 83.94 399 VAL A N 1
ATOM 2937 C CA . VAL A 1 399 ? 1.927 -12.656 21.857 1.00 83.94 399 VAL A CA 1
ATOM 2938 C C . VAL A 1 399 ? 0.535 -12.121 22.191 1.00 83.94 399 VAL A C 1
ATOM 2940 O O . VAL A 1 399 ? 0.124 -12.236 23.343 1.00 83.94 399 VAL A O 1
ATOM 2943 N N . PHE A 1 400 ? -0.209 -11.593 21.216 1.00 85.81 400 PHE A N 1
ATOM 2944 C CA . PHE A 1 400 ? -1.595 -11.172 21.439 1.00 85.81 400 PHE A CA 1
ATOM 2945 C C . PHE A 1 400 ? -2.523 -12.339 21.762 1.00 85.81 400 PHE A C 1
ATOM 2947 O O . PHE A 1 400 ? -3.376 -12.175 22.616 1.00 85.81 400 PHE A O 1
ATOM 2954 N N . CYS A 1 401 ? -2.334 -13.515 21.159 1.00 87.12 401 CYS A N 1
ATOM 2955 C CA . CYS A 1 401 ? -3.119 -14.706 21.505 1.00 87.12 401 CYS A CA 1
ATOM 2956 C C . CYS A 1 401 ? -2.839 -15.244 22.918 1.00 87.12 401 CYS A C 1
ATOM 2958 O O . CYS A 1 401 ? -3.636 -16.020 23.438 1.00 87.12 401 CYS A O 1
ATOM 2960 N N . ARG A 1 402 ? -1.674 -14.922 23.499 1.00 82.25 402 ARG A N 1
ATOM 2961 C CA . ARG A 1 402 ? -1.288 -15.347 24.857 1.00 82.25 402 ARG A CA 1
ATOM 2962 C C . ARG A 1 402 ? -1.803 -14.420 25.955 1.00 82.25 402 ARG A C 1
ATOM 2964 O O . ARG A 1 402 ? -1.768 -14.821 27.115 1.00 82.25 402 ARG A O 1
ATOM 2971 N N . ARG A 1 403 ? -2.141 -13.183 25.601 1.00 69.25 403 ARG A N 1
ATOM 2972 C CA . ARG A 1 403 ? -2.745 -12.200 26.501 1.00 69.25 403 ARG A CA 1
ATOM 2973 C C . ARG A 1 403 ? -4.253 -12.338 26.441 1.00 69.25 403 ARG A C 1
ATOM 2975 O O . ARG A 1 403 ? -4.860 -12.059 27.491 1.00 69.25 403 ARG A O 1
#

Sequence (403 aa):
IVNLLTGAELTRFLTDMVPVFTAFAPLGIVLVALLGVGVAEHSGLIAAGLRKLLSLTTARWLTPIVMLVAIISHTAADAGYVVVIPLAAVIFHAAGRHPLAGIAAAFAGVSGGFSANFIPSALDPLLQGITQAAGRVLDPGLLVNPLCNWFFMSTSSLLVIGLGWWLTDKIVEPWLTRTNPVTDDPADGAGLTPLAPGEQRGLWWAAVSLVLSLALLLAAFLPAGSPLRDPATGAMASFGAPLMHAIVPLIFVLFLIPGITYGVVAGSMRGHRDVIAGMSRAMESMGYYIVMAFFAAQFIAAFGHSNLGVLLAVEGADGLSALHLSPQFTIVGIILLSAFIDLFVGSASAKWLLIAPIFVPMLMRLGIAPELTQAAYRIGDSSANIVTPLMPYFPLVVVFCRR

Solvent-accessible surface area (backbone atoms only — not comparable to full-atom values): 20317 Å² total; per-residue (Å²): 120,50,74,60,86,40,72,68,42,45,52,45,50,68,68,42,48,61,61,45,38,75,65,28,60,32,56,60,49,34,56,51,23,39,38,10,37,21,22,14,51,63,30,38,43,52,66,52,49,55,50,50,61,60,72,73,54,53,73,91,49,39,57,46,49,41,19,48,52,12,23,58,23,50,56,52,63,65,49,18,70,73,48,43,20,56,48,30,19,41,50,23,29,71,60,78,39,59,30,66,38,22,30,50,36,17,43,43,16,37,37,32,27,51,62,25,28,86,61,92,33,61,63,39,45,32,53,32,29,46,45,30,60,18,32,31,56,73,38,78,82,61,80,63,60,49,63,66,48,44,70,58,22,31,54,42,35,55,52,51,28,52,50,47,30,49,46,32,69,70,46,48,31,58,49,40,56,72,77,60,61,82,83,70,73,64,59,97,76,62,64,82,79,74,77,50,74,38,47,53,52,8,53,52,48,16,50,49,46,39,51,51,51,51,50,51,52,46,64,58,45,68,49,85,86,23,82,37,23,12,86,89,76,59,37,70,88,41,94,71,3,48,43,61,75,39,47,44,62,46,48,14,50,62,26,30,54,20,10,52,46,14,6,49,57,38,62,68,29,91,52,71,67,49,50,50,50,16,28,50,56,41,53,61,74,37,52,66,55,54,57,50,49,40,56,40,29,51,47,52,51,51,33,40,69,23,36,51,37,52,48,51,14,50,56,49,28,51,57,51,55,74,66,68,61,53,73,68,59,52,44,52,51,44,19,53,49,32,24,57,52,22,46,77,43,61,44,72,63,64,50,44,59,66,47,29,50,51,51,32,32,14,38,41,72,70,72,39,55,56,59,57,54,50,47,28,38,41,53,11,45,11,58,26,44,73,79,24,82,65,22,89,59,43,65,57,53,56,53,53,73,74,104

Mean predicted aligned error: 5.97 Å

Nearest PDB structures (foldseek):
  4r0c-assembly1_C  TM=9.660E-01  e=3.479E-24  Alcanivorax borkumensis SK2
  4r0c-assembly1_B  TM=9.537E-01  e=1.771E-23  Alcanivorax borkumensis SK2
  4r1i-assembly1_B  TM=9.440E-01  e=8.331E-23  Neisseria gonorrhoeae FA19
  5v54-assembly1_A  TM=1.932E-01  e=2.435E+00  Homo sapiens